Protein AF-0000000080770683 (afdb_homodimer)

pLDDT: mean 82.66, std 16.28, range [31.75, 98.44]

Secondary structure (DSSP, 8-state):
-----------HHHHHHHHHHHHHHHHHHHHTT--------HHHHHHHHHHHHHHHHHHHHHHHHHBT-SSSTT-EEEE--SS--TTTT--SSSEEEEEE--GGGEEE-SSTTPPEE--GGGEESPPPGGGTTTEETT--EEEEEEEPTT---EEB-S-B-TT-SEEEES--TT--TT-EEEEE-SSEEEEEEEEEEEEETTEEEEEESS--SS-B-TT-EEEEEEEEEEEEE--SSSS-EEEEEEE-SSSSS-EEEEEEE-EEEEEEEEEE-SSTT---EEEEGGG-S-GGGEEEEEEEEEEEEEETSS-S--SSS-SS--EEEETTEEEE--S-SEEEEEEEEEEE-TTTT-/-----------HHHHHHHHHHHHHHHHHHHHTT--------HHHHHHHHHHHHHHHHHHHHHHHHHBT-SSSTT-EEEE--SS--TTTT--SSSEEEEEE--GGGEEE-SSTTPPEE--GGGEESPPPGGGTTTEETT--EEEEEEEPTT---EEB-S-B-TT--EEEES--TT--TT-EEEEE-SSEEEEEEEEEEEEETTEEEEEESS--SS-B-TT-EEEEEEEEEEEEE--SSSS-EEEEEEE-SSSSS-EEEEEEE-EEEEEEEEEE-SSTT---EEEEGGG-S-GGGEEEEEEEEEEEEEETSS----SSS-SS--EEEETTEEEE--S-SEEEEEEEEEEE-TTTT-

Organism: Chromobacterium violaceum (strain ATCC 12472 / DSM 30191 / JCM 1249 / CCUG 213 / NBRC 12614 / NCIMB 9131 / NCTC 9757 / MK) (NCBI:txid243365)

Radius of gyration: 28.58 Å; Cα contacts (8 Å, |Δi|>4): 1793; chains: 2; bounding box: 56×99×87 Å

Nearest PDB structures (foldseek):
  5g23-assembly2_C  TM=5.612E-01  e=1.128E-04  Thermus thermophilus HB8
  5g23-assembly1_B  TM=4.608E-01  e=1.670E-04  Thermus thermophilus HB8
  5g23-assembly1_A  TM=4.752E-01  e=2.211E-04  Thermus thermophilus HB8
  8vjh-assembly1_B  TM=3.190E-01  e=2.338E-04  Chivirus chi
  5g23-assembly2_C  TM=5.612E-01  e=1.860E-04  Thermus thermophilus HB8

Foldseek 3Di:
DDPPPPPPPDDPVNVVVVVVVVVVVVVVVVPVVPPPPPQPALVNQVVQLVVLLVLVCVVVQLLLAFQLAAQAFPAAEDEPEDPQPDPRRDNPFQKAKKFFADDVLEAEDPAFLDFAAQQQVRIAVGHTNLCGRFFHHRAMKMKGKGFDGPFDKWFAAAKDAFFDQKGHTQECRPDAAQFWKWKDQNHHIYIFGFHGKAADPNYIMTGTPDTHHGIDHGGIIMGTMKMWMWHWHRDDDRHIAIWIWIGGRPDPGTDIDGRGTFWRYKFKWFFFDPDAPDGDDTHGSNPDDDNLRTWKMKMKIKGKGDFNSADPDDDPDQRDDQWDDTPNHIYGYDRGRIDIDMRIDMHGRPSRND/DDPPPPPPPDDPVNVVVVVVVVVVVVVVVVPVVPPPPPQPALVNQVVQLVVLLVLVCVVVQLLLAFQLAAQAFPAAEDEPEVPQPDPRRDNPFQKAKKFFADDVLEAEDPAFLDFAAQQQVRIAVGHTNLCGRFFHHRAMKMKGKGFDGPFDKWFAAAKDAFFDQKGHTQECRPDAAQFWKWKDQNHHIYIFGFHGKAADPNYIMTGTPDTHHGIDHGGIIMGTMKMWMWHWHRDDDRHIAIWIWIGGRPDPGTDIDGRGTFWRYKFKWFFFDPDAPDGDDTHGSNPDDDNLRTWKMKMKIKGKGDFNSADPDDDPDQPDDQWDDTPNHIYGHDRGRIDIDMRIDMHGRPSRND

Solvent-accessible surface area (backbone atoms only — not comparable to full-atom values): 36044 Å² total; per-residue (Å²): 138,84,80,77,79,77,77,79,71,82,53,71,65,59,51,50,53,51,49,49,51,51,47,50,55,51,51,59,59,57,57,66,67,69,51,88,74,64,80,40,41,51,64,55,23,52,53,35,47,51,49,37,48,51,49,51,51,48,58,50,52,56,51,37,67,29,17,41,40,39,62,36,84,64,32,50,74,45,76,58,56,75,82,46,65,67,72,55,72,49,68,86,35,35,48,52,56,26,23,39,63,47,71,91,40,38,42,74,40,86,54,71,42,42,71,42,37,64,63,44,76,49,20,27,48,64,44,55,73,89,51,58,47,55,35,20,70,65,25,19,36,43,34,35,16,21,35,36,76,62,63,59,56,25,40,27,64,38,71,26,50,54,61,35,41,52,41,39,17,54,34,56,67,84,62,46,53,35,25,28,34,18,39,13,60,57,62,41,20,41,30,37,37,30,57,40,64,48,81,40,95,50,28,15,28,42,29,36,72,48,58,37,90,46,69,31,49,60,58,16,27,29,24,50,29,27,37,41,31,38,32,24,19,52,44,65,66,76,37,13,12,31,28,41,30,39,38,38,50,68,54,100,52,66,46,78,36,68,62,30,72,23,27,79,38,30,34,56,30,36,17,34,26,96,45,69,81,42,67,77,46,72,34,46,34,63,70,61,86,56,58,63,33,40,25,30,37,39,40,24,34,39,34,41,33,52,77,47,16,24,70,75,82,47,72,98,74,59,54,43,91,37,72,43,79,42,79,90,27,37,39,33,47,59,80,57,27,44,33,69,50,75,43,74,50,74,47,68,38,78,48,35,58,90,138,86,80,77,77,75,75,80,71,81,51,71,65,59,52,50,51,51,47,49,52,50,46,49,55,49,50,60,58,56,56,65,69,68,52,88,74,62,80,42,43,51,64,55,24,51,53,36,46,51,49,38,48,51,49,53,51,48,59,50,51,56,52,35,67,28,17,41,40,39,61,36,84,64,32,49,74,45,76,59,55,76,83,46,64,69,70,55,75,5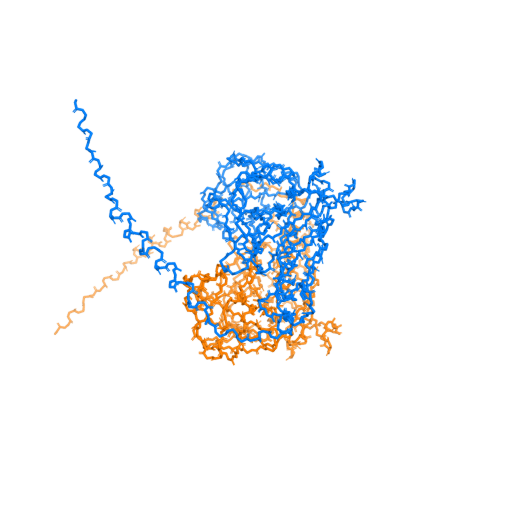0,67,87,34,35,46,51,55,26,22,38,63,46,69,91,43,39,42,76,41,85,53,73,42,42,71,41,37,64,62,44,75,49,21,26,49,65,45,54,72,90,50,57,50,55,36,20,70,65,24,19,36,45,34,35,16,22,36,37,74,60,64,56,56,25,40,28,65,38,71,26,50,56,62,35,43,51,40,39,16,54,35,55,65,86,61,46,53,36,25,28,33,16,38,14,60,56,61,42,21,42,31,36,36,30,56,38,63,46,81,40,98,52,27,15,29,42,30,36,72,48,59,37,90,48,69,32,49,60,58,17,27,28,24,50,29,27,36,41,33,39,33,24,18,52,44,65,65,78,36,14,13,32,27,41,29,40,37,37,50,68,53,99,53,66,47,76,37,68,61,30,72,25,27,78,38,32,34,58,29,37,16,34,24,97,46,71,79,38,66,78,46,73,33,46,33,64,69,60,85,56,58,62,33,40,24,30,36,40,38,24,33,37,34,41,33,52,77,47,15,24,70,73,82,47,73,98,73,61,53,42,90,38,73,42,81,43,80,89,27,37,40,34,48,60,81,57,26,44,33,69,49,76,44,75,51,76,46,70,37,79,46,37,60,87

InterPro domains:
  IPR012902 Prokaryotic N-terminal methylation site [PF07963] (4-29)
  IPR012902 Prokaryotic N-terminal methylation site [PS00409] (8-28)
  IPR012902 Prokaryotic N-terminal methylation site [TIGR02532] (7-29)
  IPR032092 Type IV Pilus-assembly protein W [PF16074] (229-351)

Structure (mmCIF, N/CA/C/O backbone):
data_AF-0000000080770683-model_v1
#
loop_
_entity.id
_entity.type
_entity.pdbx_description
1 polymer 'Tfp pilus assembly protein PilW'
#
loop_
_atom_site.group_PDB
_atom_site.id
_atom_site.type_symbol
_atom_site.label_atom_id
_atom_site.label_alt_id
_atom_site.label_comp_id
_atom_site.label_asym_id
_atom_site.label_entity_id
_atom_site.label_seq_id
_atom_site.pdbx_PDB_ins_code
_atom_site.Cartn_x
_atom_site.Cartn_y
_atom_site.Cartn_z
_atom_site.occupancy
_atom_site.B_iso_or_equiv
_atom_site.auth_seq_id
_atom_site.auth_comp_id
_atom_site.auth_asym_id
_atom_site.auth_atom_id
_atom_site.pdbx_PDB_model_num
ATOM 1 N N . MET A 1 1 ? -26.766 2.297 56.719 1 33.53 1 MET A N 1
ATOM 2 C CA . MET A 1 1 ? -25.953 3.439 57.156 1 33.53 1 MET A CA 1
ATOM 3 C C . MET A 1 1 ? -24.562 3.385 56.5 1 33.53 1 MET A C 1
ATOM 5 O O . MET A 1 1 ? -23.766 2.492 56.812 1 33.53 1 MET A O 1
ATOM 9 N N . LYS A 1 2 ? -24.516 3.877 55.125 1 35.59 2 LYS A N 1
ATOM 10 C CA . LYS A 1 2 ? -23.5 3.895 54.094 1 35.59 2 LYS A CA 1
ATOM 11 C C . LYS A 1 2 ? -22.297 4.738 54.5 1 35.59 2 LYS A C 1
ATOM 13 O O . LYS A 1 2 ? -22.422 5.945 54.719 1 35.59 2 LYS A O 1
ATOM 18 N N . THR A 1 3 ? -21.328 4.164 55.188 1 37.69 3 THR A N 1
ATOM 19 C CA . THR A 1 3 ? -20.078 4.793 55.625 1 37.69 3 THR A CA 1
ATOM 20 C C . THR A 1 3 ? -19.266 5.266 54.438 1 37.69 3 THR A C 1
ATOM 22 O O . THR A 1 3 ? -18.828 4.457 53.625 1 37.69 3 THR A O 1
ATOM 25 N N . TRP A 1 4 ? -19.516 6.48 53.906 1 35.72 4 TRP A N 1
ATOM 26 C CA . TRP A 1 4 ? -18.797 7.156 52.844 1 35.72 4 TRP A CA 1
ATOM 27 C C . TRP A 1 4 ? -17.344 7.402 53.219 1 35.72 4 TRP A C 1
ATOM 29 O O . TRP A 1 4 ? -17.078 8.141 54.188 1 35.72 4 TRP A O 1
ATOM 39 N N . ARG A 1 5 ? -16.438 6.387 53 1 37.72 5 ARG A N 1
ATOM 40 C CA . ARG A 1 5 ? -15.023 6.605 53.25 1 37.72 5 ARG A CA 1
ATOM 41 C C . ARG A 1 5 ? -14.508 7.832 52.531 1 37.72 5 ARG A C 1
ATOM 43 O O . ARG A 1 5 ? -14.602 7.906 51.281 1 37.72 5 ARG A O 1
ATOM 50 N N . ALA A 1 6 ? -14.273 8.93 53.156 1 37.78 6 ALA A N 1
ATOM 51 C CA . ALA A 1 6 ? -13.734 10.234 52.781 1 37.78 6 ALA A CA 1
ATOM 52 C C . ALA A 1 6 ? -12.375 10.094 52.125 1 37.78 6 ALA A C 1
ATOM 54 O O . ALA A 1 6 ? -11.414 9.609 52.75 1 37.78 6 ALA A O 1
ATOM 55 N N . GLN A 1 7 ? -12.328 9.836 50.812 1 43.81 7 GLN A N 1
ATOM 56 C CA . GLN A 1 7 ? -11.078 9.875 50.062 1 43.81 7 GLN A CA 1
ATOM 57 C C . GLN A 1 7 ? -10.289 11.148 50.375 1 43.81 7 GLN A C 1
ATOM 59 O O . GLN A 1 7 ? -10.82 12.25 50.25 1 43.81 7 GLN A O 1
ATOM 64 N N . SER A 1 8 ? -9.328 11.094 51.25 1 46 8 SER A N 1
ATOM 65 C CA . SER A 1 8 ? -8.383 12.133 51.656 1 46 8 SER A CA 1
ATOM 66 C C . SER A 1 8 ? -7.793 12.852 50.469 1 46 8 SER A C 1
ATOM 68 O O . SER A 1 8 ? -7.277 12.219 49.531 1 46 8 SER A O 1
ATOM 70 N N . GLY A 1 9 ? -8.305 13.984 50.031 1 46.19 9 GLY A N 1
ATOM 71 C CA . GLY A 1 9 ? -7.906 14.953 49 1 46.19 9 GLY A CA 1
ATOM 72 C C . GLY A 1 9 ? -6.422 15.258 49.031 1 46.19 9 GLY A C 1
ATOM 73 O O . GLY A 1 9 ? -5.754 15.055 50.062 1 46.19 9 GLY A O 1
ATOM 74 N N . PHE A 1 10 ? -5.691 15.031 47.969 1 54.81 10 PHE A N 1
ATOM 75 C CA . PHE A 1 10 ? -4.293 15.414 47.812 1 54.81 10 PHE A CA 1
ATOM 76 C C . PHE A 1 10 ? -4.051 16.812 48.375 1 54.81 10 PHE A C 1
ATOM 78 O O . PHE A 1 10 ? -4.902 17.688 48.25 1 54.81 10 PHE A O 1
ATOM 85 N N . SER A 1 11 ? -3.16 16.938 49.375 1 55.03 11 SER A N 1
ATOM 86 C CA . SER A 1 11 ? -2.818 18.234 49.969 1 55.03 11 SER A CA 1
ATOM 87 C C . SER A 1 11 ? -2.232 19.188 48.938 1 55.03 11 SER A C 1
ATOM 89 O O . SER A 1 11 ? -1.72 18.75 47.906 1 55.03 11 SER A O 1
ATOM 91 N N . LEU A 1 12 ? -2.365 20.5 49.062 1 58.41 12 LEU A N 1
ATOM 92 C CA . LEU A 1 12 ? -1.883 21.594 48.219 1 58.41 12 LEU A CA 1
ATOM 93 C C . LEU A 1 12 ? -0.38 21.469 48 1 58.41 12 LEU A C 1
ATOM 95 O O . LEU A 1 12 ? 0.105 21.719 46.875 1 58.41 12 LEU A O 1
ATOM 99 N N . VAL A 1 13 ? 0.373 20.984 49 1 61.22 13 VAL A N 1
ATOM 100 C CA . VAL A 1 13 ? 1.819 20.812 48.906 1 61.22 13 VAL A CA 1
ATOM 101 C C . VAL A 1 13 ? 2.141 19.672 47.938 1 61.22 13 VAL A C 1
ATOM 103 O O . VAL A 1 13 ? 3.059 19.766 47.125 1 61.22 13 VAL A O 1
ATOM 106 N N . GLU A 1 14 ? 1.294 18.609 48.031 1 60.91 14 GLU A N 1
ATOM 107 C CA . GLU A 1 14 ? 1.512 17.484 47.094 1 60.91 14 GLU A CA 1
ATOM 108 C C . GLU A 1 14 ? 1.195 17.875 45.656 1 60.91 14 GLU A C 1
ATOM 110 O O . GLU A 1 14 ? 1.916 17.5 44.75 1 60.91 14 GLU A O 1
ATOM 115 N N . LEU A 1 15 ? 0.26 18.734 45.438 1 59.94 15 LEU A N 1
ATOM 116 C CA . LEU A 1 15 ? -0.042 19.25 44.094 1 59.94 15 LEU A CA 1
ATOM 117 C C . LEU A 1 15 ? 1.041 20.219 43.625 1 59.94 15 LEU A C 1
ATOM 119 O O . LEU A 1 15 ? 1.478 20.141 42.469 1 59.94 15 LEU A O 1
ATOM 123 N N . MET A 1 16 ? 1.638 21.047 44.562 1 59.94 16 MET A N 1
ATOM 124 C CA . MET A 1 16 ? 2.682 22 44.188 1 59.94 16 MET A CA 1
ATOM 125 C C . MET A 1 16 ? 3.979 21.266 43.844 1 59.94 16 MET A C 1
ATOM 127 O O . MET A 1 16 ? 4.648 21.625 42.875 1 59.94 16 MET A O 1
ATOM 131 N N . VAL A 1 17 ? 4.332 20.203 44.562 1 62.38 17 VAL A N 1
ATOM 132 C CA . VAL A 1 17 ? 5.535 19.438 44.25 1 62.38 17 VAL A CA 1
ATOM 133 C C . VAL A 1 17 ? 5.344 18.656 42.938 1 62.38 17 VAL A C 1
ATOM 135 O O . VAL A 1 17 ? 6.254 18.594 42.125 1 62.38 17 VAL A O 1
ATOM 138 N N . ALA A 1 18 ? 4.16 18.172 42.688 1 63 18 ALA A N 1
ATOM 139 C CA . ALA A 1 18 ? 3.893 17.469 41.438 1 63 18 ALA A CA 1
ATOM 140 C C . ALA A 1 18 ? 3.957 18.406 40.25 1 63 18 ALA A C 1
ATOM 142 O O . ALA A 1 18 ? 4.516 18.062 39.219 1 63 18 ALA A O 1
ATOM 143 N N . ILE A 1 19 ? 3.512 19.609 40.469 1 61.03 19 ILE A N 1
ATOM 144 C CA . ILE A 1 19 ? 3.566 20.578 39.375 1 61.03 19 ILE A CA 1
ATOM 145 C C . ILE A 1 19 ? 5.004 21.047 39.156 1 61.03 19 ILE A C 1
ATOM 147 O O . ILE A 1 19 ? 5.469 21.172 38.031 1 61.03 19 ILE A O 1
ATOM 151 N N . THR A 1 20 ? 5.77 21.234 40.25 1 60.22 20 THR A N 1
ATOM 152 C CA . THR A 1 20 ? 7.156 21.672 40.125 1 60.22 20 THR A CA 1
ATOM 153 C C . THR A 1 20 ? 7.996 20.578 39.469 1 60.22 20 THR A C 1
ATOM 155 O O . THR A 1 20 ? 8.805 20.859 38.594 1 60.22 20 THR A O 1
ATOM 158 N N . ILE A 1 21 ? 7.781 19.328 39.844 1 57.78 21 ILE A N 1
ATOM 159 C CA . ILE A 1 21 ? 8.516 18.25 39.188 1 57.78 21 ILE A CA 1
ATOM 160 C C . ILE A 1 21 ? 8.039 18.094 37.75 1 57.78 21 ILE A C 1
ATOM 162 O O . ILE A 1 21 ? 8.844 17.891 36.844 1 57.78 21 ILE A O 1
ATOM 166 N N . GLY A 1 22 ? 6.777 18.25 37.5 1 52.34 22 GLY A N 1
ATOM 167 C CA . GLY A 1 22 ? 6.266 18.281 36.156 1 52.34 22 GLY A CA 1
ATOM 168 C C . GLY A 1 22 ? 6.836 19.422 35.312 1 52.34 22 GLY A C 1
ATOM 169 O O . GLY A 1 22 ? 7.238 19.219 34.188 1 52.34 22 GLY A O 1
ATOM 170 N N . LEU A 1 23 ? 6.965 20.578 35.938 1 52.25 23 LEU A N 1
ATOM 171 C CA . LEU A 1 23 ? 7.559 21.719 35.25 1 52.25 23 LEU A CA 1
ATOM 172 C C . LEU A 1 23 ? 9.062 21.516 35.062 1 52.25 23 LEU A C 1
ATOM 174 O O . LEU A 1 23 ? 9.609 21.859 34.031 1 52.25 23 LEU A O 1
ATOM 178 N N . LEU A 1 24 ? 9.75 21.062 36.062 1 50.75 24 LEU A N 1
ATOM 179 C CA . LEU A 1 24 ? 11.172 20.781 35.906 1 50.75 24 LEU A CA 1
ATOM 180 C C . LEU A 1 24 ? 11.422 19.703 34.875 1 50.75 24 LEU A C 1
ATOM 182 O O . LEU A 1 24 ? 12.359 19.781 34.062 1 50.75 24 LEU A O 1
ATOM 186 N N . LEU A 1 25 ? 10.594 18.719 34.844 1 46.75 25 LEU A N 1
ATOM 187 C CA . LEU A 1 25 ? 10.703 17.703 33.812 1 46.75 25 LEU A CA 1
ATOM 188 C C . LEU A 1 25 ? 10.312 18.281 32.469 1 46.75 25 LEU A C 1
ATOM 190 O O . LEU A 1 25 ? 10.922 17.953 31.438 1 46.75 25 LEU A O 1
ATOM 194 N N . LEU A 1 26 ? 9.484 19.234 32.438 1 43.38 26 LEU A N 1
ATOM 195 C CA . LEU A 1 26 ? 9.172 19.953 31.188 1 43.38 26 LEU A CA 1
ATOM 196 C C . LEU A 1 26 ? 10.312 20.875 30.797 1 43.38 26 LEU A C 1
ATOM 198 O O . LEU A 1 26 ? 10.641 21 29.609 1 43.38 26 LEU A O 1
ATOM 202 N N . THR A 1 27 ? 10.961 21.609 31.703 1 44.03 27 THR A N 1
ATOM 203 C CA . THR A 1 27 ? 12.078 22.484 31.375 1 44.03 27 THR A CA 1
ATOM 204 C C . THR A 1 27 ? 13.305 21.688 30.969 1 44.03 27 THR A C 1
ATOM 206 O O . THR A 1 27 ? 14.062 22.094 30.094 1 44.03 27 THR A O 1
ATOM 209 N N . ALA A 1 28 ? 13.695 20.656 31.625 1 41.62 28 ALA A N 1
ATOM 210 C CA . ALA A 1 28 ? 14.812 19.812 31.219 1 41.62 28 ALA A CA 1
ATOM 211 C C . ALA A 1 28 ? 14.57 19.203 29.828 1 41.62 28 ALA A C 1
ATOM 213 O O . ALA A 1 28 ? 15.508 19.016 29.062 1 41.62 28 ALA A O 1
ATOM 214 N N . LEU A 1 29 ? 13.352 19 29.5 1 35.41 29 LEU A N 1
ATOM 215 C CA . LEU A 1 29 ? 13.008 18.484 28.188 1 35.41 29 LEU A CA 1
ATOM 216 C C . LEU A 1 29 ? 13.188 19.562 27.125 1 35.41 29 LEU A C 1
ATOM 218 O O . LEU A 1 29 ? 13.594 19.266 26 1 35.41 29 LEU A O 1
ATOM 222 N N . VAL A 1 30 ? 13.062 20.828 27.438 1 34.25 30 VAL A N 1
ATOM 223 C CA . VAL A 1 30 ? 13.297 21.891 26.453 1 34.25 30 VAL A CA 1
ATOM 224 C C . VAL A 1 30 ? 14.789 22.062 26.219 1 34.25 30 VAL A C 1
ATOM 226 O O . VAL A 1 30 ? 15.219 22.375 25.109 1 34.25 30 VAL A O 1
ATOM 229 N N . GLY A 1 31 ? 15.656 21.922 27.203 1 33.38 31 GLY A N 1
ATOM 230 C CA . GLY A 1 31 ? 17.062 22.25 27.078 1 33.38 31 GLY A CA 1
ATOM 231 C C . GLY A 1 31 ? 17.781 21.375 26.047 1 33.38 31 GLY A C 1
ATOM 232 O O . GLY A 1 31 ? 18.781 21.797 25.469 1 33.38 31 GLY A O 1
ATOM 233 N N . ILE A 1 32 ? 17.562 20.125 26.125 1 32.66 32 ILE A N 1
ATOM 234 C CA . ILE A 1 32 ? 18.453 19.281 25.328 1 32.66 32 ILE A CA 1
ATOM 235 C C . ILE A 1 32 ? 18.109 19.438 23.844 1 32.66 32 ILE A C 1
ATOM 237 O O . ILE A 1 32 ? 18.797 18.906 22.969 1 32.66 32 ILE A O 1
ATOM 241 N N . MET A 1 33 ? 17.078 20.078 23.578 1 31.75 33 MET A N 1
ATOM 242 C CA . MET A 1 33 ? 16.797 20.281 22.156 1 31.75 33 MET A CA 1
ATOM 243 C C . MET A 1 33 ? 17.812 21.234 21.531 1 31.75 33 MET A C 1
ATOM 245 O O . MET A 1 33 ? 17.641 21.672 20.391 1 31.75 33 MET A O 1
ATOM 249 N N . VAL A 1 34 ? 18.688 21.859 22.375 1 32.41 34 VAL A N 1
ATOM 250 C CA . VAL A 1 34 ? 19.719 22.672 21.734 1 32.41 34 VAL A CA 1
ATOM 251 C C . VAL A 1 34 ? 20.656 21.766 20.922 1 32.41 34 VAL A C 1
ATOM 253 O O . VAL A 1 34 ? 21.734 21.406 21.391 1 32.41 34 VAL A O 1
ATOM 256 N N . GLY A 1 35 ? 20.344 20.594 20.625 1 35.59 35 GLY A N 1
ATOM 257 C CA . GLY A 1 35 ? 21.312 19.922 19.781 1 35.59 35 GLY A CA 1
ATOM 258 C C . GLY A 1 35 ? 21.844 20.781 18.656 1 35.59 35 GLY A C 1
ATOM 259 O O . GLY A 1 35 ? 21.25 21.812 18.328 1 35.59 35 GLY A O 1
ATOM 260 N N . GLY A 1 36 ? 23.141 20.484 18.141 1 36.59 36 GLY A N 1
ATOM 261 C CA . GLY A 1 36 ? 23.984 21.203 17.203 1 36.59 36 GLY A CA 1
ATOM 262 C C . GLY A 1 36 ? 23.203 21.766 16.016 1 36.59 36 GLY A C 1
ATOM 263 O O . GLY A 1 36 ? 22.688 21 15.203 1 36.59 36 GLY A O 1
ATOM 264 N N . ARG A 1 37 ? 22.531 22.844 16.25 1 41.75 37 ARG A N 1
ATOM 265 C CA . ARG A 1 37 ? 22.016 23.719 15.203 1 41.75 37 ARG A CA 1
ATOM 266 C C . ARG A 1 37 ? 23.016 23.859 14.07 1 41.75 37 ARG A C 1
ATOM 268 O O . ARG A 1 37 ? 23.906 24.703 14.125 1 41.75 37 ARG A O 1
ATOM 275 N N . LYS A 1 38 ? 23.578 22.844 13.547 1 46.78 38 LYS A N 1
ATOM 276 C CA . LYS A 1 38 ? 24.359 23.219 12.367 1 46.78 38 LYS A CA 1
ATOM 277 C C . LYS A 1 38 ? 23.5 24 11.375 1 46.78 38 LYS A C 1
ATOM 279 O O . LYS A 1 38 ? 22.312 23.703 11.195 1 46.78 38 LYS A O 1
ATOM 284 N N . ASP A 1 39 ? 23.891 25.188 11.047 1 49.38 39 ASP A N 1
ATOM 285 C CA . ASP A 1 39 ? 23.391 26.094 10.023 1 49.38 39 ASP A CA 1
ATOM 286 C C . ASP A 1 39 ? 22.844 25.328 8.812 1 49.38 39 ASP A C 1
ATOM 288 O O . ASP A 1 39 ? 23.609 24.656 8.109 1 49.38 39 ASP A O 1
ATOM 292 N N . TYR A 1 40 ? 21.578 24.953 9.07 1 58.78 40 TYR A N 1
ATOM 293 C CA . TYR A 1 40 ? 21.016 24.406 7.836 1 58.78 40 TYR A CA 1
ATOM 294 C C . TYR A 1 40 ? 21.188 25.391 6.68 1 58.78 40 TYR A C 1
ATOM 296 O O . TYR A 1 40 ? 20.922 26.578 6.816 1 58.78 40 TYR A O 1
ATOM 304 N N . SER A 1 41 ? 21.984 25.016 5.754 1 66.31 41 SER A N 1
ATOM 305 C CA . SER A 1 41 ? 22.125 25.844 4.555 1 66.31 41 SER A CA 1
ATOM 306 C C . SER A 1 41 ? 20.844 25.844 3.734 1 66.31 41 SER A C 1
ATOM 308 O O . SER A 1 41 ? 19.969 24.984 3.908 1 66.31 41 SER A O 1
ATOM 310 N N . THR A 1 42 ? 20.578 26.984 3.104 1 74.88 42 THR A N 1
ATOM 311 C CA . THR A 1 42 ? 19.484 27.141 2.15 1 74.88 42 THR A CA 1
ATOM 312 C C . THR A 1 42 ? 19.359 25.906 1.258 1 74.88 42 THR A C 1
ATOM 314 O O . THR A 1 42 ? 18.266 25.453 0.939 1 74.88 42 THR A O 1
ATOM 317 N N . ASN A 1 43 ? 20.438 25.312 1.066 1 73.12 43 ASN A N 1
ATOM 318 C CA . ASN A 1 43 ? 20.438 24.125 0.203 1 73.12 43 ASN A CA 1
ATOM 319 C C . ASN A 1 43 ? 19.812 22.922 0.899 1 73.12 43 ASN A C 1
ATOM 321 O O . ASN A 1 43 ? 19.016 22.203 0.295 1 73.12 43 ASN A O 1
ATOM 325 N N . THR A 1 44 ? 20.109 22.797 2.094 1 71.69 44 THR A N 1
ATOM 326 C CA . THR A 1 44 ? 19.531 21.719 2.867 1 71.69 44 THR A CA 1
ATOM 327 C C . THR A 1 44 ? 18.031 21.922 3.045 1 71.69 44 THR A C 1
ATOM 329 O O . THR A 1 44 ? 17.25 20.969 2.939 1 71.69 44 THR A O 1
ATOM 332 N N . GLY A 1 45 ? 17.688 23.172 3.283 1 76.44 45 GLY A N 1
ATOM 333 C CA . GLY A 1 45 ? 16.281 23.5 3.41 1 76.44 45 GLY A CA 1
ATOM 334 C C . GLY A 1 45 ? 15.477 23.203 2.154 1 76.44 45 GLY A C 1
ATOM 335 O O . GLY A 1 45 ? 14.367 22.672 2.229 1 76.44 45 GLY A O 1
ATOM 336 N N . GLN A 1 46 ? 16.047 23.516 1.027 1 79.5 46 GLN A N 1
ATOM 337 C CA . GLN A 1 46 ? 15.391 23.25 -0.248 1 79.5 46 GLN A CA 1
ATOM 338 C C . GLN A 1 46 ? 15.219 21.75 -0.474 1 79.5 46 GLN A C 1
ATOM 340 O O . GLN A 1 46 ? 14.18 21.297 -0.962 1 79.5 46 GLN A O 1
ATOM 345 N N . GLY A 1 47 ? 16.234 20.984 -0.149 1 76.31 47 GLY A N 1
ATOM 346 C CA . GLY A 1 47 ? 16.141 19.531 -0.255 1 76.31 47 GLY A CA 1
ATOM 347 C C . GLY A 1 47 ? 15.047 18.938 0.616 1 76.31 47 GLY A C 1
ATOM 348 O O . GLY A 1 47 ? 14.305 18.062 0.173 1 76.31 47 GLY A O 1
ATOM 349 N N . MET A 1 48 ? 14.898 19.469 1.742 1 78.88 48 MET A N 1
ATOM 350 C CA . MET A 1 48 ? 13.875 18.984 2.67 1 78.88 48 MET A CA 1
ATOM 351 C C . MET A 1 48 ? 12.484 19.312 2.146 1 78.88 48 MET A C 1
ATOM 353 O O . MET A 1 48 ? 11.562 18.5 2.275 1 78.88 48 MET A O 1
ATOM 357 N N . LEU A 1 49 ? 12.344 20.484 1.613 1 85.81 49 LEU A N 1
ATOM 358 C CA . LEU A 1 49 ? 11.047 20.875 1.076 1 85.81 49 LEU A CA 1
ATOM 359 C C . LEU A 1 49 ? 10.664 20.016 -0.121 1 85.81 49 LEU A C 1
ATOM 361 O O . LEU A 1 49 ? 9.5 19.656 -0.279 1 85.81 49 LEU A O 1
ATOM 365 N N . GLN A 1 50 ? 11.625 19.719 -0.876 1 80.31 50 GLN A N 1
ATOM 366 C CA . GLN A 1 50 ? 11.375 18.859 -2.029 1 80.31 50 GLN A CA 1
ATOM 367 C C . GLN A 1 50 ? 10.953 17.453 -1.59 1 80.31 50 GLN A C 1
ATOM 369 O O . GLN A 1 50 ? 10.008 16.891 -2.133 1 80.31 50 GLN A O 1
ATOM 374 N N . ASN A 1 51 ? 11.609 16.969 -0.585 1 78.38 51 ASN A N 1
ATOM 375 C CA . ASN A 1 51 ? 11.25 15.656 -0.049 1 78.38 51 ASN A CA 1
ATOM 376 C C . ASN A 1 51 ? 9.859 15.664 0.569 1 78.38 51 ASN A C 1
ATOM 378 O O . ASN A 1 51 ? 9.109 14.695 0.424 1 78.38 51 ASN A O 1
ATOM 382 N N . ALA A 1 52 ? 9.578 16.688 1.249 1 85.56 52 ALA A N 1
ATOM 383 C CA . ALA A 1 52 ? 8.258 16.828 1.854 1 85.56 52 ALA A CA 1
ATOM 384 C C . ALA A 1 52 ? 7.16 16.812 0.789 1 85.56 52 ALA A C 1
ATOM 386 O O . ALA A 1 52 ? 6.152 16.125 0.935 1 85.56 52 ALA A O 1
ATOM 387 N N . GLY A 1 53 ? 7.398 17.562 -0.265 1 87.19 53 GLY A N 1
ATOM 388 C CA . GLY A 1 53 ? 6.445 17.562 -1.362 1 87.19 53 GLY A CA 1
ATOM 389 C C . GLY A 1 53 ? 6.277 16.219 -2.021 1 87.19 53 GLY A C 1
ATOM 390 O O . GLY A 1 53 ? 5.156 15.797 -2.318 1 87.19 53 GLY A O 1
ATOM 391 N N . ALA A 1 54 ? 7.348 15.57 -2.189 1 81.19 54 ALA A N 1
ATOM 392 C CA . ALA A 1 54 ? 7.309 14.25 -2.809 1 81.19 54 ALA A CA 1
ATOM 393 C C . ALA A 1 54 ? 6.562 13.25 -1.928 1 81.19 54 ALA A C 1
ATOM 395 O O . ALA A 1 54 ? 5.793 12.43 -2.426 1 81.19 54 ALA A O 1
ATOM 396 N N . THR A 1 55 ? 6.84 13.336 -0.669 1 83.75 55 THR A N 1
ATOM 397 C CA . THR A 1 55 ? 6.148 12.445 0.257 1 83.75 55 THR A CA 1
ATOM 398 C C . THR A 1 55 ? 4.652 12.734 0.273 1 83.75 55 THR A C 1
ATOM 400 O O . THR A 1 55 ? 3.832 11.812 0.239 1 83.75 55 THR A O 1
ATOM 403 N N . LEU A 1 56 ? 4.348 13.961 0.359 1 91.06 56 LEU A N 1
ATOM 404 C CA . LEU A 1 56 ? 2.945 14.367 0.323 1 91.06 56 LEU A CA 1
ATOM 405 C C . LEU A 1 56 ? 2.248 13.805 -0.912 1 91.06 56 LEU A C 1
ATOM 407 O O . LEU A 1 56 ? 1.185 13.188 -0.805 1 91.06 56 LEU A O 1
ATOM 411 N N . SER A 1 57 ? 2.842 13.969 -2.029 1 88.06 57 SER A N 1
ATOM 412 C CA . SER A 1 57 ? 2.285 13.469 -3.283 1 88.06 57 SER A CA 1
ATOM 413 C C . SER A 1 57 ? 2.15 11.953 -3.262 1 88.06 57 SER A C 1
ATOM 415 O O . SER A 1 57 ? 1.138 11.406 -3.703 1 88.06 57 SER A O 1
ATOM 417 N N . SER A 1 58 ? 3.096 11.312 -2.777 1 82.12 58 SER A N 1
ATOM 418 C CA . SER A 1 58 ? 3.125 9.852 -2.783 1 82.12 58 SER A CA 1
ATOM 419 C C . SER A 1 58 ? 2.029 9.273 -1.894 1 82.12 58 SER A C 1
ATOM 421 O O . SER A 1 58 ? 1.276 8.398 -2.318 1 82.12 58 SER A O 1
ATOM 423 N N . VAL A 1 59 ? 1.917 9.75 -0.694 1 87.12 59 VAL A N 1
ATOM 424 C CA . VAL A 1 59 ? 0.985 9.156 0.258 1 87.12 59 VAL A CA 1
ATOM 425 C C . VAL A 1 59 ? -0.45 9.445 -0.172 1 87.12 59 VAL A C 1
ATOM 427 O O . VAL A 1 59 ? -1.324 8.586 -0.068 1 87.12 59 VAL A O 1
ATOM 430 N N . ILE A 1 60 ? -0.708 10.578 -0.687 1 92.38 60 ILE A N 1
ATOM 431 C CA . ILE A 1 60 ? -2.061 10.93 -1.1 1 92.38 60 ILE A CA 1
ATOM 432 C C . ILE A 1 60 ? -2.43 10.172 -2.373 1 92.38 60 ILE A C 1
ATOM 434 O O . ILE A 1 60 ? -3.535 9.641 -2.486 1 92.38 60 ILE A O 1
ATOM 438 N N . SER A 1 61 ? -1.531 10.148 -3.299 1 85.88 61 SER A N 1
ATOM 439 C CA . SER A 1 61 ? -1.812 9.445 -4.547 1 85.88 61 SER A CA 1
ATOM 440 C C . SER A 1 61 ? -2.068 7.961 -4.297 1 85.88 61 SER A C 1
ATOM 442 O O . SER A 1 61 ? -2.936 7.359 -4.934 1 85.88 61 SER A O 1
ATOM 444 N N . GLN A 1 62 ? -1.279 7.434 -3.453 1 82.38 62 GLN A N 1
ATOM 445 C CA . GLN A 1 62 ? -1.466 6.023 -3.125 1 82.38 62 GLN A CA 1
ATOM 446 C C . GLN A 1 62 ? -2.85 5.777 -2.531 1 82.38 62 GLN A C 1
ATOM 448 O O . GLN A 1 62 ? -3.525 4.812 -2.902 1 82.38 62 GLN A O 1
ATOM 453 N N . THR A 1 63 ? -3.229 6.566 -1.631 1 90.44 63 THR A N 1
ATOM 454 C CA . THR A 1 63 ? -4.539 6.422 -1.007 1 90.44 63 THR A CA 1
ATOM 455 C C . THR A 1 63 ? -5.652 6.684 -2.018 1 90.44 63 THR A C 1
ATOM 457 O O . THR A 1 63 ? -6.668 5.984 -2.027 1 90.44 63 THR A O 1
ATOM 460 N N . ALA A 1 64 ? -5.469 7.629 -2.885 1 89.44 64 ALA A N 1
ATOM 461 C CA . ALA A 1 64 ? -6.469 7.992 -3.885 1 89.44 64 ALA A CA 1
ATOM 462 C C . ALA A 1 64 ? -6.723 6.84 -4.852 1 89.44 64 ALA A C 1
ATOM 464 O O . ALA A 1 64 ? -7.848 6.656 -5.324 1 89.44 64 ALA A O 1
ATOM 465 N N . ARG A 1 65 ? -5.805 6.051 -5.105 1 79.69 65 ARG A N 1
ATOM 466 C CA . ARG A 1 65 ? -5.938 4.941 -6.047 1 79.69 65 ARG A CA 1
ATOM 467 C C . ARG A 1 65 ? -6.875 3.871 -5.504 1 79.69 65 ARG A C 1
ATOM 469 O O . ARG A 1 65 ? -7.535 3.166 -6.273 1 79.69 65 ARG A O 1
ATOM 476 N N . SER A 1 66 ? -6.883 3.773 -4.184 1 83.75 66 SER A N 1
ATOM 477 C CA . SER A 1 66 ? -7.691 2.719 -3.586 1 83.75 66 SER A CA 1
ATOM 478 C C . SER A 1 66 ? -9.047 3.25 -3.135 1 83.75 66 SER A C 1
ATOM 480 O O . SER A 1 66 ? -9.906 2.484 -2.689 1 83.75 66 SER A O 1
ATOM 482 N N . ALA A 1 67 ? -9.195 4.535 -3.262 1 89.38 67 ALA A N 1
ATOM 483 C CA . ALA A 1 67 ? -10.445 5.156 -2.832 1 89.38 67 ALA A CA 1
ATOM 484 C C . ALA A 1 67 ? -11.617 4.664 -3.676 1 89.38 67 ALA A C 1
ATOM 486 O O . ALA A 1 67 ? -11.547 4.656 -4.906 1 89.38 67 ALA A O 1
ATOM 487 N N . GLY A 1 68 ? -12.648 4.188 -3.021 1 84.88 68 GLY A N 1
ATOM 488 C CA . GLY A 1 68 ? -13.852 3.762 -3.713 1 84.88 68 GLY A CA 1
ATOM 489 C C . GLY A 1 68 ? -13.781 2.336 -4.223 1 84.88 68 GLY A C 1
ATOM 490 O O . GLY A 1 68 ? -14.719 1.845 -4.852 1 84.88 68 GLY A O 1
ATOM 491 N N . PHE A 1 69 ? -12.734 1.658 -3.93 1 83 69 PHE A N 1
ATOM 492 C CA . PHE A 1 69 ? -12.617 0.27 -4.363 1 83 69 PHE A CA 1
ATOM 493 C C . PHE A 1 69 ? -13.148 -0.676 -3.291 1 83 69 PHE A C 1
ATOM 495 O O . PHE A 1 69 ? -12.641 -0.695 -2.166 1 83 69 PHE A O 1
ATOM 502 N N . PHE A 1 70 ? -14.094 -1.476 -3.697 1 82.44 70 PHE A N 1
ATOM 503 C CA . PHE A 1 70 ? -14.734 -2.391 -2.76 1 82.44 70 PHE A CA 1
ATOM 504 C C . PHE A 1 70 ? -14.68 -3.822 -3.281 1 82.44 70 PHE A C 1
ATOM 506 O O . PHE A 1 70 ? -15.586 -4.617 -3.018 1 82.44 70 PHE A O 1
ATOM 513 N N . GLY A 1 71 ? -13.711 -4.156 -4.004 1 75.06 71 GLY A N 1
ATOM 514 C CA . GLY A 1 71 ? -13.547 -5.504 -4.523 1 75.06 71 GLY A CA 1
ATOM 515 C C . GLY A 1 71 ? -13.719 -5.586 -6.027 1 75.06 71 GLY A C 1
ATOM 516 O O . GLY A 1 71 ? -13.078 -6.402 -6.688 1 75.06 71 GLY A O 1
ATOM 517 N N . CYS A 1 72 ? -14.688 -4.898 -6.523 1 71.62 72 CYS A N 1
ATOM 518 C CA . CYS A 1 72 ? -14.922 -4.789 -7.961 1 71.62 72 CYS A CA 1
ATOM 519 C C . CYS A 1 72 ? -15.469 -3.416 -8.32 1 71.62 72 CYS A C 1
ATOM 521 O O . CYS A 1 72 ? -16.219 -2.816 -7.547 1 71.62 72 CYS A O 1
ATOM 523 N N . SER A 1 73 ? -15.023 -2.945 -9.562 1 64.81 73 SER A N 1
ATOM 524 C CA . SER A 1 73 ? -15.508 -1.636 -9.984 1 64.81 73 SER A CA 1
ATOM 525 C C . SER A 1 73 ? -16.969 -1.702 -10.43 1 64.81 73 SER A C 1
ATOM 527 O O . SER A 1 73 ? -17.375 -2.668 -11.078 1 64.81 73 SER A O 1
ATOM 529 N N . GLY A 1 74 ? -17.688 -0.708 -10.016 1 62.62 74 GLY A N 1
ATOM 530 C CA . GLY A 1 74 ? -19.031 -0.551 -10.547 1 62.62 74 GLY A CA 1
ATOM 531 C C . GLY A 1 74 ? -20.062 -1.374 -9.805 1 62.62 74 GLY A C 1
ATOM 532 O O . GLY A 1 74 ? -21.234 -1.406 -10.188 1 62.62 74 GLY A O 1
ATOM 533 N N . ALA A 1 75 ? -19.75 -2.104 -8.797 1 67.38 75 ALA A N 1
ATOM 534 C CA . ALA A 1 75 ? -20.719 -2.893 -8.039 1 67.38 75 ALA A CA 1
ATOM 535 C C . ALA A 1 75 ? -21.641 -1.993 -7.223 1 67.38 75 ALA A C 1
ATOM 537 O O . ALA A 1 75 ? -21.203 -0.952 -6.719 1 67.38 75 ALA A O 1
ATOM 538 N N . THR A 1 76 ? -22.922 -2.357 -7.262 1 79.44 76 THR A N 1
ATOM 539 C CA . THR A 1 76 ? -23.781 -1.744 -6.25 1 79.44 76 THR A CA 1
ATOM 540 C C . THR A 1 76 ? -23.312 -2.123 -4.848 1 79.44 76 THR A C 1
ATOM 542 O O . THR A 1 76 ? -22.766 -3.209 -4.645 1 79.44 76 THR A O 1
ATOM 545 N N . THR A 1 77 ? -23.391 -1.192 -3.961 1 82.94 77 THR A N 1
ATOM 546 C CA . THR A 1 77 ? -22.828 -1.449 -2.643 1 82.94 77 THR A CA 1
ATOM 547 C C . THR A 1 77 ? -23.891 -1.309 -1.56 1 82.94 77 THR A C 1
ATOM 549 O O . THR A 1 77 ? -24.719 -0.388 -1.604 1 82.94 77 THR A O 1
ATOM 552 N N . SER A 1 78 ? -24 -2.289 -0.725 1 86.62 78 SER A N 1
ATOM 553 C CA . SER A 1 78 ? -24.766 -2.189 0.514 1 86.62 78 SER A CA 1
ATOM 554 C C . SER A 1 78 ? -23.844 -2.121 1.728 1 86.62 78 SER A C 1
ATOM 556 O O . SER A 1 78 ? -22.797 -2.775 1.758 1 86.62 78 SER A O 1
ATOM 558 N N . ASN A 1 79 ? -24.141 -1.231 2.596 1 84.38 79 ASN A N 1
ATOM 559 C CA . ASN A 1 79 ? -23.375 -1.052 3.824 1 84.38 79 ASN A CA 1
ATOM 560 C C . ASN A 1 79 ? -24.125 -1.594 5.035 1 84.38 79 ASN A C 1
ATOM 562 O O . ASN A 1 79 ? -25.141 -1.017 5.457 1 84.38 79 ASN A O 1
ATOM 566 N N . ALA A 1 80 ? -23.656 -2.688 5.555 1 82.38 80 ALA A N 1
ATOM 567 C CA . ALA A 1 80 ? -24.328 -3.342 6.672 1 82.38 80 ALA A CA 1
ATOM 568 C C . ALA A 1 80 ? -23.688 -2.967 8 1 82.38 80 ALA A C 1
ATOM 570 O O . ALA A 1 80 ? -24.031 -3.512 9.047 1 82.38 80 ALA A O 1
ATOM 571 N N . LEU A 1 81 ? -22.734 -2.062 7.887 1 79 81 LEU A N 1
ATOM 572 C CA . LEU A 1 81 ? -22.062 -1.7 9.133 1 79 81 LEU A CA 1
ATOM 573 C C . LEU A 1 81 ? -23.062 -1.12 10.133 1 79 81 LEU A C 1
ATOM 575 O O . LEU A 1 81 ? -23.875 -0.266 9.773 1 79 81 LEU A O 1
ATOM 579 N N . VAL A 1 82 ? -23.328 -1.808 11.234 1 60.16 82 VAL A N 1
ATOM 580 C CA . VAL A 1 82 ? -24.328 -1.412 12.227 1 60.16 82 VAL A CA 1
ATOM 581 C C . VAL A 1 82 ? -23.844 -0.169 12.977 1 60.16 82 VAL A C 1
ATOM 583 O O . VAL A 1 82 ? -24.609 0.77 13.188 1 60.16 82 VAL A O 1
ATOM 586 N N . ALA A 1 83 ? -22.797 -0.309 13.625 1 53.88 83 ALA A N 1
ATOM 587 C CA . ALA A 1 83 ? -22.406 0.668 14.633 1 53.88 83 ALA A CA 1
ATOM 588 C C . ALA A 1 83 ? -21.766 1.896 14 1 53.88 83 ALA A C 1
ATOM 590 O O . ALA A 1 83 ? -21.375 2.836 14.695 1 53.88 83 ALA A O 1
ATOM 591 N N . ALA A 1 84 ? -21.734 1.8 12.672 1 55.31 84 ALA A N 1
ATOM 592 C CA . ALA A 1 84 ? -20.875 2.896 12.227 1 55.31 84 ALA A CA 1
ATOM 593 C C . ALA A 1 84 ? -21.688 4.172 12.008 1 55.31 84 ALA A C 1
ATOM 595 O O . ALA A 1 84 ? -22.688 4.164 11.297 1 55.31 84 ALA A O 1
ATOM 596 N N . THR A 1 85 ? -21.766 5.027 13.086 1 59.03 85 THR A N 1
ATOM 597 C CA . THR A 1 85 ? -22.297 6.383 13.008 1 59.03 85 THR A CA 1
ATOM 598 C C . THR A 1 85 ? -21.234 7.355 12.492 1 59.03 85 THR A C 1
ATOM 600 O O . THR A 1 85 ? -20.047 7.203 12.789 1 59.03 85 THR A O 1
ATOM 603 N N . GLY A 1 86 ? -21.594 8.148 11.523 1 70.62 86 GLY A N 1
ATOM 604 C CA . GLY A 1 86 ? -20.781 9.273 11.102 1 70.62 86 GLY A CA 1
ATOM 605 C C . GLY A 1 86 ? -19.766 8.914 10.031 1 70.62 86 GLY A C 1
ATOM 606 O O . GLY A 1 86 ? -20.062 8.117 9.133 1 70.62 86 GLY A O 1
ATOM 607 N N . LEU A 1 87 ? -18.672 9.547 10.172 1 80.06 87 LEU A N 1
ATOM 608 C CA . LEU A 1 87 ? -17.609 9.406 9.172 1 80.06 87 LEU A CA 1
ATOM 609 C C . LEU A 1 87 ? -17.031 7.996 9.195 1 80.06 87 LEU A C 1
ATOM 611 O O . LEU A 1 87 ? -16.766 7.418 8.141 1 80.06 87 LEU A O 1
ATOM 615 N N . LEU A 1 88 ? -17.172 7.457 10.531 1 73.44 88 LEU A N 1
ATOM 616 C CA . LEU A 1 88 ? -16.562 6.133 10.672 1 73.44 88 LEU A CA 1
ATOM 617 C C . LEU A 1 88 ? -17.516 5.055 10.156 1 73.44 88 LEU A C 1
ATOM 619 O O . LEU A 1 88 ? -18.672 4.973 10.594 1 73.44 88 LEU A O 1
ATOM 623 N N . GLY A 1 89 ? -17.453 4.648 8.961 1 75.75 89 GLY A N 1
ATOM 624 C CA . GLY A 1 89 ? -18.281 3.623 8.352 1 75.75 89 GLY A CA 1
ATOM 625 C C . GLY A 1 89 ? -18.969 4.09 7.078 1 75.75 89 GLY A C 1
ATOM 626 O O . GLY A 1 89 ? -19.734 3.342 6.473 1 75.75 89 GLY A O 1
ATOM 627 N N . ASN A 1 90 ? -18.75 5.352 6.957 1 79.81 90 ASN A N 1
ATOM 628 C CA . ASN A 1 90 ? -19.328 5.859 5.719 1 79.81 90 ASN A CA 1
ATOM 629 C C . ASN A 1 90 ? -18.469 5.492 4.508 1 79.81 90 ASN A C 1
ATOM 631 O O . ASN A 1 90 ? -17.391 6.055 4.312 1 79.81 90 ASN A O 1
ATOM 635 N N . PHE A 1 91 ? -19 4.586 3.752 1 85.88 91 PHE A N 1
ATOM 636 C CA . PHE A 1 91 ? -18.297 4.148 2.553 1 85.88 91 PHE A CA 1
ATOM 637 C C . PHE A 1 91 ? -19.125 4.438 1.304 1 85.88 91 PHE A C 1
ATOM 639 O O . PHE A 1 91 ? -18.938 3.791 0.269 1 85.88 91 PHE A O 1
ATOM 646 N N . ASN A 1 92 ? -19.969 5.438 1.413 1 80.75 92 ASN A N 1
ATOM 647 C CA . ASN A 1 92 ? -20.859 5.742 0.3 1 80.75 92 ASN A CA 1
ATOM 648 C C . ASN A 1 92 ? -20.141 6.488 -0.815 1 80.75 92 ASN A C 1
ATOM 650 O O . ASN A 1 92 ? -20.562 6.461 -1.97 1 80.75 92 ASN A O 1
ATOM 654 N N . THR A 1 93 ? -19.172 7.223 -0.428 1 86.5 93 THR A N 1
ATOM 655 C CA . THR A 1 93 ? -18.406 7.984 -1.404 1 86.5 93 THR A CA 1
ATOM 656 C C . THR A 1 93 ? -16.906 7.738 -1.222 1 86.5 93 THR A C 1
ATOM 658 O O . THR A 1 93 ? -16.438 7.527 -0.101 1 86.5 93 THR A O 1
ATOM 661 N N . PRO A 1 94 ? -16.219 7.781 -2.363 1 89.06 94 PRO A N 1
ATOM 662 C CA . PRO A 1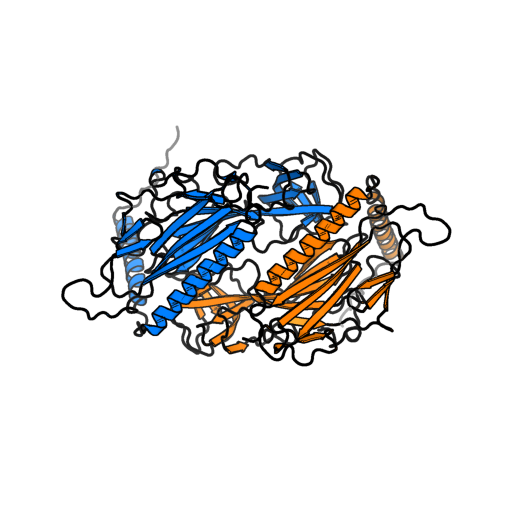 94 ? -14.781 7.527 -2.271 1 89.06 94 PRO A CA 1
ATOM 663 C C . PRO A 1 94 ? -14.039 8.594 -1.467 1 89.06 94 PRO A C 1
ATOM 665 O O . PRO A 1 94 ? -12.992 8.32 -0.879 1 89.06 94 PRO A O 1
ATOM 668 N N . VAL A 1 95 ? -14.625 9.797 -1.495 1 94.19 95 VAL A N 1
ATOM 669 C CA . VAL A 1 95 ? -13.945 10.898 -0.824 1 94.19 95 VAL A CA 1
ATOM 670 C C . VAL A 1 95 ? -14.969 11.836 -0.186 1 94.19 95 VAL A C 1
ATOM 672 O O . VAL A 1 95 ? -16.094 11.969 -0.684 1 94.19 95 VAL A O 1
ATOM 675 N N . VAL A 1 96 ? -14.586 12.383 0.924 1 94.94 96 VAL A N 1
ATOM 676 C CA . VAL A 1 96 ? -15.281 13.5 1.555 1 94.94 96 VAL A CA 1
ATOM 677 C C . VAL A 1 96 ? -14.266 14.477 2.141 1 94.94 96 VAL A C 1
ATOM 679 O O . VAL A 1 96 ? -13.078 14.148 2.26 1 94.94 96 VAL A O 1
ATOM 682 N N . GLY A 1 97 ? -14.742 15.633 2.4 1 97 97 GLY A N 1
ATOM 683 C CA . GLY A 1 97 ? -13.828 16.625 2.959 1 97 97 GLY A CA 1
ATOM 684 C C . GLY A 1 97 ? -14.516 17.641 3.85 1 97 97 GLY A C 1
ATOM 685 O O . GLY A 1 97 ? -15.742 17.656 3.939 1 97 97 GLY A O 1
ATOM 686 N N . TYR A 1 98 ? -13.695 18.359 4.547 1 97.81 98 TYR A N 1
ATOM 687 C CA . TYR A 1 98 ? -14.094 19.469 5.414 1 97.81 98 TYR A CA 1
ATOM 688 C C . TYR A 1 98 ? -13.258 20.703 5.141 1 97.81 98 TYR A C 1
ATOM 690 O O . TYR A 1 98 ? -12.023 20.641 5.152 1 97.81 98 TYR A O 1
ATOM 698 N N . ASP A 1 99 ? -13.922 21.719 4.871 1 97.62 99 ASP A N 1
ATOM 699 C CA . ASP A 1 99 ? -13.281 23 4.574 1 97.62 99 ASP A CA 1
ATOM 700 C C . ASP A 1 99 ? -13.18 23.875 5.828 1 97.62 99 ASP A C 1
ATOM 702 O O . ASP A 1 99 ? -14.188 24.156 6.477 1 97.62 99 ASP A O 1
ATOM 706 N N . ALA A 1 100 ? -11.945 24.266 6.117 1 96.69 100 ALA A N 1
ATOM 707 C CA . ALA A 1 100 ? -11.789 25.188 7.238 1 96.69 100 ALA A CA 1
ATOM 708 C C . ALA A 1 100 ? 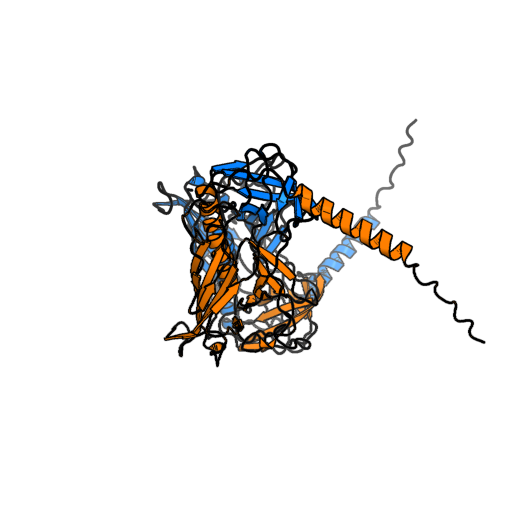-12.461 26.516 6.945 1 96.69 100 ALA A C 1
ATOM 710 O O . ALA A 1 100 ? -12.234 27.109 5.887 1 96.69 100 ALA A O 1
ATOM 711 N N . VAL A 1 101 ? -13.203 26.969 7.871 1 92.31 101 VAL A N 1
ATOM 712 C CA . VAL A 1 101 ? -13.859 28.266 7.73 1 92.31 101 VAL A CA 1
ATOM 713 C C . VAL A 1 101 ? -12.898 29.375 8.125 1 92.31 101 VAL A C 1
ATOM 715 O O . VAL A 1 101 ? -12.523 29.5 9.289 1 92.31 101 VAL A O 1
ATOM 718 N N . LEU A 1 102 ? -12.547 30.078 7.18 1 87.94 102 LEU A N 1
ATOM 719 C CA . LEU A 1 102 ? -11.609 31.172 7.398 1 87.94 102 LEU A CA 1
ATOM 720 C C . LEU A 1 102 ? -12.281 32.531 7.176 1 87.94 102 LEU A C 1
ATOM 722 O O . LEU A 1 102 ? -13 32.719 6.191 1 87.94 102 LEU A O 1
ATOM 726 N N . ALA A 1 103 ? -12.055 33.406 8.148 1 84.88 103 ALA A N 1
ATOM 727 C CA . ALA A 1 103 ? -12.523 34.781 7.953 1 84.88 103 ALA A CA 1
ATOM 728 C C . ALA A 1 103 ? -11.773 35.469 6.805 1 84.88 103 ALA A C 1
ATOM 730 O O . ALA A 1 103 ? -10.539 35.5 6.789 1 84.88 103 ALA A O 1
ATOM 731 N N . SER A 1 104 ? -12.523 35.938 5.832 1 86.75 104 SER A N 1
ATOM 732 C CA . SER A 1 104 ? -11.984 36.656 4.672 1 86.75 104 SER A CA 1
ATOM 733 C C . SER A 1 104 ? -10.977 35.781 3.926 1 86.75 104 SER A C 1
ATOM 735 O O . SER A 1 104 ? -9.977 36.281 3.418 1 86.75 104 SER A O 1
ATOM 737 N N . SER A 1 105 ? -11.062 34.5 4.004 1 90.31 105 SER A N 1
ATOM 738 C CA . SER A 1 105 ? -10.227 33.531 3.309 1 90.31 105 SER A CA 1
ATOM 739 C C . SER A 1 105 ? -8.766 33.656 3.723 1 90.31 105 SER A C 1
ATOM 741 O O . SER A 1 105 ? -7.863 33.5 2.898 1 90.31 105 SER A O 1
ATOM 743 N N . THR A 1 106 ? -8.57 34.125 4.93 1 94 106 THR A N 1
ATOM 744 C CA . THR A 1 106 ? -7.215 34.344 5.426 1 94 106 THR A CA 1
ATOM 745 C C . THR A 1 106 ? -6.977 33.531 6.695 1 94 106 THR A C 1
ATOM 747 O O . THR A 1 106 ? -7.793 33.562 7.621 1 94 106 THR A O 1
ATOM 750 N N . LEU A 1 107 ? -5.977 32.719 6.656 1 93.5 107 LEU A N 1
ATOM 751 C CA . LEU A 1 107 ? -5.477 32.031 7.84 1 93.5 107 LEU A CA 1
ATOM 752 C C . LEU A 1 107 ? -4.238 32.719 8.391 1 93.5 107 LEU A C 1
ATOM 754 O O . LEU A 1 107 ? -3.211 32.812 7.715 1 93.5 107 LEU A O 1
ATOM 758 N N . THR A 1 108 ? -4.336 33.25 9.57 1 93.38 108 THR A N 1
ATOM 759 C CA . THR A 1 108 ? -3.184 33.844 10.227 1 93.38 108 THR A CA 1
ATOM 760 C C . THR A 1 108 ? -2.609 32.938 11.289 1 93.38 108 THR A C 1
ATOM 762 O O . THR A 1 108 ? -3.293 32.594 12.258 1 93.38 108 THR A O 1
ATOM 765 N N . LEU A 1 109 ? -1.396 32.5 11.031 1 90.88 109 LEU A N 1
ATOM 766 C CA . LEU A 1 109 ? -0.697 31.688 12.008 1 90.88 109 LEU A CA 1
ATOM 767 C C . LEU A 1 109 ? 0.106 32.531 12.977 1 90.88 109 LEU A C 1
ATOM 769 O O . LEU A 1 109 ? 1.052 33.219 12.57 1 90.88 109 LEU A O 1
ATOM 773 N N . THR A 1 110 ? -0.266 32.625 14.18 1 83.31 110 THR A N 1
ATOM 774 C CA . THR A 1 110 ? 0.431 33.406 15.188 1 83.31 110 THR A CA 1
ATOM 775 C C . THR A 1 110 ? 1.651 32.688 15.719 1 83.31 110 THR A C 1
ATOM 777 O O . THR A 1 110 ? 2.623 33.281 16.156 1 83.31 110 THR A O 1
ATOM 780 N N . ALA A 1 111 ? 1.54 31.344 15.781 1 78.94 111 ALA A N 1
ATOM 781 C CA . ALA A 1 111 ? 2.65 30.469 16.172 1 78.94 111 ALA A CA 1
ATOM 782 C C . ALA A 1 111 ? 2.732 29.25 15.266 1 78.94 111 ALA A C 1
ATOM 784 O O . ALA A 1 111 ? 1.738 28.859 14.648 1 78.94 111 ALA A O 1
ATOM 785 N N . LEU A 1 112 ? 3.963 28.891 15.18 1 78.69 112 LEU A N 1
ATOM 786 C CA . LEU A 1 112 ? 4.121 27.625 14.469 1 78.69 112 LEU A CA 1
ATOM 787 C C . LEU A 1 112 ? 3.773 26.438 15.367 1 78.69 112 LEU A C 1
ATOM 789 O O . LEU A 1 112 ? 3.938 26.516 16.594 1 78.69 112 LEU A O 1
ATOM 793 N N . ASN A 1 113 ? 3.229 25.438 14.719 1 85.62 113 ASN A N 1
ATOM 794 C CA . ASN A 1 113 ? 2.822 24.25 15.461 1 85.62 113 ASN A CA 1
ATOM 795 C C . ASN A 1 113 ? 1.792 24.578 16.531 1 85.62 113 ASN A C 1
ATOM 797 O O . ASN A 1 113 ? 1.941 24.172 17.688 1 85.62 113 ASN A O 1
ATOM 801 N N . GLY A 1 114 ? 0.838 25.391 16.109 1 85.06 114 GLY A N 1
ATOM 802 C CA . GLY A 1 114 ? -0.219 25.797 17.031 1 85.06 114 GLY A CA 1
ATOM 803 C C . GLY A 1 114 ? -1.075 24.625 17.484 1 85.06 114 GLY A C 1
ATOM 804 O O . GLY A 1 114 ? -1.03 23.547 16.906 1 85.06 114 GLY A O 1
ATOM 805 N N . SER A 1 115 ? -1.853 24.906 18.531 1 89.81 115 SER A N 1
ATOM 806 C CA . SER A 1 115 ? -2.732 23.875 19.094 1 89.81 115 SER A CA 1
ATOM 807 C C . SER A 1 115 ? -3.826 23.5 18.094 1 89.81 115 SER A C 1
ATOM 809 O O . SER A 1 115 ? -4.301 24.344 17.328 1 89.81 115 SER A O 1
ATOM 811 N N . ASN A 1 116 ? -4.242 22.266 18.203 1 95.5 116 ASN A N 1
ATOM 812 C CA . ASN A 1 116 ? -5.379 21.797 17.406 1 95.5 116 ASN A CA 1
ATOM 813 C C . ASN A 1 116 ? -6.676 22.469 17.844 1 95.5 116 ASN A C 1
ATOM 815 O O . ASN A 1 116 ? -6.762 23.016 18.938 1 95.5 116 ASN A O 1
ATOM 819 N N . ASP A 1 117 ? -7.586 22.453 16.938 1 95 117 ASP A N 1
ATOM 820 C CA . ASP A 1 117 ? -8.875 23.109 17.156 1 95 117 ASP A CA 1
ATOM 821 C C . ASP A 1 117 ? -9.938 22.094 17.594 1 95 117 ASP A C 1
ATOM 823 O O . ASP A 1 117 ? -10.078 21.047 16.984 1 95 117 ASP A O 1
ATOM 827 N N . SER A 1 118 ? -10.695 22.391 18.641 1 95.94 118 SER A N 1
ATOM 828 C CA . SER A 1 118 ? -11.703 21.469 19.141 1 95.94 118 SER A CA 1
ATOM 829 C C . SER A 1 118 ? -13.109 21.906 18.766 1 95.94 118 SER A C 1
ATOM 831 O O . SER A 1 118 ? -14.086 21.234 19.062 1 95.94 118 SER A O 1
ATOM 833 N N . THR A 1 119 ? -13.234 23.062 18.094 1 97.12 119 THR A N 1
ATOM 834 C CA . THR A 1 119 ? -14.539 23.562 17.688 1 97.12 119 THR A CA 1
ATOM 835 C C . THR A 1 119 ? -14.922 23 16.312 1 97.12 119 THR A C 1
ATOM 837 O O . THR A 1 119 ? -14.383 23.406 15.289 1 97.12 119 THR A O 1
ATOM 840 N N . LEU A 1 120 ? -15.953 22.188 16.297 1 96.5 120 LEU A N 1
ATOM 841 C CA . LEU A 1 120 ? -16.312 21.438 15.094 1 96.5 120 LEU A CA 1
ATOM 842 C C . LEU A 1 120 ? -16.875 22.344 14.016 1 96.5 120 LEU A C 1
ATOM 844 O O . LEU A 1 120 ? -16.734 22.078 12.828 1 96.5 120 LEU A O 1
ATOM 848 N N . THR A 1 121 ? -17.484 23.484 14.352 1 96.81 121 THR A N 1
ATOM 849 C CA . THR A 1 121 ? -18.172 24.375 13.414 1 96.81 121 THR A CA 1
ATOM 850 C C . THR A 1 121 ? -17.172 25.281 12.711 1 96.81 121 THR A C 1
ATOM 852 O O . THR A 1 121 ? -17.547 26.062 11.828 1 96.81 121 THR A O 1
ATOM 855 N N . ASP A 1 122 ? -15.938 25.109 13.047 1 97.06 122 ASP A N 1
ATOM 856 C CA . ASP A 1 122 ? -14.906 25.875 12.352 1 97.06 122 ASP A CA 1
ATOM 857 C C . ASP A 1 122 ? -14.578 25.234 11 1 97.06 122 ASP A C 1
ATOM 859 O O . ASP A 1 122 ? -13.68 25.703 10.297 1 97.06 122 ASP A O 1
ATOM 863 N N . TRP A 1 123 ? -15.32 24.25 10.688 1 97.75 123 TRP A N 1
ATOM 864 C CA . TRP A 1 123 ? -15.281 23.625 9.367 1 97.75 123 TRP A CA 1
ATOM 865 C C . TRP A 1 123 ? -16.672 23.609 8.734 1 97.75 123 TRP A C 1
ATOM 867 O O . TRP A 1 123 ? -17.688 23.578 9.445 1 97.75 123 TRP A O 1
ATOM 877 N N . SER A 1 124 ? -16.656 23.594 7.41 1 96.62 124 SER A N 1
ATOM 878 C CA . SER A 1 124 ? -17.875 23.406 6.625 1 96.62 124 SER A CA 1
ATOM 879 C C . SER A 1 124 ? -17.672 22.391 5.504 1 96.62 124 SER A C 1
ATOM 881 O O . SER A 1 124 ? -16.812 22.594 4.641 1 96.62 124 SER A O 1
ATOM 883 N N . PRO A 1 125 ? -18.578 21.422 5.418 1 95.88 125 PRO A N 1
ATOM 884 C CA . PRO A 1 125 ? -19.531 20.969 6.438 1 95.88 125 PRO A CA 1
ATOM 885 C C . PRO A 1 125 ? -18.906 20.812 7.816 1 95.88 125 PRO A C 1
ATOM 887 O O . PRO A 1 125 ? -17.672 20.844 7.941 1 95.88 125 PRO A O 1
ATOM 890 N N . THR A 1 126 ? -19.75 20.75 8.875 1 96.5 126 THR A N 1
ATOM 891 C CA . THR A 1 126 ? -19.281 20.578 10.242 1 96.5 126 THR A CA 1
ATOM 892 C C . THR A 1 126 ? -18.375 19.359 10.359 1 96.5 126 THR A C 1
ATOM 894 O O . THR A 1 126 ? -18.703 18.297 9.828 1 96.5 126 THR A O 1
ATOM 897 N N . LEU A 1 127 ? -17.25 19.531 10.984 1 96.56 127 LEU A N 1
ATOM 898 C CA . LEU A 1 127 ? -16.281 18.453 11.156 1 96.56 127 LEU A CA 1
ATOM 899 C C . LEU A 1 127 ? -16.891 17.297 11.945 1 96.56 127 LEU A C 1
ATOM 901 O O . LEU A 1 127 ? -17.594 17.516 12.93 1 96.56 127 LEU A O 1
ATOM 905 N N . ASP A 1 128 ? -16.594 16.125 11.492 1 94.75 128 ASP A N 1
ATOM 906 C CA . ASP A 1 128 ? -17.094 14.945 12.195 1 94.75 128 ASP A CA 1
ATOM 907 C C . ASP A 1 128 ? -16.531 14.875 13.609 1 94.75 128 ASP A C 1
ATOM 909 O O . ASP A 1 128 ? -15.344 15.133 13.828 1 94.75 128 ASP A O 1
ATOM 913 N N . GLY A 1 129 ? -17.281 14.461 14.523 1 93.19 129 GLY A N 1
ATOM 914 C CA . GLY A 1 129 ? -16.891 14.398 15.922 1 93.19 129 GLY A CA 1
ATOM 915 C C . GLY A 1 129 ? -15.688 13.508 16.172 1 93.19 129 GLY A C 1
ATOM 916 O O . GLY A 1 129 ? -14.922 13.742 17.109 1 93.19 129 GLY A O 1
ATOM 917 N N . SER A 1 130 ? -15.461 12.445 15.375 1 92.88 130 SER A N 1
ATOM 918 C CA . SER A 1 130 ? -14.344 11.531 15.555 1 92.88 130 SER A CA 1
ATOM 919 C C . SER A 1 130 ? -13.008 12.242 15.344 1 92.88 130 SER A C 1
ATOM 921 O O . SER A 1 130 ? -11.961 11.727 15.727 1 92.88 130 SER A O 1
ATOM 923 N N . LEU A 1 131 ? -13.062 13.406 14.742 1 95.31 131 LEU A N 1
ATOM 924 C CA . LEU A 1 131 ? -11.836 14.141 14.445 1 95.31 131 LEU A CA 1
ATOM 925 C C . LEU A 1 131 ? -11.68 15.336 15.383 1 95.31 131 LEU A C 1
ATOM 927 O O . LEU A 1 131 ? -10.773 16.141 15.211 1 95.31 131 LEU A O 1
ATOM 931 N N . GLN A 1 132 ? -12.523 15.469 16.375 1 95.25 132 GLN A N 1
ATOM 932 C CA . GLN A 1 132 ? -12.492 16.609 17.297 1 95.25 132 GLN A CA 1
ATOM 933 C C . GLN A 1 132 ? -11.156 16.672 18.031 1 95.25 132 GLN A C 1
ATOM 935 O O . GLN A 1 132 ? -10.711 15.688 18.625 1 95.25 132 GLN A O 1
ATOM 940 N N . GLY A 1 133 ? -10.547 17.859 17.922 1 96.69 133 GLY A N 1
ATOM 941 C CA . GLY A 1 133 ? -9.312 18.109 18.656 1 96.69 133 GLY A CA 1
ATOM 942 C C . GLY A 1 133 ? -8.086 17.531 17.984 1 96.69 133 GLY A C 1
ATOM 943 O O . GLY A 1 133 ? -6.988 17.578 18.531 1 96.69 133 GLY A O 1
ATOM 944 N N . LEU A 1 134 ? -8.242 16.984 16.828 1 96.44 134 LEU A N 1
ATOM 945 C CA . LEU A 1 134 ? -7.113 16.344 16.156 1 96.44 134 LEU A CA 1
ATOM 946 C C . LEU A 1 134 ? -6.555 17.25 15.062 1 96.44 134 LEU A C 1
ATOM 948 O O . LEU A 1 134 ? -5.406 17.078 14.641 1 96.44 134 LEU A O 1
ATOM 952 N N . VAL A 1 135 ? -7.332 18.203 14.602 1 97.62 135 VAL A N 1
ATOM 953 C CA . VAL A 1 135 ? -7 18.969 13.406 1 97.62 135 VAL A CA 1
ATOM 954 C C . VAL A 1 135 ? -6.594 20.391 13.797 1 97.62 135 VAL A C 1
ATOM 956 O O . VAL A 1 135 ? -7.246 21.016 14.625 1 97.62 135 VAL A O 1
ATOM 959 N N . ALA A 1 136 ? -5.504 20.859 13.172 1 96.38 136 ALA A N 1
ATOM 960 C CA . ALA A 1 136 ? -5.078 22.234 13.398 1 96.38 136 ALA A CA 1
ATOM 961 C C . ALA A 1 136 ? -6.094 23.234 12.844 1 96.38 136 ALA A C 1
ATOM 963 O O . ALA A 1 136 ? -6.719 22.969 11.812 1 96.38 136 ALA A O 1
ATOM 964 N N . LYS A 1 137 ? -6.117 24.344 13.5 1 92.69 137 LYS A N 1
ATOM 965 C CA . LYS A 1 137 ? -7.004 25.406 13.016 1 92.69 137 LYS A CA 1
ATOM 966 C C . LYS A 1 137 ? -6.629 25.828 11.602 1 92.69 137 LYS A C 1
ATOM 968 O O . LYS A 1 137 ? -5.449 26.016 11.297 1 92.69 137 LYS A O 1
ATOM 973 N N . GLY A 1 138 ? -7.633 25.906 10.711 1 93.12 138 GLY A N 1
ATOM 974 C CA . GLY A 1 138 ? -7.418 26.422 9.367 1 93.12 138 GLY A CA 1
ATOM 975 C C . GLY A 1 138 ? -7.043 25.328 8.367 1 93.12 138 GLY A C 1
ATOM 976 O O . GLY A 1 138 ? -6.98 25.594 7.164 1 93.12 138 GLY A O 1
ATOM 977 N N . SER A 1 139 ? -6.73 24.203 8.828 1 94.56 139 SER A N 1
ATOM 978 C CA . SER A 1 139 ? -6.402 23.094 7.945 1 94.56 139 SER A CA 1
ATOM 979 C C . SER A 1 139 ? -7.66 22.438 7.398 1 94.56 139 SER A C 1
ATOM 981 O O . SER A 1 139 ? -8.578 22.094 8.156 1 94.56 139 SER A O 1
ATOM 983 N N . ASP A 1 140 ? -7.742 22.266 6.066 1 97.94 140 ASP A N 1
ATOM 984 C CA . ASP A 1 140 ? -8.773 21.391 5.523 1 97.94 140 ASP A CA 1
ATOM 985 C C . ASP A 1 140 ? -8.516 19.938 5.91 1 97.94 140 ASP A C 1
ATOM 987 O O . ASP A 1 140 ? -7.426 19.594 6.375 1 97.94 140 ASP A O 1
ATOM 991 N N . VAL A 1 141 ? -9.594 19.156 5.863 1 98.44 141 VAL A N 1
ATOM 992 C CA . VAL A 1 141 ? -9.516 17.719 6.125 1 98.44 141 VAL A CA 1
ATOM 993 C C . VAL A 1 141 ? -9.984 16.953 4.891 1 98.44 141 VAL A C 1
ATOM 995 O O . VAL A 1 141 ? -11.047 17.234 4.344 1 98.44 141 VAL A O 1
ATOM 998 N N . LEU A 1 142 ? -9.133 16.047 4.453 1 98.12 142 LEU A N 1
ATOM 999 C CA . LEU A 1 142 ? -9.422 15.172 3.326 1 98.12 142 LEU A CA 1
ATOM 1000 C C . LEU A 1 142 ? -9.57 13.727 3.789 1 98.12 142 LEU A C 1
ATOM 1002 O O . LEU A 1 142 ? -8.68 13.18 4.449 1 98.12 142 LEU A O 1
ATOM 1006 N N . VAL A 1 143 ? -10.711 13.094 3.488 1 97.06 143 VAL A N 1
ATOM 1007 C CA . VAL A 1 143 ? -10.961 11.727 3.941 1 97.06 143 VAL A CA 1
ATOM 1008 C C . VAL A 1 143 ? -11.227 10.828 2.74 1 97.06 143 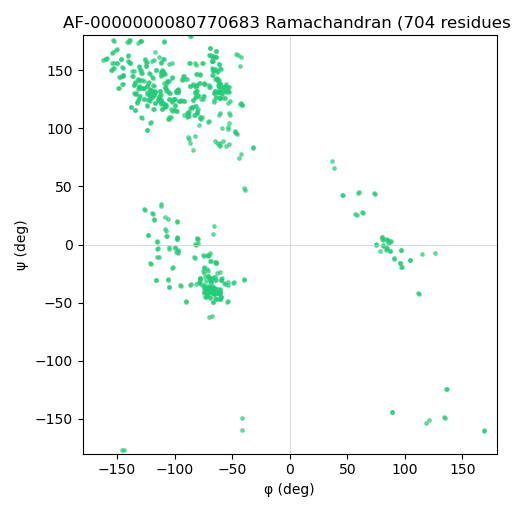VAL A C 1
ATOM 1010 O O . VAL A 1 143 ? -12.102 11.117 1.921 1 97.06 143 VAL A O 1
ATOM 1013 N N . PHE A 1 144 ? -10.469 9.773 2.643 1 94.94 144 PHE A N 1
ATOM 1014 C CA . PHE A 1 144 ? -10.68 8.734 1.644 1 94.94 144 PHE A CA 1
ATOM 1015 C C . PHE A 1 144 ? -11.352 7.512 2.266 1 94.94 144 PHE A C 1
ATOM 1017 O O . PHE A 1 144 ? -11.086 7.176 3.422 1 94.94 144 PHE A O 1
ATOM 1024 N N . SER A 1 145 ? -12.211 6.887 1.512 1 92.25 145 SER A N 1
ATOM 1025 C CA . SER A 1 145 ? -12.82 5.621 1.899 1 92.25 145 SER A CA 1
ATOM 1026 C C . SER A 1 145 ? -12.633 4.559 0.821 1 92.25 145 SER A C 1
ATOM 1028 O O . SER A 1 145 ? -12.945 4.789 -0.348 1 92.25 145 SER A O 1
ATOM 1030 N N . GLY A 1 146 ? -12.078 3.42 1.197 1 90.06 146 GLY A N 1
ATOM 1031 C CA . GLY A 1 146 ? -11.852 2.344 0.248 1 90.06 146 GLY A CA 1
ATOM 1032 C C . GLY A 1 146 ? -10.969 1.241 0.798 1 90.06 146 GLY A C 1
ATOM 1033 O O . GLY A 1 146 ? -10.883 1.053 2.014 1 90.06 146 GLY A O 1
ATOM 1034 N N . GLN A 1 147 ? -10.438 0.543 -0.139 1 88.62 147 GLN A N 1
ATOM 1035 C CA . GLN A 1 147 ? -9.578 -0.571 0.251 1 88.62 147 GLN A CA 1
ATOM 1036 C C . GLN A 1 147 ? -8.359 -0.081 1.027 1 88.62 147 GLN A C 1
ATOM 1038 O O . GLN A 1 147 ? -7.758 0.936 0.675 1 88.62 147 GLN A O 1
ATOM 1043 N N . THR A 1 148 ? -8.055 -0.829 2.098 1 89.75 148 THR A N 1
ATOM 1044 C CA . THR A 1 148 ? -6.891 -0.501 2.912 1 89.75 148 THR A CA 1
ATOM 1045 C C . THR A 1 148 ? -5.605 -0.628 2.094 1 89.75 148 THR A C 1
ATOM 1047 O O . THR A 1 148 ? -5.383 -1.644 1.431 1 89.75 148 THR A O 1
ATOM 1050 N N . ASN A 1 149 ? -4.781 0.447 2.197 1 81.25 149 ASN A N 1
ATOM 1051 C CA . ASN A 1 149 ? -3.516 0.434 1.469 1 81.25 149 ASN A CA 1
ATOM 1052 C C . ASN A 1 149 ? -2.627 -0.726 1.91 1 81.25 149 ASN A C 1
ATOM 1054 O O . ASN A 1 149 ? -2.523 -1.015 3.104 1 81.25 149 ASN A O 1
ATOM 1058 N N . GLY A 1 150 ? -2.006 -1.351 0.952 1 76.19 150 GLY A N 1
ATOM 1059 C CA . GLY A 1 150 ? -1.067 -2.422 1.242 1 76.19 150 GLY A CA 1
ATOM 1060 C C . GLY A 1 150 ? -1.745 -3.754 1.507 1 76.19 150 GLY A C 1
ATOM 1061 O O . GLY A 1 150 ? -1.075 -4.758 1.762 1 76.19 150 GLY A O 1
ATOM 1062 N N . SER A 1 151 ? -3.061 -3.799 1.459 1 84 151 SER A N 1
ATOM 1063 C CA . SER A 1 151 ? -3.783 -5.051 1.657 1 84 151 SER A CA 1
ATOM 1064 C C . SER A 1 151 ? -3.945 -5.809 0.344 1 84 151 SER A C 1
ATOM 1066 O O . SER A 1 151 ? -3.811 -5.23 -0.735 1 84 151 SER A O 1
ATOM 1068 N N . VAL A 1 152 ? -4.121 -7.145 0.501 1 80.88 152 VAL A N 1
ATOM 1069 C CA . VAL A 1 152 ? -4.387 -8 -0.647 1 80.88 152 VAL A CA 1
ATOM 1070 C C . VAL A 1 152 ? -5.816 -8.539 -0.572 1 80.88 152 VAL A C 1
ATOM 1072 O O . VAL A 1 152 ? -6.34 -8.773 0.519 1 80.88 152 VAL A O 1
ATOM 1075 N N . PRO A 1 153 ? -6.434 -8.695 -1.704 1 77.88 153 PRO A N 1
ATOM 1076 C CA . PRO A 1 153 ? -7.797 -9.227 -1.663 1 77.88 153 PRO A CA 1
ATOM 1077 C C . PRO A 1 153 ? -7.859 -10.656 -1.125 1 77.88 153 PRO A C 1
ATOM 1079 O O . PRO A 1 153 ? -6.922 -11.43 -1.315 1 77.88 153 PRO A O 1
ATOM 1082 N N . VAL A 1 154 ? -8.969 -10.961 -0.508 1 87.25 154 VAL A N 1
ATOM 1083 C CA . VAL A 1 154 ? -9.281 -12.273 0.047 1 87.25 154 VAL A CA 1
ATOM 1084 C C . VAL A 1 154 ? -10.297 -12.984 -0.85 1 87.25 154 VAL A C 1
ATOM 1086 O O . VAL A 1 154 ? -11.391 -12.477 -1.086 1 87.25 154 VAL A O 1
ATOM 1089 N N . TRP A 1 155 ? -9.945 -14.141 -1.254 1 85 155 TRP A N 1
ATOM 1090 C CA . TRP A 1 155 ? -10.797 -14.852 -2.201 1 85 155 TRP A CA 1
ATOM 1091 C C . TRP A 1 155 ? -11.711 -15.836 -1.479 1 85 155 TRP A C 1
ATOM 1093 O O . TRP A 1 155 ? -11.25 -16.641 -0.675 1 85 155 TRP A O 1
ATOM 1103 N N . VAL A 1 156 ? -12.914 -15.734 -1.854 1 85.69 156 VAL A N 1
ATOM 1104 C CA . VAL A 1 156 ? -13.891 -16.703 -1.354 1 85.69 156 VAL A CA 1
ATOM 1105 C C . VAL A 1 156 ? -13.703 -18.031 -2.057 1 85.69 156 VAL A C 1
ATOM 1107 O O . VAL A 1 156 ? -13.664 -18.109 -3.289 1 85.69 156 VAL A O 1
ATOM 1110 N N . ASN A 1 157 ? -13.586 -19.062 -1.255 1 81.69 157 ASN A N 1
ATOM 1111 C CA . ASN A 1 157 ? -13.25 -20.359 -1.828 1 81.69 157 ASN A CA 1
ATOM 1112 C C . ASN A 1 157 ? -14.383 -21.359 -1.642 1 81.69 157 ASN A C 1
ATOM 1114 O O . ASN A 1 157 ? -14.25 -22.531 -2.014 1 81.69 157 ASN A O 1
ATOM 1118 N N . ALA A 1 158 ? -15.422 -20.984 -0.968 1 82 158 ALA A N 1
ATOM 1119 C CA . ALA A 1 158 ? -16.672 -21.734 -0.862 1 82 158 ALA A CA 1
ATOM 1120 C C . ALA A 1 158 ? -17.875 -20.812 -1.009 1 82 158 ALA A C 1
ATOM 1122 O O . ALA A 1 158 ? -17.859 -19.672 -0.548 1 82 158 ALA A O 1
ATOM 1123 N N . TYR A 1 159 ? -18.891 -21.391 -1.636 1 83.44 159 TYR A N 1
ATOM 1124 C CA . TYR A 1 159 ? -20.125 -20.625 -1.811 1 83.44 159 TYR A CA 1
ATOM 1125 C C . TYR A 1 159 ? -20.656 -20.156 -0.467 1 83.44 159 TYR A C 1
ATOM 1127 O O . TYR A 1 159 ? -20.812 -20.953 0.461 1 83.44 159 TYR A O 1
ATOM 1135 N N . ALA A 1 160 ? -20.859 -18.859 -0.438 1 90.94 160 ALA A N 1
ATOM 1136 C CA . ALA A 1 160 ? -21.484 -18.266 0.743 1 90.94 160 ALA A CA 1
ATOM 1137 C C . ALA A 1 160 ? -22.891 -17.766 0.43 1 90.94 160 ALA A C 1
ATOM 1139 O O . ALA A 1 160 ? -23.062 -16.844 -0.367 1 90.94 160 ALA A O 1
ATOM 1140 N N . SER A 1 161 ? -23.859 -18.359 1.068 1 93.25 161 SER A N 1
ATOM 1141 C CA . SER A 1 161 ? -25.266 -18.031 0.788 1 93.25 161 SER A CA 1
ATOM 1142 C C . SER A 1 161 ? -25.688 -16.766 1.525 1 93.25 161 SER A C 1
ATOM 1144 O O . SER A 1 161 ? -25.125 -16.422 2.564 1 93.25 161 SER A O 1
ATOM 1146 N N . ALA A 1 162 ? -26.734 -16.172 0.842 1 93.75 162 ALA A N 1
ATOM 1147 C CA . ALA A 1 162 ? -27.391 -15.086 1.569 1 93.75 162 ALA A CA 1
ATOM 1148 C C . ALA A 1 162 ? -27.812 -15.539 2.967 1 93.75 162 ALA A C 1
ATOM 1150 O O . ALA A 1 162 ? -28.312 -16.656 3.141 1 93.75 162 ALA A O 1
ATOM 1151 N N . GLY A 1 163 ? -27.516 -14.641 3.943 1 95.25 163 GLY A N 1
ATOM 1152 C CA . GLY A 1 163 ? -27.859 -14.969 5.316 1 95.25 163 GLY A CA 1
ATOM 1153 C C . GLY A 1 163 ? -26.703 -15.578 6.094 1 95.25 163 GLY A C 1
ATOM 1154 O O . GLY A 1 163 ? -26.75 -15.633 7.324 1 95.25 163 GLY A O 1
ATOM 1155 N N . ALA A 1 164 ? -25.688 -16.031 5.395 1 95.06 164 ALA A N 1
ATOM 1156 C CA . ALA A 1 164 ? -24.516 -16.594 6.066 1 95.06 164 ALA A CA 1
ATOM 1157 C C . ALA A 1 164 ? -23.766 -15.523 6.844 1 95.06 164 ALA A C 1
ATOM 1159 O O . ALA A 1 164 ? -23.812 -14.344 6.492 1 95.06 164 ALA A O 1
ATOM 1160 N N . THR A 1 165 ? -23.094 -15.961 7.934 1 96 165 THR A N 1
ATOM 1161 C CA . THR A 1 165 ? -22.266 -15.055 8.734 1 96 165 THR A CA 1
ATOM 1162 C C . THR A 1 165 ? -20.812 -15.484 8.711 1 96 165 THR A C 1
ATOM 1164 O O . THR A 1 165 ? -20.047 -15.164 9.625 1 96 165 THR A O 1
ATOM 1167 N N . ALA A 1 166 ? -20.484 -16.234 7.684 1 95.5 166 ALA A N 1
ATOM 1168 C CA . ALA A 1 166 ? -19.109 -16.688 7.543 1 95.5 166 ALA A CA 1
ATOM 1169 C C . ALA A 1 166 ? -18.734 -16.828 6.07 1 95.5 166 ALA A C 1
ATOM 1171 O O . ALA A 1 166 ? -19.578 -17.141 5.23 1 95.5 166 ALA A O 1
ATOM 1172 N N . LEU A 1 167 ? -17.516 -16.5 5.805 1 93.81 167 LEU A N 1
ATOM 1173 C CA . LEU A 1 167 ? -16.906 -16.703 4.492 1 93.81 167 LEU A CA 1
ATOM 1174 C C . LEU A 1 167 ? -15.734 -17.688 4.578 1 93.81 167 LEU A C 1
ATOM 1176 O O . LEU A 1 167 ? -14.82 -17.5 5.387 1 93.81 167 LEU A O 1
ATOM 1180 N N . GLN A 1 168 ? -15.805 -18.719 3.869 1 90.25 168 GLN A N 1
ATOM 1181 C CA . GLN A 1 168 ? -14.617 -19.562 3.688 1 90.25 168 GLN A CA 1
ATOM 1182 C C . GLN A 1 168 ? -13.734 -19.016 2.572 1 90.25 168 GLN A C 1
ATOM 1184 O O . GLN A 1 168 ? -14.203 -18.781 1.453 1 90.25 168 GLN A O 1
ATOM 1189 N N . THR A 1 169 ? -12.469 -18.766 2.92 1 89.38 169 THR A N 1
ATOM 1190 C CA . THR A 1 169 ? -11.562 -18.094 1.993 1 89.38 169 THR A CA 1
ATOM 1191 C C . THR A 1 169 ? -10.289 -18.922 1.798 1 89.38 169 THR A C 1
ATOM 1193 O O . THR A 1 169 ? -9.984 -19.812 2.604 1 89.38 169 THR A O 1
ATOM 1196 N N . LEU A 1 170 ? -9.609 -18.672 0.733 1 83.12 170 LEU A N 1
ATOM 1197 C CA . LEU A 1 170 ? -8.328 -19.328 0.471 1 83.12 170 LEU A CA 1
ATOM 1198 C C . LEU A 1 170 ? -7.32 -19 1.566 1 83.12 170 LEU A C 1
ATOM 1200 O O . LEU A 1 170 ? -6.535 -19.859 1.968 1 83.12 170 LEU A O 1
ATOM 1204 N N . SER A 1 171 ? -7.273 -17.781 2.016 1 85.31 171 SER A N 1
ATOM 1205 C CA . SER A 1 171 ? -6.484 -17.25 3.123 1 85.31 171 SER A CA 1
ATOM 1206 C C . SER A 1 171 ? -7.145 -16 3.723 1 85.31 171 SER A C 1
ATOM 1208 O O . SER A 1 171 ? -7.91 -15.312 3.049 1 85.31 171 SER A O 1
ATOM 1210 N N . ALA A 1 172 ? -6.793 -15.797 4.957 1 84.81 172 ALA A N 1
ATOM 1211 C CA . ALA A 1 172 ? -7.344 -14.602 5.582 1 84.81 172 ALA A CA 1
ATOM 1212 C C . ALA A 1 172 ? -6.516 -13.367 5.227 1 84.81 172 ALA A C 1
ATOM 1214 O O . ALA A 1 172 ? -6.957 -12.234 5.434 1 84.81 172 ALA A O 1
ATOM 1215 N N . SER A 1 173 ? -5.332 -13.484 4.625 1 79.69 173 SER A N 1
ATOM 1216 C CA . SER A 1 173 ? -4.492 -12.391 4.137 1 79.69 173 SER A CA 1
ATOM 1217 C C . SER A 1 173 ? -4.387 -11.273 5.168 1 79.69 173 SER A C 1
ATOM 1219 O O . SER A 1 173 ? -4.582 -10.102 4.84 1 79.69 173 SER A O 1
ATOM 1221 N N . ASN A 1 174 ? -4.211 -11.469 6.445 1 79.56 174 ASN A N 1
ATOM 1222 C CA . ASN A 1 174 ? -3.969 -10.547 7.551 1 79.56 174 ASN A CA 1
ATOM 1223 C C . ASN A 1 174 ? -5.262 -9.891 8.023 1 79.56 174 ASN A C 1
ATOM 1225 O O . ASN A 1 174 ? -5.227 -8.883 8.734 1 79.56 174 ASN A O 1
ATOM 1229 N N . VAL A 1 175 ? -6.395 -10.32 7.492 1 91.06 175 VAL A N 1
ATOM 1230 C CA . VAL A 1 175 ? -7.668 -9.891 8.055 1 91.06 175 VAL A CA 1
ATOM 1231 C C . VAL A 1 175 ? -7.777 -10.359 9.508 1 91.06 175 VAL A C 1
ATOM 1233 O O . VAL A 1 175 ? -7.418 -11.5 9.828 1 91.06 175 VAL A O 1
ATOM 1236 N N . ALA A 1 176 ? -8.156 -9.453 10.383 1 91.06 176 ALA A N 1
ATOM 1237 C CA . ALA A 1 176 ? -8.273 -9.75 11.812 1 91.06 176 ALA A CA 1
ATOM 1238 C C . ALA A 1 176 ? -9.633 -9.312 12.352 1 91.06 176 ALA A C 1
ATOM 1240 O O . ALA A 1 176 ? -10.438 -8.727 11.617 1 91.06 176 ALA A O 1
ATOM 1241 N N . ALA A 1 177 ? -9.82 -9.656 13.633 1 93.88 177 ALA A N 1
ATOM 1242 C CA . ALA A 1 177 ? -11.07 -9.273 14.281 1 93.88 177 ALA A CA 1
ATOM 1243 C C . ALA A 1 177 ? -11.273 -7.762 14.242 1 93.88 177 ALA A C 1
ATOM 1245 O O . ALA A 1 177 ? -10.32 -7 14.422 1 93.88 177 ALA A O 1
ATOM 1246 N N . ASN A 1 178 ? -12.5 -7.324 13.914 1 92.56 178 ASN A N 1
ATOM 1247 C CA . ASN A 1 178 ? -12.984 -5.949 13.945 1 92.56 178 ASN A CA 1
ATOM 1248 C C . ASN A 1 178 ? -12.625 -5.195 12.672 1 92.56 178 ASN A C 1
ATOM 1250 O O . ASN A 1 178 ? -13.055 -4.062 12.469 1 92.56 178 ASN A O 1
ATOM 1254 N N . ASN A 1 179 ? -11.906 -5.867 11.789 1 92.88 179 ASN A N 1
ATOM 1255 C CA . ASN A 1 179 ? -11.648 -5.215 10.508 1 92.88 179 ASN A CA 1
ATOM 1256 C C . ASN A 1 179 ? -12.945 -4.961 9.742 1 92.88 179 ASN A C 1
ATOM 1258 O O . ASN A 1 179 ? -13.93 -5.672 9.93 1 92.88 179 ASN A O 1
ATOM 1262 N N . LEU A 1 180 ? -12.914 -3.887 8.977 1 92.19 180 LEU A N 1
ATOM 1263 C CA . LEU A 1 180 ? -13.977 -3.639 8.016 1 92.19 180 LEU A CA 1
ATOM 1264 C C . LEU A 1 180 ? -13.68 -4.344 6.691 1 92.19 180 LEU A C 1
ATOM 1266 O O . LEU A 1 180 ? -12.539 -4.367 6.238 1 92.19 180 LEU A O 1
ATOM 1270 N N . LEU A 1 181 ? -14.766 -4.973 6.16 1 93 181 LEU A N 1
ATOM 1271 C CA . LEU A 1 181 ? -14.57 -5.789 4.969 1 93 181 LEU A CA 1
ATOM 1272 C C . LEU A 1 181 ? -15.664 -5.508 3.936 1 93 181 LEU A C 1
ATOM 1274 O O . LEU A 1 181 ? -16.828 -5.32 4.293 1 93 181 LEU A O 1
ATOM 1278 N N . SER A 1 182 ? -15.227 -5.457 2.688 1 92.5 182 SER A N 1
ATOM 1279 C CA . SER A 1 182 ? -16.188 -5.535 1.589 1 92.5 182 SER A CA 1
ATOM 1280 C C . SER A 1 182 ? -16.109 -6.887 0.887 1 92.5 182 SER A C 1
ATOM 1282 O O . SER A 1 182 ? -15.016 -7.418 0.663 1 92.5 182 SER A O 1
ATOM 1284 N N . VAL A 1 183 ? -17.234 -7.461 0.68 1 92.19 183 VAL A N 1
ATOM 1285 C CA . VAL A 1 183 ? -17.328 -8.688 -0.109 1 92.19 183 VAL A CA 1
ATOM 1286 C C . VAL A 1 183 ? -18.078 -8.398 -1.413 1 92.19 183 VAL A C 1
ATOM 1288 O O . VAL A 1 183 ? -19.172 -7.844 -1.398 1 92.19 183 VAL A O 1
ATOM 1291 N N . SER A 1 184 ? -17.453 -8.82 -2.521 1 87.81 184 SER A N 1
ATOM 1292 C CA . SER A 1 184 ? -18.031 -8.461 -3.811 1 87.81 184 SER A CA 1
ATOM 1293 C C . SER A 1 184 ? -18.047 -9.656 -4.762 1 87.81 184 SER A C 1
ATOM 1295 O O . SER A 1 184 ? -17.078 -10.43 -4.812 1 87.81 184 SER A O 1
ATOM 1297 N N . ASN A 1 185 ? -19.141 -9.781 -5.434 1 79.75 185 ASN A N 1
ATOM 1298 C CA . ASN A 1 185 ? -19.234 -10.742 -6.531 1 79.75 185 ASN A CA 1
ATOM 1299 C C . ASN A 1 185 ? -19.266 -10.039 -7.883 1 79.75 185 ASN A C 1
ATOM 1301 O O . ASN A 1 185 ? -19.688 -10.617 -8.883 1 79.75 185 ASN A O 1
ATOM 1305 N N . CYS A 1 186 ? -18.938 -8.742 -7.891 1 73.12 186 CYS A N 1
ATOM 1306 C CA . CYS A 1 186 ? -18.812 -7.844 -9.031 1 73.12 186 CYS A CA 1
ATOM 1307 C C . CYS A 1 186 ? -20.188 -7.449 -9.57 1 73.12 186 CYS A C 1
ATOM 1309 O O . CYS A 1 186 ? -20.281 -6.848 -10.641 1 73.12 186 CYS A O 1
ATOM 1311 N N . GLY A 1 187 ? -21.141 -7.91 -9.016 1 74.38 187 GLY A N 1
ATOM 1312 C CA . GLY A 1 187 ? -22.484 -7.379 -9.195 1 74.38 187 GLY A CA 1
ATOM 1313 C C . GLY A 1 187 ? -22.969 -6.566 -8.016 1 74.38 187 GLY A C 1
ATOM 1314 O O . GLY A 1 187 ? -23.703 -5.582 -8.188 1 74.38 187 GLY A O 1
ATOM 1315 N N . HIS A 1 188 ? -22.547 -7.082 -6.969 1 85.81 188 HIS A N 1
ATOM 1316 C CA . HIS A 1 188 ? -22.938 -6.492 -5.695 1 85.81 188 HIS A CA 1
ATOM 1317 C C . HIS A 1 188 ? -21.812 -6.594 -4.668 1 85.81 188 HIS A C 1
ATOM 1319 O O . HIS A 1 188 ? -21.094 -7.594 -4.625 1 85.81 188 HIS A O 1
ATOM 1325 N N . ALA A 1 189 ? -21.656 -5.5 -3.939 1 88.75 189 ALA A N 1
ATOM 1326 C CA . ALA A 1 189 ? -20.719 -5.52 -2.82 1 88.75 189 ALA A CA 1
ATOM 1327 C C . ALA A 1 189 ? -21.438 -5.258 -1.499 1 88.75 189 ALA A C 1
ATOM 1329 O O . ALA A 1 189 ? -22.328 -4.414 -1.429 1 88.75 189 ALA A O 1
ATOM 1330 N N . SER A 1 190 ? -21.078 -6.016 -0.494 1 91.88 190 SER A N 1
ATOM 1331 C CA . SER A 1 190 ? -21.562 -5.832 0.869 1 91.88 190 SER A CA 1
ATOM 1332 C C . SER A 1 190 ? -20.438 -5.414 1.809 1 91.88 190 SER A C 1
ATOM 1334 O O . SER A 1 190 ? -19.375 -6.039 1.83 1 91.88 190 SER A O 1
ATOM 1336 N N . ILE A 1 191 ? -20.703 -4.32 2.49 1 92.12 191 ILE A N 1
ATOM 1337 C CA . ILE A 1 191 ? -19.734 -3.865 3.488 1 92.12 191 ILE A CA 1
ATOM 1338 C C . ILE A 1 191 ? -20.141 -4.371 4.867 1 92.12 191 ILE A C 1
ATOM 1340 O O . ILE A 1 191 ? -21.266 -4.141 5.312 1 92.12 191 ILE A O 1
ATOM 1344 N N . LEU A 1 192 ? -19.219 -5.09 5.512 1 93.44 192 LEU A N 1
ATOM 1345 C CA . LEU A 1 192 ? -19.453 -5.75 6.793 1 93.44 192 LEU A CA 1
ATOM 1346 C C . LEU A 1 192 ? -18.234 -5.613 7.707 1 93.44 192 LEU A C 1
ATOM 1348 O O . LEU A 1 192 ? -17.219 -5.027 7.312 1 93.44 192 LEU A O 1
ATOM 1352 N N . GLN A 1 193 ? -18.438 -6.145 8.953 1 92.94 193 GLN A N 1
ATOM 1353 C CA . GLN A 1 193 ? -17.344 -6.156 9.914 1 92.94 193 GLN A CA 1
ATOM 1354 C C . GLN A 1 193 ? -16.984 -7.582 10.328 1 92.94 193 GLN A C 1
ATOM 1356 O O . GLN A 1 193 ? -17.875 -8.406 10.539 1 92.94 193 GLN A O 1
ATOM 1361 N N . VAL A 1 194 ? -15.695 -7.801 10.523 1 95.44 194 VAL A N 1
ATOM 1362 C CA . VAL A 1 194 ? -15.195 -9.125 10.875 1 95.44 194 VAL A CA 1
ATOM 1363 C C . VAL A 1 194 ? -15.383 -9.367 12.375 1 95.44 194 VAL A C 1
ATOM 1365 O O . VAL A 1 194 ? -15.062 -8.5 13.188 1 95.44 194 VAL A O 1
ATOM 1368 N N . SER A 1 195 ? -15.922 -10.531 12.734 1 95.81 195 SER A N 1
ATOM 1369 C CA . SER A 1 195 ? -16.047 -10.93 14.133 1 95.81 195 SER A CA 1
ATOM 1370 C C . SER A 1 195 ? -14.812 -11.695 14.602 1 95.81 195 SER A C 1
ATOM 1372 O O . SER A 1 195 ? -14.258 -11.391 15.656 1 95.81 195 SER A O 1
ATOM 1374 N N . SER A 1 196 ? -14.422 -12.633 13.859 1 96.06 196 SER A N 1
ATOM 1375 C CA . SER A 1 196 ? -13.242 -13.445 14.148 1 96.06 196 SER A CA 1
ATOM 1376 C C . SER A 1 196 ? -12.727 -14.133 12.883 1 96.06 196 SER A C 1
ATOM 1378 O O . SER A 1 196 ? -13.43 -14.188 11.875 1 96.06 196 SER A O 1
ATOM 1380 N N . VAL A 1 197 ? -11.469 -14.531 12.953 1 94.94 197 VAL A N 1
ATOM 1381 C CA . VAL A 1 197 ? -10.859 -15.289 11.867 1 94.94 197 VAL A CA 1
ATOM 1382 C C . VAL A 1 197 ? -10.359 -16.641 12.391 1 94.94 197 VAL A C 1
ATOM 1384 O O . VAL A 1 197 ? -9.758 -16.703 13.469 1 94.94 197 VAL A O 1
ATOM 1387 N N . GLY A 1 198 ? -10.719 -17.703 11.703 1 91.94 198 GLY A N 1
ATOM 1388 C CA . GLY A 1 198 ? -10.289 -19.047 12.062 1 91.94 198 GLY A CA 1
ATOM 1389 C C . GLY A 1 198 ? -9.711 -19.828 10.898 1 91.94 198 GLY A C 1
ATOM 1390 O O . GLY A 1 198 ? -9.594 -19.297 9.789 1 91.94 198 GLY A O 1
ATOM 1391 N N . SER A 1 199 ? -9.219 -21.016 11.234 1 86.19 199 SER A N 1
ATOM 1392 C CA . SER A 1 199 ? -8.688 -21.922 10.211 1 86.19 199 SER A CA 1
ATOM 1393 C C . SER A 1 199 ? -9.766 -22.859 9.68 1 86.19 199 SER A C 1
ATOM 1395 O O . SER A 1 199 ? -10.711 -23.188 10.398 1 86.19 199 SER A O 1
ATOM 1397 N N . ALA A 1 200 ? -9.688 -23.109 8.414 1 79.44 200 ALA A N 1
ATOM 1398 C CA . ALA A 1 200 ? -10.539 -24.109 7.777 1 79.44 200 ALA A CA 1
ATOM 1399 C C . ALA A 1 200 ? -9.711 -25.062 6.914 1 79.44 200 ALA A C 1
ATOM 1401 O O . ALA A 1 200 ? -8.562 -24.766 6.586 1 79.44 200 ALA A O 1
ATOM 1402 N N . SER A 1 201 ? -10.164 -26.312 6.691 1 71 201 SER A N 1
ATOM 1403 C CA . SER A 1 201 ? -9.477 -27.312 5.887 1 71 201 SER A CA 1
ATOM 1404 C C . SER A 1 201 ? -9.047 -26.75 4.539 1 71 201 SER A C 1
ATOM 1406 O O . SER A 1 201 ? -7.957 -27.047 4.043 1 71 201 SER A O 1
ATOM 1408 N N . GLY A 1 202 ? -9.82 -25.859 4.004 1 69.25 202 GLY A N 1
ATOM 1409 C CA . GLY A 1 202 ? -9.5 -25.297 2.699 1 69.25 202 GLY A CA 1
ATOM 1410 C C . GLY A 1 202 ? -8.969 -23.891 2.77 1 69.25 202 GLY A C 1
ATOM 1411 O O . GLY A 1 202 ? -8.898 -23.188 1.753 1 69.25 202 GLY A O 1
ATOM 1412 N N . GLY A 1 203 ? -8.453 -23.547 3.902 1 82.12 203 GLY A N 1
ATOM 1413 C CA . GLY A 1 203 ? -7.977 -22.188 4.062 1 82.12 203 GLY A CA 1
ATOM 1414 C C . GLY A 1 203 ? -8.367 -21.562 5.391 1 82.12 203 GLY A C 1
ATOM 1415 O O . GLY A 1 203 ? -8.047 -22.109 6.449 1 82.12 203 GLY A O 1
ATOM 1416 N N . SER A 1 204 ? -9 -20.469 5.25 1 90.19 204 SER A N 1
ATOM 1417 C CA . SER A 1 204 ? -9.414 -19.75 6.449 1 90.19 204 SER A CA 1
ATOM 1418 C C . SER A 1 204 ? -10.922 -19.5 6.457 1 90.19 204 SER A C 1
ATOM 1420 O O . SER A 1 204 ? -11.578 -19.625 5.422 1 90.19 204 SER A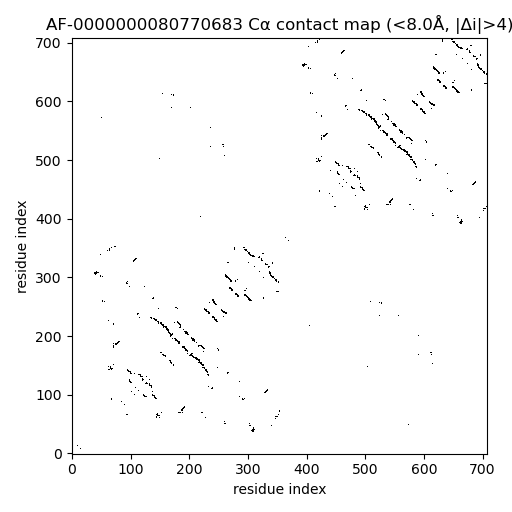 O 1
ATOM 1422 N N . VAL A 1 205 ? -11.43 -19.312 7.648 1 94.25 205 VAL A N 1
ATOM 1423 C CA . VAL A 1 205 ? -12.812 -18.875 7.801 1 94.25 205 VAL A CA 1
ATOM 1424 C C . VAL A 1 205 ? -12.859 -17.484 8.422 1 94.25 205 VAL A C 1
ATOM 1426 O O . VAL A 1 205 ? -12.258 -17.25 9.477 1 94.25 205 VAL A O 1
ATOM 1429 N N . ILE A 1 206 ? -13.523 -16.609 7.762 1 95.44 206 ILE A N 1
ATOM 1430 C CA . ILE A 1 206 ? -13.766 -15.266 8.281 1 95.44 206 ILE A CA 1
ATOM 1431 C C . ILE A 1 206 ? -15.211 -15.148 8.758 1 95.44 206 ILE A C 1
ATOM 1433 O O . ILE A 1 206 ? -16.141 -15.164 7.957 1 95.44 206 ILE A O 1
ATOM 1437 N N . ASN A 1 207 ? -15.32 -15.062 10.047 1 96.75 207 ASN A N 1
ATOM 1438 C CA . ASN A 1 207 ? -16.641 -14.867 10.641 1 96.75 207 ASN A CA 1
ATOM 1439 C C . ASN A 1 207 ? -17.031 -13.398 10.648 1 96.75 207 ASN A C 1
ATOM 1441 O O . ASN A 1 207 ? -16.219 -12.523 10.922 1 96.75 207 ASN A O 1
ATOM 1445 N N . LEU A 1 208 ? -18.266 -13.148 10.32 1 95.94 208 LEU A N 1
ATOM 1446 C CA . LEU A 1 208 ? -18.781 -11.797 10.156 1 95.94 208 LEU A CA 1
ATOM 1447 C C . LEU A 1 208 ? -19.781 -11.453 11.25 1 95.94 208 LEU A C 1
ATOM 1449 O O . LEU A 1 208 ? -20.484 -12.336 11.758 1 95.94 208 LEU A O 1
ATOM 1453 N N . ARG A 1 209 ? -19.844 -10.164 11.633 1 93.94 209 ARG A N 1
ATOM 1454 C CA . ARG A 1 209 ? -20.797 -9.695 12.633 1 93.94 209 ARG A CA 1
ATOM 1455 C C . ARG A 1 209 ? -22.188 -9.547 12.031 1 93.94 209 ARG A C 1
ATOM 1457 O O . ARG A 1 209 ? -23.188 -9.609 12.75 1 93.94 209 ARG A O 1
ATOM 1464 N N . GLN A 1 210 ? -22.297 -9.281 10.766 1 93.69 210 GLN A N 1
ATOM 1465 C CA . GLN A 1 210 ? -23.562 -9.148 10.031 1 93.69 210 GLN A CA 1
ATOM 1466 C C . GLN A 1 210 ? -23.734 -10.289 9.031 1 93.69 210 GLN A C 1
ATOM 1468 O O . GLN A 1 210 ? -22.75 -10.906 8.602 1 93.69 210 GLN A O 1
ATOM 1473 N N . ALA A 1 211 ? -24.953 -10.523 8.703 1 95.12 211 ALA A N 1
ATOM 1474 C CA . ALA A 1 211 ? -25.25 -11.547 7.699 1 95.12 211 ALA A CA 1
ATOM 1475 C C . ALA A 1 211 ? -25.062 -11 6.285 1 95.12 211 ALA A C 1
ATOM 1477 O O . ALA A 1 211 ? -25.297 -9.82 6.035 1 95.12 211 ALA A O 1
ATOM 1478 N N . LEU A 1 212 ? -24.641 -11.891 5.418 1 95.12 212 LEU A N 1
ATOM 1479 C CA . LEU A 1 212 ? -24.531 -11.531 4.008 1 95.12 212 LEU A CA 1
ATOM 1480 C C . LEU A 1 212 ? -25.906 -11.227 3.424 1 95.12 212 LEU A C 1
ATOM 1482 O O . LEU A 1 212 ? -26.891 -11.891 3.752 1 95.12 212 LEU A O 1
ATOM 1486 N N . ASP A 1 213 ? -25.953 -10.242 2.564 1 94.19 213 ASP A N 1
ATOM 1487 C CA . ASP A 1 213 ? -27.234 -9.797 2.033 1 94.19 213 ASP A CA 1
ATOM 1488 C C . ASP A 1 213 ? -27.516 -10.43 0.671 1 94.19 213 ASP A C 1
ATOM 1490 O O . ASP A 1 213 ? -28.578 -10.219 0.092 1 94.19 213 ASP A O 1
ATOM 1494 N N . THR A 1 214 ? -26.578 -11.109 0.14 1 92.81 214 THR A N 1
ATOM 1495 C CA . THR A 1 214 ? -26.719 -11.82 -1.128 1 92.81 214 THR A CA 1
ATOM 1496 C C . THR A 1 214 ? -25.766 -13.016 -1.185 1 92.81 214 THR A C 1
ATOM 1498 O O . THR A 1 214 ? -25.047 -13.289 -0.222 1 92.81 214 THR A O 1
ATOM 1501 N N . ASP A 1 215 ? -25.906 -13.766 -2.268 1 90.88 215 ASP A N 1
ATOM 1502 C CA . ASP A 1 215 ? -25 -14.891 -2.479 1 90.88 215 ASP A CA 1
ATOM 1503 C C . ASP A 1 215 ? -23.641 -14.422 -3 1 90.88 215 ASP A C 1
ATOM 1505 O O . ASP A 1 215 ? -23.578 -13.523 -3.842 1 90.88 215 ASP A O 1
ATOM 1509 N N . PHE A 1 216 ? -22.688 -15.031 -2.469 1 88.56 216 PHE A N 1
ATOM 1510 C CA . PHE A 1 216 ? -21.328 -14.82 -2.963 1 88.56 216 PHE A CA 1
ATOM 1511 C C . PHE A 1 216 ? -20.688 -16.141 -3.359 1 88.56 216 PHE A C 1
ATOM 1513 O O . PHE A 1 216 ? -20.188 -16.891 -2.506 1 88.56 216 PHE A O 1
ATOM 1520 N N . PRO A 1 217 ? -20.734 -16.391 -4.594 1 83.06 217 PRO A N 1
ATOM 1521 C CA . PRO A 1 217 ? -20.172 -17.641 -5.078 1 83.06 217 PRO A CA 1
ATOM 1522 C C . PRO A 1 217 ? -18.641 -17.688 -4.965 1 83.06 217 PRO A C 1
ATOM 1524 O O . PRO A 1 217 ? -18.016 -16.688 -4.617 1 83.06 217 PRO A O 1
ATOM 1527 N N . VAL A 1 218 ? -18.109 -18.906 -5.188 1 78.62 218 VAL A N 1
ATOM 1528 C CA . VAL A 1 218 ? -16.672 -19.078 -5.258 1 78.62 218 VAL A CA 1
ATOM 1529 C C . VAL A 1 218 ? -16.078 -18.109 -6.281 1 78.62 218 VAL A C 1
ATOM 1531 O O . VAL A 1 218 ? -16.641 -17.938 -7.367 1 78.62 218 VAL A O 1
ATOM 1534 N N . GLY A 1 219 ? -15.047 -17.438 -5.867 1 76.25 219 GLY A N 1
ATOM 1535 C CA . GLY A 1 219 ? -14.438 -16.453 -6.75 1 76.25 219 GLY A CA 1
ATOM 1536 C C . GLY A 1 219 ? -14.766 -15.023 -6.371 1 76.25 219 GLY A C 1
ATOM 1537 O O . GLY A 1 219 ? -14.141 -14.086 -6.863 1 76.25 219 GLY A O 1
ATOM 1538 N N . SER A 1 220 ? -15.766 -14.938 -5.496 1 82.94 220 SER A N 1
ATOM 1539 C CA . SER A 1 220 ? -16 -13.602 -4.941 1 82.94 220 SER A CA 1
ATOM 1540 C C . SER A 1 220 ? -14.789 -13.102 -4.172 1 82.94 220 SER A C 1
ATOM 1542 O O . SER A 1 220 ? -13.945 -13.891 -3.748 1 82.94 220 SER A O 1
ATOM 1544 N N . VAL A 1 221 ? -14.75 -11.789 -4.113 1 86.19 221 VAL A N 1
ATOM 1545 C CA . VAL A 1 221 ? -13.555 -11.195 -3.516 1 86.19 221 VAL A CA 1
ATOM 1546 C C . VAL A 1 221 ? -13.945 -10.336 -2.318 1 86.19 221 VAL A C 1
ATOM 1548 O O . VAL A 1 221 ? -14.922 -9.578 -2.383 1 86.19 221 VAL A O 1
ATOM 1551 N N . ALA A 1 222 ? -13.195 -10.562 -1.277 1 90.88 222 ALA A N 1
ATOM 1552 C CA . ALA A 1 222 ? -13.305 -9.68 -0.115 1 90.88 222 ALA A CA 1
ATOM 1553 C C . ALA A 1 222 ? -12.094 -8.766 0 1 90.88 222 ALA A C 1
ATOM 1555 O O . ALA A 1 222 ? -10.969 -9.18 -0.279 1 90.88 222 ALA A O 1
ATOM 1556 N N . ALA A 1 223 ? -12.344 -7.527 0.375 1 90 223 ALA A N 1
ATOM 1557 C CA . ALA A 1 223 ? -11.281 -6.539 0.52 1 90 223 ALA A CA 1
ATOM 1558 C C . ALA A 1 223 ? -11.383 -5.812 1.858 1 90 223 ALA A C 1
ATOM 1560 O O . ALA A 1 223 ? -12.445 -5.316 2.223 1 90 223 ALA A O 1
ATOM 1561 N N . PRO A 1 224 ? -10.227 -5.801 2.592 1 92.06 224 PRO A N 1
ATOM 1562 C CA . PRO A 1 224 ? -10.242 -4.953 3.785 1 92.06 224 PRO A CA 1
ATOM 1563 C C . PRO A 1 224 ? -10.453 -3.477 3.457 1 92.06 224 PRO A C 1
ATOM 1565 O O . PRO A 1 224 ? -9.906 -2.979 2.467 1 92.06 224 PRO A O 1
ATOM 1568 N N . LEU A 1 225 ? -11.25 -2.83 4.305 1 91.56 225 LEU A N 1
ATOM 1569 C CA . LEU A 1 225 ? -11.594 -1.43 4.078 1 91.56 225 LEU A CA 1
ATOM 1570 C C . LEU A 1 225 ? -11.062 -0.55 5.203 1 91.56 225 LEU A C 1
ATOM 1572 O O . LEU A 1 225 ? -10.891 -1.015 6.336 1 91.56 225 LEU A O 1
ATOM 1576 N N . SER A 1 226 ? -10.766 0.656 4.863 1 92.44 226 SER A N 1
ATOM 1577 C CA . SER A 1 226 ? -10.414 1.667 5.859 1 92.44 226 SER A CA 1
ATOM 1578 C C . SER A 1 226 ? -10.812 3.062 5.391 1 92.44 226 SER A C 1
ATOM 1580 O O . SER A 1 226 ? -11.094 3.27 4.207 1 92.44 226 SER A O 1
ATOM 1582 N N . GLN A 1 227 ? -10.984 3.902 6.336 1 93.12 227 GLN A N 1
ATOM 1583 C CA . GLN A 1 227 ? -11 5.344 6.094 1 93.12 227 GLN A CA 1
ATOM 1584 C C . GLN A 1 227 ? -9.641 5.965 6.398 1 93.12 227 GLN A C 1
ATOM 1586 O O . GLN A 1 227 ? -9 5.617 7.395 1 93.12 227 GLN A O 1
ATOM 1591 N N . THR A 1 228 ? -9.18 6.754 5.496 1 94.75 228 THR A N 1
ATOM 1592 C CA . THR A 1 228 ? -7.906 7.438 5.672 1 94.75 228 THR A CA 1
ATOM 1593 C C . THR A 1 228 ? -8.078 8.945 5.535 1 94.75 228 THR A C 1
ATOM 1595 O O . THR A 1 228 ? -8.5 9.438 4.484 1 94.75 228 THR A O 1
ATOM 1598 N N . ALA A 1 229 ? -7.758 9.641 6.578 1 96.88 229 ALA A N 1
ATOM 1599 C CA . ALA A 1 229 ? -7.887 11.094 6.586 1 96.88 229 ALA A CA 1
ATOM 1600 C C . ALA A 1 229 ? -6.52 11.766 6.586 1 96.88 229 ALA A C 1
ATOM 1602 O O . ALA A 1 229 ? -5.562 11.25 7.172 1 96.88 229 ALA A O 1
ATOM 1603 N N . TYR A 1 230 ? -6.465 12.898 5.941 1 97.75 230 TYR A N 1
ATOM 1604 C CA . TYR A 1 230 ? -5.273 13.742 5.934 1 97.75 230 TYR A CA 1
ATOM 1605 C C . TYR A 1 230 ? -5.602 15.148 6.422 1 97.75 230 TYR A C 1
ATOM 1607 O O . TYR A 1 230 ? -6.566 15.766 5.957 1 97.75 230 TYR A O 1
ATOM 1615 N N . PHE A 1 231 ? -4.836 15.633 7.316 1 98.44 231 PHE A N 1
ATOM 1616 C CA . PHE A 1 231 ? -4.977 16.984 7.852 1 98.44 231 PHE A CA 1
ATOM 1617 C C . PHE A 1 231 ? -3.697 17.422 8.547 1 98.44 231 PHE A C 1
ATOM 1619 O O . PHE A 1 231 ? -2.83 16.594 8.852 1 98.44 231 PHE A O 1
ATOM 1626 N N . VAL A 1 232 ? -3.582 18.688 8.664 1 97.44 232 VAL A N 1
ATOM 1627 C CA . VAL A 1 232 ? -2.471 19.234 9.438 1 97.44 232 VAL A CA 1
ATOM 1628 C C . VAL A 1 232 ? -2.809 19.188 10.93 1 97.44 232 VAL A C 1
ATOM 1630 O O . VAL A 1 232 ? -3.934 19.5 11.328 1 97.44 232 VAL A O 1
ATOM 1633 N N . SER A 1 233 ? -1.851 18.766 11.742 1 96.5 233 SER A N 1
ATOM 1634 C CA . SER A 1 233 ? -2.02 18.688 13.188 1 96.5 233 SER A CA 1
ATOM 1635 C C . SER A 1 233 ? -0.757 19.125 13.914 1 96.5 233 SER A C 1
ATOM 1637 O O . SER A 1 233 ? 0.325 19.172 13.328 1 96.5 233 SER A O 1
ATOM 1639 N N . GLN A 1 234 ? -1.021 19.5 15.133 1 92.75 234 GLN A N 1
ATOM 1640 C CA . GLN A 1 234 ? 0.115 19.781 16 1 92.75 234 GLN A CA 1
ATOM 1641 C C . GLN A 1 234 ? 0.987 18.531 16.172 1 92.75 234 GLN A C 1
ATOM 1643 O O . GLN A 1 234 ? 0.475 17.438 16.391 1 92.75 234 GLN A O 1
ATOM 1648 N N . ALA A 1 235 ? 2.232 18.688 15.898 1 87.06 235 ALA A N 1
ATOM 1649 C CA . ALA A 1 235 ? 3.162 17.562 16.047 1 87.06 235 ALA A CA 1
ATOM 1650 C C . ALA A 1 235 ? 4.094 17.781 17.234 1 87.06 235 ALA A C 1
ATOM 1652 O O . ALA A 1 235 ? 3.975 18.766 17.953 1 87.06 235 ALA A O 1
ATOM 1653 N N . THR A 1 236 ? 4.863 16.609 17.375 1 76.44 236 THR A N 1
ATOM 1654 C CA . THR A 1 236 ? 5.879 16.688 18.406 1 76.44 236 THR A CA 1
ATOM 1655 C C . THR A 1 236 ? 7.09 17.484 17.922 1 76.44 236 THR A C 1
ATOM 1657 O O . THR A 1 236 ? 7.512 17.344 16.781 1 76.44 236 THR A O 1
ATOM 1660 N N . GLY A 1 237 ? 7.316 18.625 18.406 1 69.12 237 GLY A N 1
ATOM 1661 C CA . GLY A 1 237 ? 8.43 19.469 18 1 69.12 237 GLY A CA 1
ATOM 1662 C C . GLY A 1 237 ? 8.031 20.906 17.75 1 69.12 237 GLY A C 1
ATOM 1663 O O . GLY A 1 237 ? 7.09 21.422 18.359 1 69.12 237 GLY A O 1
ATOM 1664 N N . ALA A 1 238 ? 8.883 21.391 16.75 1 72.31 238 ALA A N 1
ATOM 1665 C CA . ALA A 1 238 ? 8.711 22.828 16.531 1 72.31 238 ALA A CA 1
ATOM 1666 C C . ALA A 1 238 ? 7.832 23.109 15.32 1 72.31 238 ALA A C 1
ATOM 1668 O O . ALA A 1 238 ? 7.484 24.25 15.039 1 72.31 238 ALA A O 1
ATOM 1669 N N . GLN A 1 239 ? 7.469 22.031 14.688 1 81.12 239 GLN A N 1
ATOM 1670 C CA . GLN A 1 239 ? 6.719 22.219 13.453 1 81.12 239 GLN A CA 1
ATOM 1671 C C . GLN A 1 239 ? 5.465 21.344 13.43 1 81.12 239 GLN A C 1
ATOM 1673 O O . GLN A 1 239 ? 5.473 20.219 13.953 1 81.12 239 GLN A O 1
ATOM 1678 N N . SER A 1 240 ? 4.367 21.969 12.867 1 91.5 240 SER A N 1
ATOM 1679 C CA . SER A 1 240 ? 3.209 21.141 12.539 1 91.5 240 SER A CA 1
ATOM 1680 C C . SER A 1 240 ? 3.533 20.141 11.438 1 91.5 240 SER A C 1
ATOM 1682 O O . SER A 1 240 ? 4.57 20.25 10.781 1 91.5 240 SER A O 1
ATOM 1684 N N . ALA A 1 241 ? 2.713 19.141 11.344 1 92.69 241 ALA A N 1
ATOM 1685 C CA . ALA A 1 241 ? 2.949 18.094 10.352 1 92.69 241 ALA A CA 1
ATOM 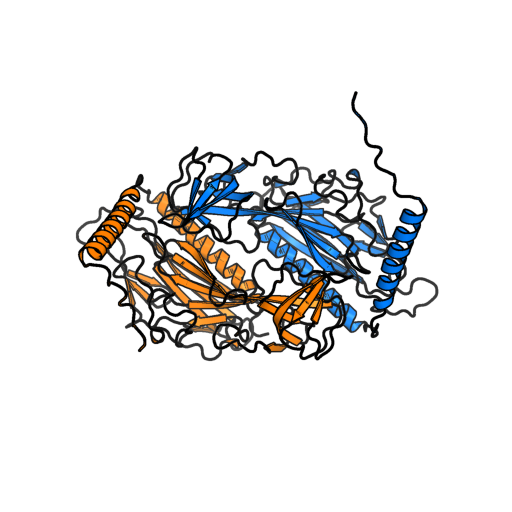1686 C C . ALA A 1 241 ? 1.646 17.672 9.68 1 92.69 241 ALA A C 1
ATOM 1688 O O . ALA A 1 241 ? 0.558 17.953 10.188 1 92.69 241 ALA A O 1
ATOM 1689 N N . LEU A 1 242 ? 1.822 17.156 8.523 1 95.06 242 LEU A N 1
ATOM 1690 C CA . LEU A 1 242 ? 0.702 16.438 7.91 1 95.06 242 LEU A CA 1
ATOM 1691 C C . LEU A 1 242 ? 0.512 15.07 8.547 1 95.06 242 LEU A C 1
ATOM 1693 O O . LEU A 1 242 ? 1.449 14.273 8.602 1 95.06 242 LEU A O 1
ATOM 1697 N N . TYR A 1 243 ? -0.691 14.891 9 1 95.12 243 TYR A N 1
ATOM 1698 C CA . TYR A 1 243 ? -1.012 13.609 9.617 1 95.12 243 TYR A CA 1
ATOM 1699 C C . TYR A 1 243 ? -1.865 12.758 8.68 1 95.12 243 TYR A C 1
ATOM 1701 O O . TYR A 1 243 ? -2.725 13.281 7.969 1 95.12 243 TYR A O 1
ATOM 1709 N N . GLN A 1 244 ? -1.548 11.5 8.703 1 94.94 244 GLN A N 1
ATOM 1710 C CA . GLN A 1 244 ? -2.436 10.453 8.195 1 94.94 244 GLN A CA 1
ATOM 1711 C C . GLN A 1 244 ? -3.182 9.766 9.336 1 94.94 244 GLN A C 1
ATOM 1713 O O . GLN A 1 244 ? -2.561 9.258 10.273 1 94.94 244 GLN A O 1
ATOM 1718 N N . ALA A 1 245 ? -4.453 9.852 9.297 1 94.69 245 ALA A N 1
ATOM 1719 C CA . ALA A 1 245 ? -5.301 9.164 10.266 1 94.69 245 ALA A CA 1
ATOM 1720 C C . ALA A 1 245 ? -6.066 8.016 9.617 1 94.69 245 ALA A C 1
ATOM 1722 O O . ALA A 1 245 ? -6.809 8.227 8.656 1 94.69 245 ALA A O 1
ATOM 1723 N N . VAL A 1 246 ? -5.863 6.809 10.148 1 92.88 246 VAL A N 1
ATOM 1724 C CA . VAL A 1 246 ? -6.488 5.641 9.539 1 92.88 246 VAL A CA 1
ATOM 1725 C C . VAL A 1 246 ? -7.469 5.008 10.523 1 92.88 246 VAL A C 1
ATOM 1727 O O . VAL A 1 246 ? -7.16 4.852 11.711 1 92.88 246 VAL A O 1
ATOM 1730 N N . TYR A 1 247 ? -8.648 4.742 10.055 1 93.38 247 TYR A N 1
ATOM 1731 C CA . TYR A 1 247 ? -9.641 3.945 10.766 1 93.38 247 TYR A CA 1
ATOM 1732 C C . TYR A 1 247 ? -9.992 2.682 9.992 1 93.38 247 TYR A C 1
ATOM 1734 O O . TYR A 1 247 ? -10.547 2.756 8.891 1 93.38 247 TYR A O 1
ATOM 1742 N N . ASP A 1 248 ? -9.695 1.542 10.555 1 89.94 248 ASP A N 1
ATOM 1743 C CA . ASP A 1 248 ? -9.953 0.267 9.891 1 89.94 248 ASP A CA 1
ATOM 1744 C C . ASP A 1 248 ? -10.836 -0.634 10.75 1 89.94 248 ASP A C 1
ATOM 1746 O O . ASP A 1 248 ? -10.961 -1.83 10.484 1 89.94 248 ASP A O 1
ATOM 1750 N N . GLY A 1 249 ? -11.367 -0.112 11.852 1 88.94 249 GLY A N 1
ATOM 1751 C CA . GLY A 1 249 ? -12.289 -0.845 12.703 1 88.94 249 GLY A CA 1
ATOM 1752 C C . GLY A 1 249 ? -11.609 -1.485 13.898 1 88.94 249 GLY A C 1
ATOM 1753 O O . GLY A 1 249 ? -12.281 -1.871 14.859 1 88.94 249 GLY A O 1
ATOM 1754 N N . THR A 1 250 ? -10.281 -1.678 13.859 1 84.5 250 THR A N 1
ATOM 1755 C CA . THR A 1 250 ? -9.578 -2.385 14.922 1 84.5 250 THR A CA 1
ATOM 1756 C C . THR A 1 250 ? -9.531 -1.544 16.188 1 84.5 250 THR A C 1
ATOM 1758 O O . THR A 1 250 ? -9.625 -2.078 17.297 1 84.5 250 THR A O 1
ATOM 1761 N N . ALA A 1 251 ? -9.281 -0.284 16.031 1 80 251 ALA A N 1
ATOM 1762 C CA . ALA A 1 251 ? -9.328 0.636 17.172 1 80 251 ALA A CA 1
ATOM 1763 C C . ALA A 1 251 ? -10.617 1.454 17.172 1 80 251 ALA A C 1
ATOM 1765 O O . ALA A 1 251 ? -11.305 1.535 16.141 1 80 251 ALA A O 1
ATOM 1766 N N . SER A 1 252 ? -10.945 1.891 18.344 1 80.31 252 SER A N 1
ATOM 1767 C CA . SER A 1 252 ? -12.172 2.674 18.469 1 80.31 252 SER A CA 1
ATOM 1768 C C . SER A 1 252 ? -11.984 4.086 17.922 1 80.31 252 SER A C 1
ATOM 1770 O O . SER A 1 252 ? -12.945 4.852 17.828 1 80.31 252 SER A O 1
ATOM 1772 N N . SER A 1 253 ? -10.789 4.402 17.641 1 86.81 253 SER A N 1
ATOM 1773 C CA . SER A 1 253 ? -10.5 5.754 17.156 1 86.81 253 SER A CA 1
ATOM 1774 C C . SER A 1 253 ? -9.477 5.738 16.031 1 86.81 253 SER A C 1
ATOM 1776 O O . SER A 1 253 ? -8.977 4.676 15.648 1 86.81 253 SER A O 1
ATOM 1778 N N . TRP A 1 254 ? -9.281 6.961 15.469 1 92.19 254 TRP A N 1
ATOM 1779 C CA . TRP A 1 254 ? -8.305 7.129 14.391 1 92.19 254 TRP A CA 1
ATOM 1780 C C . TRP A 1 254 ? -6.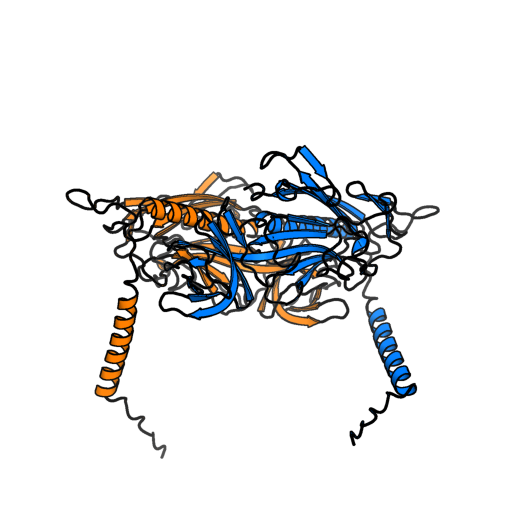902 6.773 14.867 1 92.19 254 TRP A C 1
ATOM 1782 O O . TRP A 1 254 ? -6.504 7.129 15.977 1 92.19 254 TRP A O 1
ATOM 1792 N N . GLN A 1 255 ? -6.191 6.043 14.086 1 89.44 255 GLN A N 1
ATOM 1793 C CA . GLN A 1 255 ? -4.758 5.848 14.273 1 89.44 255 GLN A CA 1
ATOM 1794 C C . GLN A 1 255 ? -3.951 6.926 13.555 1 89.44 255 GLN A C 1
ATOM 1796 O O . GLN A 1 255 ? -3.902 6.953 12.328 1 89.44 255 GLN A O 1
ATOM 1801 N N . LEU A 1 256 ? -3.289 7.762 14.367 1 91.31 256 LEU A N 1
ATOM 1802 C CA . LEU A 1 256 ? -2.631 8.945 13.828 1 91.31 256 LEU A CA 1
ATOM 1803 C C . LEU A 1 256 ? -1.15 8.68 13.586 1 91.31 256 LEU A C 1
ATOM 1805 O O . LEU A 1 256 ? -0.47 8.094 14.43 1 91.31 256 LEU A O 1
ATOM 1809 N N . THR A 1 257 ? -0.675 9.078 12.406 1 89.25 257 THR A N 1
ATOM 1810 C CA . THR A 1 257 ? 0.741 9.016 12.062 1 89.25 257 THR A CA 1
ATOM 1811 C C . THR A 1 257 ? 1.179 10.281 11.336 1 89.25 257 THR A C 1
ATOM 1813 O O . THR A 1 257 ? 0.613 10.633 10.297 1 89.25 257 THR A O 1
ATOM 1816 N N . PRO A 1 258 ? 2.129 11.023 11.953 1 90.38 258 PRO A N 1
ATOM 1817 C CA . PRO A 1 258 ? 2.684 12.125 11.164 1 90.38 258 PRO A CA 1
ATOM 1818 C C . PRO A 1 258 ? 3.477 11.641 9.953 1 90.38 258 PRO A C 1
ATOM 1820 O O . PRO A 1 258 ? 4.371 10.805 10.086 1 90.38 258 PRO A O 1
ATOM 1823 N N . VAL A 1 259 ? 3.162 12.211 8.797 1 88.25 259 VAL A N 1
ATOM 1824 C CA . VAL A 1 259 ? 3.766 11.648 7.59 1 88.25 259 VAL A CA 1
ATOM 1825 C C . VAL A 1 259 ? 4.68 12.688 6.938 1 88.25 259 VAL A C 1
ATOM 1827 O O . VAL A 1 259 ? 5.633 12.336 6.242 1 88.25 259 VAL A O 1
ATOM 1830 N N . VAL A 1 260 ? 4.387 13.945 7.066 1 88.88 260 VAL A N 1
ATOM 1831 C CA . VAL A 1 260 ? 5.219 15.008 6.516 1 88.88 260 VAL A CA 1
ATOM 1832 C C . VAL A 1 260 ? 5.406 16.109 7.555 1 88.88 260 VAL A C 1
ATOM 1834 O O . VAL A 1 260 ? 4.453 16.812 7.902 1 88.88 260 VAL A O 1
ATOM 1837 N N . PRO A 1 261 ? 6.613 16.266 7.957 1 88.25 261 PRO A N 1
ATOM 1838 C CA . PRO A 1 261 ? 6.832 17.391 8.875 1 88.25 261 PRO A CA 1
ATOM 1839 C C . PRO A 1 261 ? 6.824 18.75 8.164 1 88.25 261 PRO A C 1
ATOM 1841 O O . PRO A 1 261 ? 7.109 18.828 6.965 1 88.25 261 PRO A O 1
ATOM 1844 N N . GLY A 1 262 ? 6.535 19.766 8.875 1 90.25 262 GLY A N 1
ATOM 1845 C CA . GLY A 1 262 ? 6.66 21.125 8.375 1 90.25 262 GLY A CA 1
ATOM 1846 C C . GLY A 1 262 ? 5.578 21.5 7.383 1 90.25 262 GLY A C 1
ATOM 1847 O O . GLY A 1 262 ? 5.867 22.031 6.316 1 90.25 262 GLY A O 1
ATOM 1848 N N . VAL A 1 263 ? 4.406 21.141 7.688 1 94.25 263 VAL A N 1
ATOM 1849 C CA . VAL A 1 263 ? 3.268 21.609 6.895 1 94.25 263 VAL A CA 1
ATOM 1850 C C . VAL A 1 263 ? 2.459 22.625 7.691 1 94.25 263 VAL A C 1
ATOM 1852 O O . VAL A 1 263 ? 1.907 22.312 8.742 1 94.25 263 VAL A O 1
ATOM 1855 N N . ASP A 1 264 ? 2.373 23.828 7.176 1 95.12 264 ASP A N 1
ATOM 1856 C CA . ASP A 1 264 ? 1.691 24.906 7.871 1 95.12 264 ASP A CA 1
ATOM 1857 C C . ASP A 1 264 ? 0.193 24.891 7.578 1 95.12 264 ASP A C 1
ATOM 1859 O O . ASP A 1 264 ? -0.615 25.266 8.43 1 95.12 264 ASP A O 1
ATOM 1863 N N . ALA A 1 265 ? -0.114 24.516 6.41 1 95.56 265 ALA A N 1
ATOM 1864 C CA . ALA A 1 265 ? -1.512 24.562 5.988 1 95.56 265 ALA A CA 1
ATOM 1865 C C . ALA A 1 265 ? -1.777 23.547 4.867 1 95.56 265 ALA A C 1
ATOM 1867 O O . ALA A 1 265 ? -0.879 23.234 4.086 1 95.56 265 ALA A O 1
ATOM 1868 N N . LEU A 1 266 ? -3.006 23.094 4.863 1 97.56 266 LEU A N 1
ATOM 1869 C CA . LEU A 1 266 ? -3.508 22.219 3.822 1 97.56 266 LEU A CA 1
ATOM 1870 C C . LEU A 1 266 ? -4.863 22.688 3.307 1 97.56 266 LEU A C 1
ATOM 1872 O O . LEU A 1 266 ? -5.797 22.875 4.09 1 97.56 266 LEU A O 1
ATOM 1876 N N . GLN A 1 267 ? -4.918 22.938 2.006 1 97.69 267 GLN A N 1
ATOM 1877 C CA . GLN A 1 267 ? -6.168 23.297 1.345 1 97.69 267 GLN A CA 1
ATOM 1878 C C . GLN A 1 267 ? -6.492 22.312 0.215 1 97.69 267 GLN A C 1
ATOM 1880 O O . GLN A 1 267 ? -5.598 21.891 -0.519 1 97.69 267 GLN A O 1
ATOM 1885 N N . VAL A 1 268 ? -7.797 21.984 0.137 1 98 268 VAL A N 1
ATOM 1886 C CA . VAL A 1 268 ? -8.219 21 -0.85 1 98 268 VAL A CA 1
ATOM 1887 C C . VAL A 1 268 ? -9.453 21.5 -1.594 1 98 268 VAL A C 1
ATOM 1889 O O . VAL A 1 268 ? -10.414 21.969 -0.974 1 98 268 VAL A O 1
ATOM 1892 N N . TRP A 1 269 ? -9.352 21.422 -2.934 1 97.75 269 TRP A N 1
ATOM 1893 C CA . TRP A 1 269 ? -10.516 21.625 -3.793 1 97.75 269 TRP A CA 1
ATOM 1894 C C . TRP A 1 269 ? -10.93 20.312 -4.461 1 97.75 269 TRP A C 1
ATOM 1896 O O . TRP A 1 269 ? -10.086 19.453 -4.734 1 97.75 269 TRP A O 1
ATOM 1906 N N . TYR A 1 270 ? -12.195 20.203 -4.688 1 96.81 270 TYR A N 1
ATOM 1907 C CA . TYR A 1 270 ? -12.781 19 -5.242 1 96.81 270 TYR A CA 1
ATOM 1908 C C . TYR A 1 270 ? -13.336 19.25 -6.641 1 96.81 270 TYR A C 1
ATOM 1910 O O . TYR A 1 270 ? -14.133 20.156 -6.844 1 96.81 270 TYR A O 1
ATOM 1918 N N . GLY A 1 271 ? -12.836 18.438 -7.562 1 95.81 271 GLY A N 1
ATOM 1919 C CA . GLY A 1 271 ? -13.328 18.531 -8.93 1 95.81 271 GLY A CA 1
ATOM 1920 C C . GLY A 1 271 ? -14.641 17.812 -9.141 1 95.81 271 GLY A C 1
ATOM 1921 O O . GLY A 1 271 ? -14.695 16.578 -9.07 1 95.81 271 GLY A O 1
ATOM 1922 N N . VAL A 1 272 ? -15.695 18.609 -9.422 1 94 272 VAL A N 1
ATOM 1923 C CA . VAL A 1 272 ? -17.031 18.031 -9.602 1 94 272 VAL A CA 1
ATOM 1924 C C . VAL A 1 272 ? -17.422 18.109 -11.078 1 94 272 VAL A C 1
ATOM 1926 O O . VAL A 1 272 ? -17.016 19.031 -11.789 1 94 272 VAL A O 1
ATOM 1929 N N . GLY A 1 273 ? -18.047 16.938 -11.461 1 88.62 273 GLY A N 1
ATOM 1930 C CA . GLY A 1 273 ? -18.562 16.891 -12.82 1 88.62 273 GLY A CA 1
ATOM 1931 C C . GLY A 1 273 ? -19.828 16.062 -12.953 1 88.62 273 GLY A C 1
ATOM 1932 O O . GLY A 1 273 ? -20.156 15.281 -12.062 1 88.62 273 GLY A O 1
ATOM 1933 N N . GLY A 1 274 ? -20.547 16.406 -14.133 1 76 274 GLY A N 1
ATOM 1934 C CA . GLY A 1 274 ? -21.797 15.711 -14.375 1 76 274 GLY A CA 1
ATOM 1935 C C . GLY A 1 274 ? -21.609 14.289 -14.867 1 76 274 GLY A C 1
ATOM 1936 O O . GLY A 1 274 ? -22.531 13.477 -14.82 1 76 274 GLY A O 1
ATOM 1937 N N . SER A 1 275 ? -20.484 14.055 -15.422 1 76.06 275 SER A N 1
ATOM 1938 C CA . SER A 1 275 ? -20.188 12.719 -15.922 1 76.06 275 SER A CA 1
ATOM 1939 C C . SER A 1 275 ? -18.922 12.164 -15.273 1 76.06 275 SER A C 1
ATOM 1941 O O . SER A 1 275 ? -18.016 12.93 -14.906 1 76.06 275 SER A O 1
ATOM 1943 N N . PRO A 1 276 ? -18.953 10.781 -15.102 1 70.62 276 PRO A N 1
ATOM 1944 C CA . PRO A 1 276 ? -17.766 10.18 -14.516 1 70.62 276 PRO A CA 1
ATOM 1945 C C . PRO A 1 276 ? -16.484 10.523 -15.289 1 70.62 276 PRO A C 1
ATOM 1947 O O . PRO A 1 276 ? -16.484 10.484 -16.516 1 70.62 276 PRO A O 1
ATOM 1950 N N . GLY A 1 277 ? -15.453 10.953 -14.594 1 72.88 277 GLY A N 1
ATOM 1951 C CA . GLY A 1 277 ? -14.141 11.211 -15.164 1 72.88 277 GLY A CA 1
ATOM 1952 C C . GLY A 1 277 ? -14 12.617 -15.719 1 72.88 277 GLY A C 1
ATOM 1953 O O . GLY A 1 277 ? -12.922 13.008 -16.172 1 72.88 277 GLY A O 1
ATOM 1954 N N . VAL A 1 278 ? -15.078 13.422 -15.75 1 77.62 278 VAL A N 1
ATOM 1955 C CA . VAL A 1 278 ? -15.008 14.773 -16.312 1 77.62 278 VAL A CA 1
ATOM 1956 C C . VAL A 1 278 ? -15.172 15.805 -15.188 1 77.62 278 VAL A C 1
ATOM 1958 O O . VAL A 1 278 ? -16.141 15.75 -14.43 1 77.62 278 VAL A O 1
ATOM 1961 N N . THR A 1 279 ? -14.172 16.641 -15.055 1 85.06 279 THR A N 1
ATOM 1962 C CA . THR A 1 279 ? -14.211 17.719 -14.07 1 85.06 279 THR A CA 1
ATOM 1963 C C . THR A 1 279 ? -14.594 19.047 -14.727 1 85.06 279 THR A C 1
ATOM 1965 O O . THR A 1 279 ? -13.953 19.469 -15.688 1 85.06 279 THR A O 1
ATOM 1968 N N . THR A 1 280 ? -15.656 19.734 -14.234 1 88.88 280 THR A N 1
ATOM 1969 C CA . THR A 1 280 ? -16.109 21 -14.805 1 88.88 280 THR A CA 1
ATOM 1970 C C . THR A 1 280 ? -15.719 22.172 -13.906 1 88.88 280 THR A C 1
ATOM 1972 O O . THR A 1 280 ? -15.562 23.297 -14.383 1 88.88 280 THR A O 1
ATOM 1975 N N . GLN A 1 281 ? -15.648 21.906 -12.641 1 94.25 281 GLN A N 1
ATOM 1976 C CA . GLN A 1 281 ? -15.273 22.969 -11.711 1 94.25 281 GLN A CA 1
ATOM 1977 C C . GLN A 1 281 ? -14.617 22.391 -10.461 1 94.25 281 GLN A C 1
ATOM 1979 O O . GLN A 1 281 ? -14.883 21.25 -10.086 1 94.25 281 GLN A O 1
ATOM 1984 N N . TYR A 1 282 ? -13.812 23.141 -9.898 1 95.69 282 TYR A N 1
ATOM 1985 C CA . TYR A 1 282 ? -13.219 22.828 -8.602 1 95.69 282 TYR A CA 1
ATOM 1986 C C . TYR A 1 282 ? -13.867 23.656 -7.492 1 95.69 282 TYR A C 1
ATOM 1988 O O . TYR A 1 282 ? -13.992 24.875 -7.609 1 95.69 282 TYR A O 1
ATOM 1996 N N . LEU A 1 283 ? -14.281 22.984 -6.398 1 96.19 283 LEU A N 1
ATOM 1997 C CA . LEU A 1 283 ? -14.992 23.625 -5.293 1 96.19 283 LEU A CA 1
ATOM 1998 C C . LEU A 1 283 ? -14.367 23.234 -3.955 1 96.19 283 LEU A C 1
ATOM 2000 O O . LEU A 1 283 ? -13.891 22.109 -3.793 1 96.19 283 LEU A O 1
ATOM 2004 N N . PRO A 1 284 ? -14.336 24.234 -3.062 1 96.69 284 PRO A N 1
ATOM 2005 C CA . PRO A 1 284 ? -14.031 23.797 -1.695 1 96.69 284 PRO A CA 1
ATOM 2006 C C . PRO A 1 284 ? -15.102 22.875 -1.115 1 96.69 284 PRO A C 1
ATOM 2008 O O . PRO A 1 284 ? -16.219 22.812 -1.646 1 96.69 284 PRO A O 1
ATOM 2011 N N . ALA A 1 285 ? -14.758 22.141 -0.069 1 97.56 285 ALA A N 1
ATOM 2012 C CA . ALA A 1 285 ? -15.68 21.172 0.507 1 97.56 285 ALA A CA 1
ATOM 2013 C C . ALA A 1 285 ? -16.984 21.828 0.917 1 97.56 285 ALA A C 1
ATOM 2015 O O . ALA A 1 285 ? -18.062 21.219 0.833 1 97.56 285 ALA A O 1
ATOM 2016 N N . SER A 1 286 ? -16.953 23.094 1.357 1 96.62 286 SER A N 1
ATOM 2017 C CA . SER A 1 286 ? -18.125 23.797 1.835 1 96.62 286 SER A CA 1
ATOM 2018 C C . SER A 1 286 ? -19.156 24 0.718 1 96.62 286 SER A C 1
ATOM 2020 O O . SER A 1 286 ? -20.328 24.25 0.982 1 96.62 286 SER A O 1
ATOM 2022 N N . GLN A 1 287 ? -18.766 23.812 -0.5 1 96 287 GLN A N 1
ATOM 2023 C CA . GLN A 1 287 ? -19.656 24.094 -1.626 1 96 287 GLN A CA 1
ATOM 2024 C C . GLN A 1 287 ? -19.984 22.812 -2.393 1 96 287 GLN A C 1
ATOM 2026 O O . GLN A 1 287 ? -20.656 22.859 -3.424 1 96 287 GLN A O 1
ATOM 2031 N N . VAL A 1 288 ? -19.484 21.703 -1.923 1 95.81 288 VAL A N 1
ATOM 2032 C CA . VAL A 1 288 ? -19.797 20.438 -2.58 1 95.81 288 VAL A CA 1
ATOM 2033 C C . VAL A 1 288 ? -21.156 19.938 -2.107 1 95.81 288 VAL A C 1
ATOM 2035 O O . VAL A 1 288 ? -21.344 19.641 -0.923 1 95.81 288 VAL A O 1
ATOM 2038 N N . SER A 1 289 ? -22.078 19.797 -3.021 1 93.06 289 SER A N 1
ATOM 2039 C CA . SER A 1 289 ? -23.438 19.375 -2.668 1 93.06 289 SER A CA 1
ATOM 2040 C C . SER A 1 289 ? -23.594 17.859 -2.824 1 93.06 289 SER A C 1
ATOM 2042 O O . SER A 1 289 ? -24.344 17.234 -2.082 1 93.06 289 SER A O 1
ATOM 2044 N N . ASN A 1 290 ? -22.969 17.328 -3.77 1 91.75 290 ASN A N 1
ATOM 2045 C CA . ASN A 1 290 ? -23.047 15.898 -4.043 1 91.75 290 ASN A CA 1
ATOM 2046 C C . ASN A 1 290 ? -21.656 15.281 -4.188 1 91.75 290 ASN A C 1
ATOM 2048 O O . ASN A 1 290 ? -21.016 15.422 -5.23 1 91.75 290 ASN A O 1
ATOM 2052 N N . TRP A 1 291 ? -21.297 14.523 -3.262 1 91.56 291 TRP A N 1
ATOM 2053 C CA . TRP A 1 291 ? -19.953 13.969 -3.205 1 91.56 291 TRP A CA 1
ATOM 2054 C C . TRP A 1 291 ? -19.781 12.859 -4.23 1 91.56 291 TRP A C 1
ATOM 2056 O O . TRP A 1 291 ? -18.641 12.477 -4.559 1 91.56 291 TRP A O 1
ATOM 2066 N N . ALA A 1 292 ? -20.797 12.273 -4.719 1 85.5 292 ALA A N 1
ATOM 2067 C CA . ALA A 1 292 ? -20.719 11.211 -5.715 1 85.5 292 ALA A CA 1
ATOM 2068 C C . ALA A 1 292 ? -20.219 11.758 -7.055 1 85.5 292 ALA A C 1
ATOM 2070 O O . ALA A 1 292 ? -19.828 10.984 -7.934 1 85.5 292 ALA A O 1
ATOM 2071 N N . GLN A 1 293 ? -20.234 13.086 -7.176 1 89.31 293 GLN A N 1
ATOM 2072 C CA . GLN A 1 293 ? -19.859 13.703 -8.438 1 89.31 293 GLN A CA 1
ATOM 2073 C C . GLN A 1 293 ? -18.406 14.172 -8.406 1 89.31 293 GLN A C 1
ATOM 2075 O O . GLN A 1 293 ? -17.938 14.805 -9.352 1 89.31 293 GLN A O 1
ATOM 2080 N N . VAL A 1 294 ? -17.688 13.867 -7.344 1 92.94 294 VAL A N 1
ATOM 2081 C CA . VAL A 1 294 ? -16.297 14.273 -7.242 1 92.94 294 VAL A CA 1
ATOM 2082 C C . VAL A 1 294 ? -15.406 13.289 -8.008 1 92.94 294 VAL A C 1
ATOM 2084 O O . VAL A 1 294 ? -15.438 12.086 -7.746 1 92.94 294 VAL A O 1
ATOM 2087 N N . ASN A 1 295 ? -14.555 13.859 -8.945 1 89.94 295 ASN A N 1
ATOM 2088 C CA . ASN A 1 295 ? -13.75 13 -9.812 1 89.94 295 ASN A CA 1
ATOM 2089 C C . ASN A 1 295 ? -12.258 13.273 -9.656 1 89.94 295 ASN A C 1
ATOM 2091 O O . ASN A 1 295 ? -11.43 12.477 -10.094 1 89.94 295 ASN A O 1
ATOM 2095 N N . SER A 1 296 ? -11.984 14.367 -9.07 1 93.19 296 SER A N 1
ATOM 2096 C CA . SER A 1 296 ? -10.578 14.742 -8.914 1 93.19 296 SER A CA 1
ATOM 2097 C C . SER A 1 296 ? -10.383 15.664 -7.719 1 93.19 296 SER A C 1
ATOM 2099 O O . SER A 1 296 ? -11.352 16.125 -7.117 1 93.19 296 SER A O 1
ATOM 2101 N N . LEU A 1 297 ? -9.156 15.797 -7.332 1 96.06 297 LEU A N 1
ATOM 2102 C CA . LEU A 1 297 ? -8.766 16.641 -6.211 1 96.06 297 LEU A CA 1
ATOM 2103 C C . LEU A 1 297 ? -7.645 17.609 -6.617 1 96.06 297 LEU A C 1
ATOM 2105 O O . LEU A 1 297 ? -6.734 17.219 -7.355 1 96.06 297 LEU A O 1
ATOM 2109 N N . ARG A 1 298 ? -7.777 18.812 -6.258 1 96.88 298 ARG A N 1
ATOM 2110 C CA . ARG A 1 298 ? -6.668 19.766 -6.266 1 96.88 298 ARG A CA 1
ATOM 2111 C C . ARG A 1 298 ? -6.211 20.094 -4.848 1 96.88 298 ARG A C 1
ATOM 2113 O O . ARG A 1 298 ? -7 20.562 -4.027 1 96.88 298 ARG A O 1
ATOM 2120 N N . ILE A 1 299 ? -4.953 19.797 -4.562 1 97.75 299 ILE A N 1
ATOM 2121 C CA . ILE A 1 299 ? -4.43 19.891 -3.203 1 97.75 299 ILE A CA 1
ATOM 2122 C C . ILE A 1 299 ? -3.264 20.875 -3.166 1 97.75 299 ILE A C 1
ATOM 2124 O O . ILE A 1 299 ? -2.41 20.875 -4.055 1 97.75 299 ILE A O 1
ATOM 2128 N N . ALA A 1 300 ? -3.256 21.75 -2.221 1 97.94 300 ALA A N 1
ATOM 2129 C CA . ALA A 1 300 ? -2.141 22.656 -1.984 1 97.94 300 ALA A CA 1
ATOM 2130 C C . ALA A 1 300 ? -1.732 22.656 -0.514 1 97.94 300 ALA A C 1
ATOM 2132 O O . ALA A 1 300 ? -2.588 22.641 0.375 1 97.94 300 ALA A O 1
ATOM 2133 N N . ALA A 1 301 ? -0.456 22.609 -0.276 1 97.75 301 ALA A N 1
ATOM 2134 C CA . ALA A 1 301 ? 0.099 22.641 1.074 1 97.75 301 ALA A CA 1
ATOM 2135 C C . ALA A 1 301 ? 1.223 23.672 1.175 1 97.75 301 ALA A C 1
ATOM 2137 O O . ALA A 1 301 ? 2.029 23.812 0.253 1 97.75 301 ALA A O 1
ATOM 2138 N N . LEU A 1 302 ? 1.231 24.453 2.211 1 97.19 302 LEU A N 1
ATOM 2139 C CA . LEU A 1 302 ? 2.363 25.328 2.512 1 97.19 302 LEU A CA 1
ATOM 2140 C C . LEU A 1 302 ? 3.404 24.594 3.354 1 97.19 302 LEU A C 1
ATOM 2142 O O . LEU A 1 302 ? 3.154 24.266 4.52 1 97.19 302 LEU A O 1
ATOM 2146 N N . LEU A 1 303 ? 4.535 24.328 2.729 1 94.62 303 LEU A N 1
ATOM 2147 C CA . LEU A 1 303 ? 5.621 23.594 3.375 1 94.62 303 LEU A CA 1
ATOM 2148 C C . LEU A 1 303 ? 6.621 24.547 4.012 1 94.62 303 LEU A C 1
ATOM 2150 O O . LEU A 1 303 ? 6.902 25.609 3.463 1 94.62 303 LEU A O 1
ATOM 2154 N N . GLU A 1 304 ? 7.109 24.156 5.152 1 91.88 304 GLU A N 1
ATOM 2155 C CA . GLU A 1 304 ? 8.094 24.969 5.863 1 91.88 304 GLU A CA 1
ATOM 2156 C C . GLU A 1 304 ? 9.367 24.172 6.137 1 91.88 304 GLU A C 1
ATOM 2158 O O . GLU A 1 304 ? 9.312 23 6.516 1 91.88 304 GLU A O 1
ATOM 2163 N N . GLY A 1 305 ? 10.422 24.781 5.926 1 84.19 305 GLY A N 1
ATOM 2164 C CA . GLY A 1 305 ? 11.711 24.203 6.258 1 84.19 305 GLY A CA 1
ATOM 2165 C C . GLY A 1 305 ? 12.133 24.453 7.695 1 84.19 305 GLY A C 1
ATOM 2166 O O . GLY A 1 305 ? 11.375 25.047 8.469 1 84.19 305 GLY A O 1
ATOM 2167 N N . PRO A 1 306 ? 13.281 23.953 8.062 1 80.06 306 PRO A N 1
ATOM 2168 C CA . PRO A 1 306 ? 13.758 24.172 9.422 1 80.06 306 PRO A CA 1
ATOM 2169 C C . PRO A 1 306 ? 14.156 25.625 9.68 1 80.06 306 PRO A C 1
ATOM 2171 O O . PRO A 1 306 ? 14.352 26.391 8.727 1 80.06 306 PRO A O 1
ATOM 2174 N N . LEU A 1 307 ? 14.258 25.953 10.938 1 80 307 LEU A N 1
ATOM 2175 C CA . LEU A 1 307 ? 14.719 27.281 11.305 1 80 307 LEU A CA 1
ATOM 2176 C C . LEU A 1 307 ? 16.109 27.547 10.742 1 80 307 LEU A C 1
ATOM 2178 O O . LEU A 1 307 ? 16.984 26.688 10.812 1 80 307 LEU A O 1
ATOM 2182 N N . GLY A 1 308 ? 16.266 28.594 10.125 1 79.81 308 GLY A N 1
ATOM 2183 C CA . GLY A 1 308 ? 17.562 28.969 9.586 1 79.81 308 GLY A CA 1
ATOM 2184 C C . GLY A 1 308 ? 17.719 28.609 8.117 1 79.81 308 GLY A C 1
ATOM 2185 O O . GLY A 1 308 ? 18.734 28.969 7.492 1 79.81 308 GLY A O 1
ATOM 2186 N N . SER A 1 309 ? 16.797 27.984 7.59 1 82.56 309 SER A N 1
ATOM 2187 C CA . SER A 1 309 ? 16.891 27.594 6.188 1 82.56 309 SER A CA 1
ATOM 2188 C C . SER A 1 309 ? 16.734 28.797 5.266 1 82.56 309 SER A C 1
ATOM 2190 O O . SER A 1 309 ? 17.109 28.734 4.09 1 82.56 309 SER A O 1
ATOM 2192 N N . ALA A 1 310 ? 16.141 29.875 5.746 1 83.12 310 ALA A N 1
ATOM 2193 C CA . ALA A 1 310 ? 16.062 31.125 5.004 1 83.12 310 ALA A CA 1
ATOM 2194 C C . ALA A 1 310 ? 16.969 32.188 5.633 1 83.12 310 ALA A C 1
ATOM 2196 O O . ALA A 1 310 ? 17.297 32.125 6.82 1 83.12 310 ALA A O 1
ATOM 2197 N N . PRO A 1 311 ? 17.5 33.062 4.723 1 77 311 PRO A N 1
ATOM 2198 C CA . PRO A 1 311 ? 18.406 34.094 5.234 1 77 311 PRO A CA 1
ATOM 2199 C C . PRO A 1 311 ? 17.781 34.938 6.328 1 77 311 PRO A C 1
ATOM 2201 O O . PRO A 1 311 ? 16.594 35.219 6.289 1 77 311 PRO A O 1
ATOM 2204 N N . ALA A 1 312 ? 18.594 35.219 7.371 1 71.25 312 ALA A N 1
ATOM 2205 C CA . ALA A 1 312 ? 18.172 36.031 8.484 1 71.25 312 ALA A CA 1
ATOM 2206 C C . ALA A 1 312 ? 18.219 37.531 8.109 1 71.25 312 ALA A C 1
ATOM 2208 O O . ALA A 1 312 ? 17.516 38.344 8.703 1 71.25 312 ALA A O 1
ATOM 2209 N N . THR A 1 313 ? 19.266 37.812 7.18 1 62.12 313 THR A N 1
ATOM 2210 C CA . THR A 1 313 ? 19.609 39.25 7.039 1 62.12 313 THR A CA 1
ATOM 2211 C C . THR A 1 313 ? 18.703 39.906 6 1 62.12 313 THR A C 1
ATOM 2213 O O . THR A 1 313 ? 18.453 39.344 4.938 1 62.12 313 THR A O 1
ATOM 2216 N N . GLY A 1 314 ? 17.625 40.406 6.102 1 51.78 314 GLY A N 1
ATOM 2217 C CA . GLY A 1 314 ? 17.062 41.469 5.281 1 51.78 314 GLY A CA 1
ATOM 2218 C C . GLY A 1 314 ? 16.766 42.719 6.059 1 51.78 314 GLY A C 1
ATOM 2219 O O . GLY A 1 314 ? 16.922 42.75 7.285 1 51.78 314 GLY A O 1
ATOM 2220 N N . LYS A 1 315 ? 16.531 43.844 5.258 1 49.44 315 LYS A N 1
ATOM 2221 C CA . LYS A 1 315 ? 16.281 45.219 5.68 1 49.44 315 LYS A CA 1
ATOM 2222 C C . LYS A 1 315 ? 15.352 45.281 6.891 1 49.44 315 LYS A C 1
ATOM 2224 O O . LYS A 1 315 ? 14.875 44.25 7.352 1 49.44 315 LYS A O 1
ATOM 2229 N N . THR A 1 316 ? 14.672 46.438 7.164 1 53.53 316 THR A N 1
ATOM 2230 C CA . THR A 1 316 ? 13.586 46.938 8 1 53.53 316 THR A CA 1
ATOM 2231 C C . THR A 1 316 ? 12.328 46.094 7.797 1 53.53 316 THR A C 1
ATOM 2233 O O . THR A 1 316 ? 11.812 46 6.68 1 53.53 316 THR A O 1
ATOM 2236 N N . GLY A 1 317 ? 12.047 45.031 8.828 1 66.5 317 GLY A N 1
ATOM 2237 C CA . GLY A 1 317 ? 10.844 44.219 8.852 1 66.5 317 GLY A CA 1
ATOM 2238 C C . GLY A 1 317 ? 11.133 42.719 8.75 1 66.5 317 GLY A C 1
ATOM 2239 O O . GLY A 1 317 ? 12.156 42.25 9.25 1 66.5 317 GLY A O 1
ATOM 2240 N N . CYS A 1 318 ? 10.234 41.969 8.203 1 77.75 318 CYS A N 1
ATOM 2241 C CA . CYS A 1 318 ? 10.43 40.531 8.023 1 77.75 318 CYS A CA 1
ATOM 2242 C C . CYS A 1 318 ? 11.281 40.25 6.789 1 77.75 318 CYS A C 1
ATOM 2244 O O . CYS A 1 318 ? 10.945 40.688 5.684 1 77.75 318 CYS A O 1
ATOM 2246 N N . ALA A 1 319 ? 12.422 39.719 6.93 1 78.81 319 ALA A N 1
ATOM 2247 C CA . ALA A 1 319 ? 13.359 39.438 5.844 1 78.81 319 ALA A CA 1
ATOM 2248 C C . ALA A 1 319 ? 12.75 38.469 4.832 1 78.81 319 ALA A C 1
ATOM 2250 O O . ALA A 1 319 ? 13.094 38.5 3.648 1 78.81 319 ALA A O 1
ATOM 2251 N N . ASN A 1 320 ? 11.812 37.75 5.344 1 85.69 320 ASN A N 1
ATOM 2252 C CA . ASN A 1 320 ? 11.25 36.719 4.473 1 85.69 320 ASN A CA 1
ATOM 2253 C C . ASN A 1 320 ? 9.758 36.938 4.234 1 85.69 320 ASN A C 1
ATOM 2255 O O . ASN A 1 320 ? 9.094 37.625 5.02 1 85.69 320 ASN A O 1
ATOM 2259 N N . ARG A 1 321 ? 9.227 36.344 3.09 1 88.38 321 ARG A N 1
ATOM 2260 C CA . ARG A 1 321 ? 7.816 36.438 2.74 1 88.38 321 ARG A CA 1
ATOM 2261 C C . ARG A 1 321 ? 6.938 35.875 3.854 1 88.38 321 ARG A C 1
ATOM 2263 O O . ARG A 1 321 ? 7.234 34.812 4.41 1 88.38 321 ARG A O 1
ATOM 2270 N N . THR A 1 322 ? 5.879 36.656 4.188 1 91.81 322 THR A N 1
ATOM 2271 C CA . THR A 1 322 ? 5.016 36.219 5.277 1 91.81 322 THR A CA 1
ATOM 2272 C C . THR A 1 322 ? 3.617 35.906 4.762 1 91.81 322 THR A C 1
ATOM 2274 O O . THR A 1 322 ? 2.797 35.344 5.492 1 91.81 322 THR A O 1
ATOM 2277 N N . SER A 1 323 ? 3.283 36.219 3.592 1 94.5 323 SER A N 1
ATOM 2278 C CA . SER A 1 323 ? 1.965 35.938 3.023 1 94.5 323 SER A CA 1
ATOM 2279 C C . SER A 1 323 ? 2.055 35 1.826 1 94.5 323 SER A C 1
ATOM 2281 O O . SER A 1 323 ? 2.822 35.25 0.893 1 94.5 323 SER A O 1
ATOM 2283 N N . TRP A 1 324 ? 1.227 33.906 1.878 1 95.94 324 TRP A N 1
ATOM 2284 C CA . TRP A 1 324 ? 1.263 32.875 0.847 1 95.94 324 TRP A CA 1
ATOM 2285 C C . TRP A 1 324 ? -0.143 32.562 0.356 1 95.94 324 TRP A C 1
ATOM 2287 O O . TRP A 1 324 ? -1.076 32.438 1.155 1 95.94 324 TRP A O 1
ATOM 2297 N N . SER A 1 325 ? -0.304 32.469 -0.922 1 95.62 325 SER A N 1
ATOM 2298 C CA . SER A 1 325 ? -1.562 32.031 -1.5 1 95.62 325 SER A CA 1
ATOM 2299 C C . SER A 1 325 ? -1.6 30.5 -1.602 1 95.62 325 SER A C 1
ATOM 2301 O O . SER A 1 325 ? -0.759 29.891 -2.271 1 95.62 325 SER A O 1
ATOM 2303 N N . VAL A 1 326 ? -2.535 29.844 -0.907 1 96.12 326 VAL A N 1
ATOM 2304 C CA . VAL A 1 326 ? -2.721 28.406 -0.906 1 96.12 326 VAL A CA 1
ATOM 2305 C C . VAL A 1 326 ? -4.129 28.062 -1.391 1 96.12 326 VAL A C 1
ATOM 2307 O O . VAL A 1 326 ? -5.07 28.031 -0.599 1 96.12 326 VAL A O 1
ATOM 2310 N N . LEU A 1 327 ? -4.461 27.609 -2.475 1 92.12 327 LEU A N 1
ATOM 2311 C CA . LEU A 1 327 ? -5.738 27.312 -3.109 1 92.12 327 LEU A CA 1
ATOM 2312 C C . LEU A 1 327 ? -6.793 28.344 -2.732 1 92.12 327 LEU A C 1
ATOM 2314 O O . LEU A 1 327 ? -7.816 28 -2.131 1 92.12 327 LEU A O 1
ATOM 2318 N N . GLY A 1 328 ? -6.902 29.391 -3.035 1 86.38 328 GLY A N 1
ATOM 2319 C CA . GLY A 1 328 ? -7.875 30.453 -2.865 1 86.38 328 GLY A CA 1
ATOM 2320 C C . GLY A 1 328 ? -7.805 31.125 -1.499 1 86.38 328 GLY A C 1
ATOM 2321 O O . GLY A 1 328 ? -8.516 32.094 -1.233 1 86.38 328 GLY A O 1
ATOM 2322 N N . SER A 1 329 ? -6.934 30.578 -0.602 1 93 329 SER A N 1
ATOM 2323 C CA . SER A 1 329 ? -6.773 31.172 0.728 1 93 329 SER A CA 1
ATOM 2324 C C . SER A 1 329 ? -5.402 31.812 0.888 1 93 329 SER A C 1
ATOM 2326 O O . SER A 1 329 ? -4.449 31.438 0.204 1 93 329 SER A O 1
ATOM 2328 N N . THR A 1 330 ? -5.398 32.812 1.686 1 96.06 330 THR A N 1
ATOM 2329 C CA . THR A 1 330 ? -4.137 33.469 2.049 1 96.06 330 THR A CA 1
ATOM 2330 C C . THR A 1 330 ? -3.676 33 3.428 1 96.06 330 THR A C 1
ATOM 2332 O O . THR A 1 330 ? -4.445 33.031 4.391 1 96.06 330 THR A O 1
ATOM 2335 N N . VAL A 1 331 ? -2.457 32.5 3.473 1 96.06 331 VAL A N 1
ATOM 2336 C CA . VAL A 1 331 ? -1.872 32.062 4.742 1 96.06 331 VAL A CA 1
ATOM 2337 C C . VAL A 1 331 ? -0.788 33.062 5.164 1 96.06 331 VAL A C 1
ATOM 2339 O O . VAL A 1 331 ? 0.181 33.281 4.434 1 96.06 331 VAL A O 1
ATOM 2342 N N . VAL A 1 332 ? -0.966 33.688 6.32 1 95.19 332 VAL A N 1
ATOM 2343 C CA . VAL A 1 332 ? 0.006 34.625 6.879 1 95.19 332 VAL A CA 1
ATOM 2344 C C . VAL A 1 332 ? 0.807 33.938 7.984 1 95.19 332 VAL A C 1
ATOM 2346 O O . VAL A 1 332 ? 0.233 33.406 8.945 1 95.19 332 VAL A O 1
ATOM 2349 N N . VAL A 1 333 ? 2.1 33.938 7.781 1 93.31 333 VAL A N 1
ATOM 2350 C CA . VAL A 1 333 ? 2.98 33.25 8.719 1 93.31 333 VAL A CA 1
ATOM 2351 C C . VAL A 1 333 ? 3.789 34.281 9.516 1 93.31 333 VAL A C 1
ATOM 2353 O O . VAL A 1 333 ? 3.898 35.438 9.117 1 93.31 333 VAL A O 1
ATOM 2356 N N . PRO A 1 334 ? 4.324 33.875 10.68 1 89.62 334 PRO A N 1
ATOM 2357 C CA . PRO A 1 334 ? 5.156 34.812 11.453 1 89.62 334 PRO A CA 1
ATOM 2358 C C . PRO A 1 334 ? 6.473 35.125 10.758 1 89.62 334 PRO A C 1
ATOM 2360 O O . PRO A 1 334 ? 6.906 34.406 9.867 1 89.62 334 PRO A O 1
ATOM 2363 N N . CYS A 1 335 ? 7.031 36.25 11.281 1 88.19 335 CYS A N 1
ATOM 2364 C CA . CYS A 1 335 ? 8.367 36.625 10.805 1 88.19 335 CYS A CA 1
ATOM 2365 C C . CYS A 1 335 ? 9.414 35.625 11.344 1 88.19 335 CYS A C 1
ATOM 2367 O O . CYS A 1 335 ? 9.672 35.594 12.547 1 88.19 335 CYS A O 1
ATOM 2369 N N . ASP A 1 336 ? 9.883 34.781 10.43 1 86.94 336 ASP A N 1
ATOM 2370 C CA . ASP A 1 336 ? 10.914 33.812 10.836 1 86.94 336 ASP A CA 1
ATOM 2371 C C . ASP A 1 336 ? 11.898 33.562 9.695 1 86.94 336 ASP A C 1
ATOM 2373 O O . ASP A 1 336 ? 11.93 34.281 8.711 1 86.94 336 ASP A O 1
ATOM 2377 N N . THR A 1 337 ? 12.836 32.656 9.906 1 86.81 337 THR A N 1
ATOM 2378 C CA . THR A 1 337 ? 13.883 32.375 8.938 1 86.81 337 THR A CA 1
ATOM 2379 C C . THR A 1 337 ? 13.719 30.984 8.344 1 86.81 337 THR A C 1
ATOM 2381 O O . THR A 1 337 ? 14.703 30.281 8.109 1 86.81 337 THR A O 1
ATOM 2384 N N . ARG A 1 338 ? 12.477 30.656 8.211 1 87.62 338 ARG A N 1
ATOM 2385 C CA . ARG A 1 338 ? 12.195 29.359 7.605 1 87.62 338 ARG A CA 1
ATOM 2386 C C . ARG A 1 338 ? 11.875 29.5 6.125 1 87.62 338 ARG A C 1
ATOM 2388 O O . ARG A 1 338 ? 11.086 30.375 5.734 1 87.62 338 ARG A O 1
ATOM 2395 N N . LEU A 1 339 ? 12.484 28.688 5.391 1 89.12 339 LEU A N 1
ATOM 2396 C CA . LEU A 1 339 ? 12.117 28.625 3.98 1 89.12 339 LEU A CA 1
ATOM 2397 C C . LEU A 1 339 ? 10.727 28.016 3.809 1 89.12 339 LEU A C 1
ATOM 2399 O O . LEU A 1 339 ? 10.375 27.047 4.488 1 89.12 339 LEU A O 1
ATOM 2403 N N . ARG A 1 340 ? 9.969 28.672 2.949 1 93.06 340 ARG A N 1
ATOM 2404 C CA . ARG A 1 340 ? 8.641 28.125 2.695 1 93.06 340 ARG A CA 1
ATOM 2405 C C . ARG A 1 340 ? 8.375 28 1.198 1 93.06 340 ARG A C 1
ATOM 2407 O O . ARG A 1 340 ? 8.977 28.719 0.394 1 93.06 340 ARG A O 1
ATOM 2414 N N . HIS A 1 341 ? 7.547 27 0.854 1 93.88 341 HIS A N 1
ATOM 2415 C CA . HIS A 1 341 ? 7.137 26.75 -0.522 1 93.88 341 HIS A CA 1
ATOM 2416 C C . HIS A 1 341 ? 5.73 26.172 -0.578 1 93.88 341 HIS A C 1
ATOM 2418 O O . HIS A 1 341 ? 5.379 25.297 0.228 1 93.88 341 HIS A O 1
ATOM 2424 N N . VAL A 1 342 ? 4.945 26.734 -1.512 1 96.19 342 VAL A N 1
ATOM 2425 C CA . VAL A 1 342 ? 3.619 26.172 -1.733 1 96.19 342 VAL A CA 1
ATOM 2426 C C . VAL A 1 342 ? 3.715 25 -2.707 1 96.19 342 VAL A C 1
ATOM 2428 O O . VAL A 1 342 ? 4.145 25.172 -3.852 1 96.19 342 VAL A O 1
ATOM 2431 N N . TYR A 1 343 ? 3.338 23.844 -2.225 1 95.75 343 TYR A N 1
ATOM 2432 C CA . TYR A 1 343 ? 3.273 22.656 -3.064 1 95.75 343 TYR A CA 1
ATOM 2433 C C . TYR A 1 343 ? 1.844 22.391 -3.525 1 95.75 343 TYR A C 1
ATOM 2435 O O . TYR A 1 343 ? 0.917 22.375 -2.713 1 95.75 343 TYR A O 1
ATOM 2443 N N . THR A 1 344 ? 1.668 22.156 -4.879 1 95.75 344 THR A N 1
ATOM 2444 C CA . THR A 1 344 ? 0.344 21.891 -5.43 1 95.75 344 THR A CA 1
ATOM 2445 C C . THR A 1 344 ? 0.36 20.609 -6.266 1 95.75 344 THR A C 1
ATOM 2447 O O . THR A 1 344 ? 1.35 20.312 -6.938 1 95.75 344 THR A O 1
ATOM 2450 N N . MET A 1 345 ? -0.739 19.859 -6.133 1 93.81 345 MET A N 1
ATOM 2451 C CA . MET A 1 345 ? -0.898 18.656 -6.949 1 93.81 345 MET A CA 1
ATOM 2452 C C . MET A 1 345 ? -2.363 18.438 -7.309 1 93.81 345 MET A C 1
ATOM 2454 O O . MET A 1 345 ? -3.258 18.953 -6.633 1 93.81 345 MET A O 1
ATOM 2458 N N . THR A 1 346 ? -2.566 17.781 -8.43 1 93.5 346 THR A N 1
ATOM 2459 C CA . THR A 1 346 ? -3.885 17.312 -8.836 1 93.5 346 THR A CA 1
ATOM 2460 C C . THR A 1 346 ? -3.906 15.789 -8.953 1 93.5 346 THR A C 1
ATOM 2462 O O . THR A 1 346 ? -2.959 15.188 -9.461 1 93.5 346 THR A O 1
ATOM 2465 N N . VAL A 1 347 ? -4.926 15.227 -8.367 1 91.5 347 VAL A N 1
ATOM 2466 C CA . VAL A 1 347 ? -5.059 13.773 -8.359 1 91.5 347 VAL A CA 1
ATOM 2467 C C . VAL A 1 347 ? -6.43 13.375 -8.898 1 91.5 347 VAL A C 1
ATOM 2469 O O . VAL A 1 347 ? -7.445 13.984 -8.547 1 91.5 347 VAL A O 1
ATOM 2472 N N . SER A 1 348 ? -6.469 12.398 -9.758 1 87.19 348 SER A N 1
ATOM 2473 C CA . SER A 1 348 ? -7.73 11.852 -10.25 1 87.19 348 SER A CA 1
ATOM 2474 C C . SER A 1 348 ? -8.188 10.672 -9.406 1 87.19 348 SER A C 1
ATOM 2476 O O . SER A 1 348 ? -7.363 9.906 -8.891 1 87.19 348 SER A O 1
ATOM 2478 N N . LEU A 1 349 ? -9.523 10.586 -9.266 1 85.38 349 LEU A N 1
ATOM 2479 C CA . LEU A 1 349 ? -10.109 9.438 -8.586 1 85.38 349 LEU A CA 1
ATOM 2480 C C . LEU A 1 349 ? -10.594 8.398 -9.586 1 85.38 349 LEU A C 1
ATOM 2482 O O . LEU A 1 349 ? -11.562 8.625 -10.312 1 85.38 349 LEU A O 1
ATOM 2486 N N . ARG A 1 350 ? -10.008 7.238 -9.594 1 69 350 ARG A N 1
ATOM 2487 C CA . ARG A 1 350 ? -10.242 6.223 -10.617 1 69 350 ARG A CA 1
ATOM 2488 C C . ARG A 1 350 ? -11.609 5.566 -10.438 1 69 350 ARG A C 1
ATOM 2490 O O . ARG A 1 350 ? -12.25 5.176 -11.414 1 69 350 ARG A O 1
ATOM 2497 N N . ASN A 1 351 ? -11.992 5.367 -9.172 1 63.03 351 ASN A N 1
ATOM 2498 C CA . ASN A 1 351 ? -13.203 4.605 -8.891 1 63.03 351 ASN A CA 1
ATOM 2499 C C . ASN A 1 351 ? -14.398 5.523 -8.625 1 63.03 351 ASN A C 1
ATOM 2501 O O . ASN A 1 351 ? -15.398 5.094 -8.055 1 63.03 351 ASN A O 1
ATOM 2505 N N . ALA A 1 352 ? -14.242 6.844 -9.125 1 55.81 352 ALA A N 1
ATOM 2506 C CA . ALA A 1 352 ? -15.328 7.797 -8.914 1 55.81 352 ALA A CA 1
ATOM 2507 C C . ALA A 1 352 ? -16.422 7.609 -9.953 1 55.81 352 ALA A C 1
ATOM 2509 O O . ALA A 1 352 ? -16.141 7.398 -11.141 1 55.81 352 ALA A O 1
ATOM 2510 N N . GLY A 1 353 ? -17.719 7.652 -9.578 1 54.06 353 GLY A N 1
ATOM 2511 C CA . GLY A 1 353 ? -18.875 7.691 -10.469 1 54.06 353 GLY A CA 1
ATOM 2512 C C . GLY A 1 353 ? -19.359 6.312 -10.859 1 54.06 353 GLY A C 1
ATOM 2513 O O . GLY A 1 353 ? -20.125 6.168 -11.82 1 54.06 353 GLY A O 1
ATOM 2514 N N . LEU A 1 354 ? -18.656 5.324 -10.25 1 46.84 354 LEU A N 1
ATOM 2515 C CA . LEU A 1 354 ? -19.25 4.055 -10.664 1 46.84 354 LEU A CA 1
ATOM 2516 C C . LEU A 1 354 ? -20.531 3.764 -9.891 1 46.84 354 LEU A C 1
ATOM 2518 O O . LEU A 1 354 ? -20.672 4.203 -8.742 1 46.84 354 LEU A O 1
ATOM 2522 N N . MET B 1 1 ? 26.562 -46.938 36.844 1 33.47 1 MET B N 1
ATOM 2523 C CA . MET B 1 1 ? 25.781 -47.938 36.156 1 33.47 1 MET B CA 1
ATOM 2524 C C . MET B 1 1 ? 24.422 -47.375 35.719 1 33.47 1 MET B C 1
ATOM 2526 O O . MET B 1 1 ? 23.562 -47.125 36.594 1 33.47 1 MET B O 1
ATOM 2530 N N . LYS B 1 2 ? 24.469 -46.5 34.594 1 36.09 2 LYS B N 1
ATOM 2531 C CA . LYS B 1 2 ? 23.469 -45.625 33.969 1 36.09 2 LYS B CA 1
ATOM 2532 C C . LYS B 1 2 ? 22.328 -46.469 33.375 1 36.09 2 LYS B C 1
ATOM 2534 O O . LYS B 1 2 ? 22.547 -47.281 32.469 1 36.09 2 LYS B O 1
ATOM 2539 N N . THR B 1 3 ? 21.281 -46.75 34.188 1 37.34 3 THR B N 1
ATOM 2540 C CA . THR B 1 3 ? 20.094 -47.469 33.812 1 37.34 3 THR B CA 1
ATOM 2541 C C . THR B 1 3 ? 19.328 -46.75 32.688 1 37.34 3 THR B C 1
ATOM 2543 O O . THR B 1 3 ? 18.922 -45.594 32.875 1 37.34 3 THR B O 1
ATOM 2546 N N . TRP B 1 4 ? 19.641 -47 31.422 1 36.09 4 TRP B N 1
ATOM 2547 C CA . TRP B 1 4 ? 18.953 -46.531 30.219 1 36.09 4 TRP B CA 1
ATOM 2548 C C . TRP B 1 4 ? 17.484 -46.969 30.234 1 36.09 4 TRP B C 1
ATOM 2550 O O . TRP B 1 4 ? 17.188 -48.156 30.234 1 36.09 4 TRP B O 1
ATOM 2560 N N . ARG B 1 5 ? 16.594 -46.125 30.828 1 37.31 5 ARG B N 1
ATOM 2561 C CA . ARG B 1 5 ? 15.164 -46.375 30.766 1 37.31 5 ARG B CA 1
ATOM 2562 C C . ARG B 1 5 ? 14.703 -46.562 29.328 1 37.31 5 ARG B C 1
ATOM 2564 O O . ARG B 1 5 ? 14.867 -45.688 28.5 1 37.31 5 ARG B O 1
ATOM 2571 N N . ALA B 1 6 ? 14.484 -47.781 28.875 1 37.31 6 ALA B N 1
ATOM 2572 C CA . ALA B 1 6 ? 13.969 -48.25 27.609 1 37.31 6 ALA B CA 1
ATOM 2573 C C . ALA B 1 6 ? 12.633 -47.594 27.266 1 37.31 6 ALA B C 1
ATOM 2575 O O . ALA B 1 6 ? 11.664 -47.719 28.016 1 37.31 6 ALA B O 1
ATOM 2576 N N . GLN B 1 7 ? 12.633 -46.438 26.641 1 44.06 7 GLN B N 1
ATOM 2577 C CA . GLN B 1 7 ? 11.422 -45.844 26.078 1 44.06 7 GLN B CA 1
ATOM 2578 C C . GLN B 1 7 ? 10.625 -46.844 25.281 1 44.06 7 GLN B C 1
ATOM 2580 O O . GLN B 1 7 ? 11.148 -47.469 24.359 1 44.06 7 GLN B O 1
ATOM 2585 N N . SER B 1 8 ? 9.617 -47.469 25.875 1 46.44 8 SER B N 1
ATOM 2586 C CA . SER B 1 8 ? 8.664 -48.438 25.312 1 46.44 8 SER B CA 1
ATOM 2587 C C . SER B 1 8 ? 8.102 -47.938 23.984 1 46.44 8 SER B C 1
ATOM 2589 O O . SER B 1 8 ? 7.605 -46.812 23.891 1 46.44 8 SER B O 1
ATOM 2591 N N . GLY B 1 9 ? 8.625 -48.344 22.828 1 46.72 9 GLY B N 1
ATOM 2592 C CA . GLY B 1 9 ? 8.227 -48.156 21.453 1 46.72 9 GLY B CA 1
ATOM 2593 C C . GLY B 1 9 ? 6.738 -48.312 21.219 1 46.72 9 GLY B C 1
ATOM 2594 O O . GLY B 1 9 ? 6.055 -48.969 22.031 1 46.72 9 GLY B O 1
ATOM 2595 N N . PHE B 1 10 ? 6.047 -47.344 20.703 1 54.94 10 PHE B N 1
ATOM 2596 C CA . PHE B 1 10 ? 4.648 -47.438 20.312 1 54.94 10 PHE B CA 1
ATOM 2597 C C . PHE B 1 10 ? 4.375 -48.781 19.609 1 54.94 10 PHE B C 1
ATOM 2599 O O . PHE B 1 10 ? 5.207 -49.25 18.828 1 54.94 10 PHE B O 1
ATOM 2606 N N . SER B 1 11 ? 3.48 -49.594 20.156 1 55.12 11 SER B N 1
ATOM 2607 C CA . SER B 1 11 ? 3.105 -50.875 19.547 1 55.12 11 SER B CA 1
ATOM 2608 C C . SER B 1 11 ? 2.527 -50.688 18.156 1 55.12 11 SER B C 1
ATOM 2610 O O . SER B 1 11 ? 2.047 -49.594 17.828 1 55.12 11 SER B O 1
ATOM 2612 N N . LEU B 1 12 ? 2.635 -51.625 17.219 1 58.84 12 LEU B N 1
ATOM 2613 C CA . LEU B 1 12 ? 2.141 -51.656 15.852 1 58.84 12 LEU B CA 1
ATOM 2614 C C . LEU B 1 12 ? 0.645 -51.375 15.805 1 58.84 12 LEU B C 1
ATOM 2616 O O . LEU B 1 12 ? 0.175 -50.656 14.906 1 58.84 12 LEU B O 1
ATOM 2620 N N . VAL B 1 13 ? -0.105 -51.781 16.844 1 61.09 13 VAL B N 1
ATOM 2621 C CA . VAL B 1 13 ? -1.542 -51.562 16.922 1 61.09 13 VAL B CA 1
ATOM 2622 C C . VAL B 1 13 ? -1.809 -50.062 17.172 1 61.09 13 VAL B C 1
ATOM 2624 O O . VAL B 1 13 ? -2.711 -49.469 16.578 1 61.09 13 VAL B O 1
ATOM 2627 N N . GLU B 1 14 ? -0.942 -49.469 18.031 1 61.03 14 GLU B N 1
ATOM 2628 C CA . GLU B 1 14 ? -1.107 -48.062 18.281 1 61.03 14 GLU B CA 1
ATOM 2629 C C . GLU B 1 14 ? -0.772 -47.219 17.047 1 61.03 14 GLU B C 1
ATOM 2631 O O . GLU B 1 14 ? -1.463 -46.25 16.734 1 61.03 14 GLU B O 1
ATOM 2636 N N . LEU B 1 15 ? 0.137 -47.625 16.219 1 60.16 15 LEU B N 1
ATOM 2637 C CA . LEU B 1 15 ? 0.455 -46.938 14.969 1 60.16 15 LEU B CA 1
ATOM 2638 C C . LEU B 1 15 ? -0.643 -47.188 13.93 1 60.16 15 LEU B C 1
ATOM 2640 O O . LEU B 1 15 ? -1.054 -46.25 13.234 1 60.16 15 LEU B O 1
ATOM 2644 N N . MET B 1 16 ? -1.279 -48.406 13.906 1 59.62 16 MET B N 1
ATOM 2645 C CA . MET B 1 16 ? -2.342 -48.688 12.953 1 59.62 16 MET B CA 1
ATOM 2646 C C . MET B 1 16 ? -3.611 -47.938 13.289 1 59.62 16 MET B C 1
ATOM 2648 O O . MET B 1 16 ? -4.27 -47.406 12.398 1 59.62 16 MET B O 1
ATOM 2652 N N . VAL B 1 17 ? -3.941 -47.781 14.57 1 62.38 17 VAL B N 1
ATOM 2653 C CA . VAL B 1 17 ? -5.117 -47 14.969 1 62.38 17 VAL B CA 1
ATOM 2654 C C . VAL B 1 17 ? -4.879 -45.531 14.703 1 62.38 17 VAL B C 1
ATOM 2656 O O . VAL B 1 17 ? -5.77 -44.812 14.219 1 62.38 17 VAL B O 1
ATOM 2659 N N . ALA B 1 18 ? -3.686 -45.031 14.898 1 63.31 18 ALA B N 1
ATOM 2660 C CA . ALA B 1 18 ? -3.371 -43.656 14.625 1 63.31 18 ALA B CA 1
ATOM 2661 C C . ALA B 1 18 ? -3.441 -43.344 13.133 1 63.31 18 ALA B C 1
ATOM 2663 O O . ALA B 1 18 ? -3.977 -42.312 12.719 1 63.31 18 ALA B O 1
ATOM 2664 N N . ILE B 1 19 ? -3.029 -44.281 12.352 1 61.16 19 ILE B N 1
ATOM 2665 C CA . ILE B 1 19 ? -3.09 -44.094 10.906 1 61.16 19 ILE B CA 1
ATOM 2666 C C . ILE B 1 19 ? -4.535 -44.188 10.43 1 61.16 19 ILE B C 1
ATOM 2668 O O . ILE B 1 19 ? -4.984 -43.406 9.594 1 61.16 19 ILE B O 1
ATOM 2672 N N . THR B 1 20 ? -5.332 -45.125 10.992 1 60.03 20 THR B N 1
ATOM 2673 C CA . THR B 1 20 ? -6.727 -45.25 10.594 1 60.03 20 THR B CA 1
ATOM 2674 C C . THR B 1 20 ? -7.527 -44.031 11 1 60.03 20 THR B C 1
ATOM 2676 O O . THR B 1 20 ? -8.328 -43.5 10.211 1 60.03 20 THR B O 1
ATOM 2679 N N . ILE B 1 21 ? -7.285 -43.5 12.188 1 58.19 21 ILE B N 1
ATOM 2680 C CA . ILE B 1 21 ? -7.973 -42.281 12.594 1 58.19 21 ILE B CA 1
ATOM 2681 C C . ILE B 1 21 ? -7.469 -41.094 11.766 1 58.19 21 ILE B C 1
ATOM 2683 O O . ILE B 1 21 ? -8.258 -40.25 11.344 1 58.19 21 ILE B O 1
ATOM 2687 N N . GLY B 1 22 ? -6.203 -41.062 11.492 1 53.09 22 GLY B N 1
ATOM 2688 C CA . GLY B 1 22 ? -5.672 -40.062 10.57 1 53.09 22 GLY B CA 1
ATOM 2689 C C . GLY B 1 22 ? -6.27 -40.156 9.18 1 53.09 22 GLY B C 1
ATOM 2690 O O . GLY B 1 22 ? -6.645 -39.125 8.594 1 53.09 22 GLY B O 1
ATOM 2691 N N . LEU B 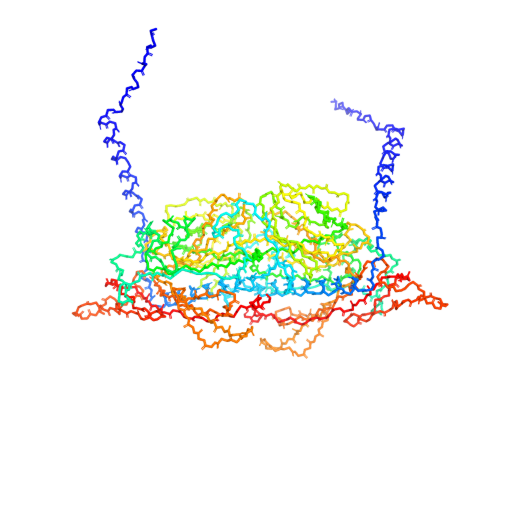1 23 ? -6.438 -41.375 8.711 1 52.69 23 LEU B N 1
ATOM 2692 C CA . LEU B 1 23 ? -7.059 -41.562 7.406 1 52.69 23 LEU B CA 1
ATOM 2693 C C . LEU B 1 23 ? -8.547 -41.25 7.457 1 52.69 23 LEU B C 1
ATOM 2695 O O . LEU B 1 23 ? -9.094 -40.656 6.527 1 52.69 23 LEU B O 1
ATOM 2699 N N . LEU B 1 24 ? -9.242 -41.656 8.453 1 51.25 24 LEU B N 1
ATOM 2700 C CA . LEU B 1 24 ? -10.656 -41.344 8.578 1 51.25 24 LEU B CA 1
ATOM 2701 C C . LEU B 1 24 ? -10.844 -39.844 8.734 1 51.25 24 LEU B C 1
ATOM 2703 O O . LEU B 1 24 ? -11.773 -39.25 8.156 1 51.25 24 LEU B O 1
ATOM 2707 N N . LEU B 1 25 ? -9.977 -39.219 9.461 1 47.09 25 LEU B N 1
ATOM 2708 C CA . LEU B 1 25 ? -10.039 -37.75 9.555 1 47.09 25 LEU B CA 1
ATOM 2709 C C . LEU B 1 25 ? -9.648 -37.125 8.227 1 47.09 25 LEU B C 1
ATOM 2711 O O . LEU B 1 25 ? -10.25 -36.125 7.812 1 47.09 25 LEU B O 1
ATOM 2715 N N . LEU B 1 26 ? -8.844 -37.75 7.48 1 43.72 26 LEU B N 1
ATOM 2716 C CA . LEU B 1 26 ? -8.539 -37.281 6.133 1 43.72 26 LEU B CA 1
ATOM 2717 C C . LEU B 1 26 ? -9.695 -37.562 5.184 1 43.72 26 LEU B C 1
ATOM 2719 O O . LEU B 1 26 ? -10.023 -36.719 4.332 1 43.72 26 LEU B O 1
ATOM 2723 N N . THR B 1 27 ? -10.367 -38.688 5.227 1 44.44 27 THR B N 1
ATOM 2724 C CA . THR B 1 27 ? -11.508 -39 4.367 1 44.44 27 THR B CA 1
ATOM 2725 C C . THR B 1 27 ? -12.711 -38.125 4.73 1 44.44 27 THR B C 1
ATOM 2727 O O . THR B 1 27 ? -13.469 -37.719 3.854 1 44.44 27 THR B O 1
ATOM 2730 N N . ALA B 1 28 ? -13.055 -37.969 5.945 1 41.94 28 ALA B N 1
ATOM 2731 C CA . ALA B 1 28 ? -14.141 -37.062 6.336 1 41.94 28 ALA B CA 1
ATOM 2732 C C . ALA B 1 28 ? -13.867 -35.625 5.895 1 41.94 28 ALA B C 1
ATOM 2734 O O . ALA B 1 28 ? -14.789 -34.906 5.535 1 41.94 28 ALA B O 1
ATOM 2735 N N . LEU B 1 29 ? -12.625 -35.312 5.82 1 35.75 29 LEU B N 1
ATOM 2736 C CA . LEU B 1 29 ? -12.242 -34 5.332 1 35.75 29 LEU B CA 1
ATOM 2737 C C . LEU B 1 29 ? -12.445 -33.875 3.822 1 35.75 29 LEU B C 1
ATOM 2739 O O . LEU B 1 29 ? -12.844 -32.844 3.312 1 35.75 29 LEU B O 1
ATOM 2743 N N . VAL B 1 30 ? -12.305 -34.969 3.07 1 34.31 30 VAL B N 1
ATOM 2744 C CA . VAL B 1 30 ? -12.555 -34.938 1.634 1 34.31 30 VAL B CA 1
ATOM 2745 C C . VAL B 1 30 ? -14.055 -34.844 1.37 1 34.31 30 VAL B C 1
ATOM 2747 O O . VAL B 1 30 ? -14.5 -34.219 0.411 1 34.31 30 VAL B O 1
ATOM 2750 N N . GLY B 1 31 ? -14.914 -35.531 2.129 1 33.22 31 GLY B N 1
ATOM 2751 C CA . GLY B 1 31 ? -16.328 -35.625 1.841 1 33.22 31 GLY B CA 1
ATOM 2752 C C . GLY B 1 31 ? -17.031 -34.281 1.845 1 33.22 31 GLY B C 1
ATOM 2753 O O . GLY B 1 31 ? -18.047 -34.094 1.168 1 33.22 31 GLY B O 1
ATOM 2754 N N . ILE B 1 32 ? -16.781 -33.5 2.842 1 32.47 32 ILE B N 1
ATOM 2755 C CA . ILE B 1 32 ? -17.641 -32.312 2.959 1 32.47 32 ILE B CA 1
ATOM 2756 C C . ILE B 1 32 ? -17.297 -31.328 1.849 1 32.47 32 ILE B C 1
ATOM 2758 O O . ILE B 1 32 ? -18 -30.328 1.67 1 32.47 32 ILE B O 1
ATOM 2762 N N . MET B 1 33 ? -16.281 -31.547 1.176 1 31.83 33 MET B N 1
ATOM 2763 C CA . MET B 1 33 ? -16.016 -30.641 0.062 1 31.83 33 MET B CA 1
ATOM 2764 C C . MET B 1 33 ? -17.031 -30.844 -1.056 1 31.83 33 MET B C 1
ATOM 2766 O O . MET B 1 33 ? -16.891 -30.266 -2.135 1 31.83 33 MET B O 1
ATOM 2770 N N . VAL B 1 34 ? -17.875 -31.906 -0.956 1 32.44 34 VAL B N 1
ATOM 2771 C CA . VAL B 1 34 ? -18.922 -32 -1.968 1 32.44 34 VAL B CA 1
ATOM 2772 C C . VAL B 1 34 ? -19.906 -30.859 -1.805 1 32.44 34 VAL B C 1
ATOM 2774 O O . VAL B 1 34 ? -21.078 -31.078 -1.475 1 32.44 34 VAL B O 1
ATOM 2777 N N . GLY B 1 35 ? -19.688 -29.922 -1.035 1 35.41 35 GLY B N 1
ATOM 2778 C CA . GLY B 1 35 ? -20.719 -28.906 -1.022 1 35.41 35 GLY B CA 1
ATOM 2779 C C . GLY B 1 35 ? -21.234 -28.562 -2.408 1 35.41 35 GLY B C 1
ATOM 2780 O O . GLY B 1 35 ? -20.609 -28.891 -3.412 1 35.41 35 GLY B O 1
ATOM 2781 N N . GLY B 1 36 ? -22.531 -27.891 -2.502 1 36.28 36 GLY B N 1
ATOM 2782 C CA . GLY B 1 36 ? -23.406 -27.625 -3.639 1 36.28 36 GLY B CA 1
ATOM 2783 C C . GLY B 1 36 ? -22.656 -27.125 -4.859 1 36.28 36 GLY B C 1
ATOM 2784 O O . GLY B 1 36 ? -22.125 -26.016 -4.855 1 36.28 36 GLY B O 1
ATOM 2785 N N . ARG B 1 37 ? -21.984 -28.016 -5.504 1 41.69 37 ARG B N 1
ATOM 2786 C CA . ARG B 1 37 ? -21.516 -27.812 -6.871 1 41.69 37 ARG B CA 1
ATOM 2787 C C . ARG B 1 37 ? -22.562 -27.078 -7.703 1 41.69 37 ARG B C 1
ATOM 2789 O O . ARG B 1 37 ? -23.469 -27.703 -8.258 1 41.69 37 ARG B O 1
ATOM 2796 N N . LYS B 1 38 ? -23.156 -26.031 -7.266 1 46.62 38 LYS B N 1
ATOM 2797 C CA . LYS B 1 38 ? -23.984 -25.422 -8.305 1 46.62 38 LYS B CA 1
ATOM 2798 C C . LYS B 1 38 ? -23.172 -25.203 -9.586 1 46.62 38 LYS B C 1
ATOM 2800 O O . LYS B 1 38 ? -22 -24.844 -9.523 1 46.62 38 LYS B O 1
ATOM 2805 N N . ASP B 1 39 ? -23.625 -25.75 -10.672 1 49.38 39 ASP B N 1
ATOM 2806 C CA . ASP B 1 39 ? -23.188 -25.578 -12.055 1 49.38 39 ASP B CA 1
ATOM 2807 C C . ASP B 1 39 ? -22.672 -24.172 -12.305 1 49.38 39 ASP B C 1
ATOM 2809 O O . ASP B 1 39 ? -23.438 -23.203 -12.234 1 49.38 39 ASP B O 1
ATOM 2813 N N . TYR B 1 40 ? -21.391 -24.094 -11.922 1 59.09 40 TYR B N 1
ATOM 2814 C CA . TYR B 1 40 ? -20.844 -22.812 -12.359 1 59.09 40 TYR B CA 1
ATOM 2815 C C . TYR B 1 40 ? -21.094 -22.594 -13.844 1 59.09 40 TYR B C 1
ATOM 2817 O O . TYR B 1 40 ? -20.859 -23.484 -14.656 1 59.09 40 TYR B O 1
ATOM 2825 N N . SER B 1 41 ? -21.922 -21.672 -14.141 1 66.44 41 SER B N 1
ATOM 2826 C CA . SER B 1 41 ? -22.141 -21.312 -15.547 1 66.44 41 SER B CA 1
ATOM 2827 C C . SER B 1 41 ? -20.891 -20.672 -16.156 1 66.44 41 SER B C 1
ATOM 2829 O O . SER B 1 41 ? -20 -20.219 -15.43 1 66.44 41 SER B O 1
ATOM 2831 N N . THR B 1 42 ? -20.688 -20.938 -17.438 1 75.31 42 THR B N 1
ATOM 2832 C CA . THR B 1 42 ? -19.656 -20.297 -18.234 1 75.31 42 THR B CA 1
ATOM 2833 C C . THR B 1 42 ? -19.547 -18.812 -17.891 1 75.31 42 THR B C 1
ATOM 2835 O O . THR B 1 42 ? -18.453 -18.25 -17.828 1 75.31 42 THR B O 1
ATOM 2838 N N . ASN B 1 43 ? -20.625 -18.297 -17.531 1 73.38 43 ASN B N 1
ATOM 2839 C CA . ASN B 1 43 ? -20.641 -16.875 -17.203 1 73.38 43 ASN B CA 1
ATOM 2840 C C . ASN B 1 43 ? -19.953 -16.594 -15.875 1 73.38 43 ASN B C 1
ATOM 2842 O O . ASN B 1 43 ? -19.172 -15.648 -15.766 1 73.38 43 ASN B O 1
ATOM 2846 N N . THR B 1 44 ? -20.203 -17.422 -14.984 1 71.56 44 THR B N 1
ATOM 2847 C CA . THR B 1 44 ? -19.562 -17.266 -13.68 1 71.56 44 THR B CA 1
ATOM 2848 C C . THR B 1 44 ? -18.047 -17.516 -13.789 1 71.56 44 THR B C 1
ATOM 2850 O O . THR B 1 44 ? -17.266 -16.781 -13.188 1 71.56 44 THR B O 1
ATOM 2853 N N . GLY B 1 45 ? -17.719 -18.5 -14.586 1 76.5 45 GLY B N 1
ATOM 2854 C CA . GLY B 1 45 ? -16.312 -18.781 -14.812 1 76.5 45 GLY B CA 1
ATOM 2855 C C . GLY B 1 45 ? -15.578 -17.625 -15.453 1 76.5 45 GLY B C 1
ATOM 2856 O O . GLY B 1 45 ? -14.453 -17.312 -15.062 1 76.5 45 GLY B O 1
ATOM 2857 N N . GLN B 1 46 ? -16.203 -17 -16.406 1 79.69 46 GLN B N 1
ATOM 2858 C CA . GLN B 1 46 ? -15.602 -15.852 -17.078 1 79.69 46 GLN B CA 1
ATOM 2859 C C . GLN B 1 46 ? -15.406 -14.688 -16.109 1 79.69 46 GLN B C 1
ATOM 2861 O O . GLN B 1 46 ? -14.383 -14.008 -16.141 1 79.69 46 GLN B O 1
ATOM 2866 N N . GLY B 1 47 ? -16.391 -14.453 -15.266 1 76.5 47 GLY B N 1
ATOM 2867 C CA . GLY B 1 47 ? -16.281 -13.422 -14.258 1 76.5 47 GLY B CA 1
ATOM 2868 C C . GLY B 1 47 ? -15.133 -13.656 -13.289 1 76.5 47 GLY B C 1
ATOM 2869 O O . GLY B 1 47 ? -14.391 -12.734 -12.953 1 76.5 47 GLY B O 1
ATOM 2870 N N . MET B 1 48 ? -14.938 -14.844 -12.938 1 79 48 MET B N 1
ATOM 2871 C CA . MET B 1 48 ? -13.859 -15.203 -12.023 1 79 48 MET B CA 1
ATOM 2872 C C . MET B 1 48 ? -12.5 -14.992 -12.672 1 79 48 MET B C 1
ATOM 2874 O O . MET B 1 48 ? -11.562 -14.531 -12.023 1 79 48 MET B O 1
ATOM 2878 N N . LEU B 1 49 ? -12.414 -15.359 -13.914 1 85.94 49 LEU B N 1
ATOM 2879 C CA . LEU B 1 49 ? -11.156 -15.188 -14.633 1 85.94 49 LEU B CA 1
ATOM 2880 C C . LEU B 1 49 ? -10.812 -13.711 -14.797 1 85.94 49 LEU B C 1
ATOM 2882 O O . LEU B 1 49 ? -9.648 -13.32 -14.68 1 85.94 49 LEU B O 1
ATOM 2886 N N . GLN B 1 50 ? -11.805 -12.961 -15.016 1 80.5 50 GLN B N 1
ATOM 2887 C CA . GLN B 1 50 ? -11.594 -11.523 -15.141 1 80.5 50 GLN B CA 1
ATOM 2888 C C . GLN B 1 50 ? -11.117 -10.922 -13.82 1 80.5 50 GLN B C 1
ATOM 2890 O O . GLN B 1 50 ? -10.188 -10.117 -13.797 1 80.5 50 GLN B O 1
ATOM 2895 N N . ASN B 1 51 ? -11.703 -11.367 -12.766 1 78.44 51 ASN B N 1
ATOM 2896 C CA . ASN B 1 51 ? -11.297 -10.898 -11.445 1 78.44 51 ASN B CA 1
ATOM 2897 C C . ASN B 1 51 ? -9.875 -11.336 -11.109 1 78.44 51 ASN B C 1
ATOM 2899 O O . ASN B 1 51 ? -9.109 -10.578 -10.516 1 78.44 51 ASN B O 1
ATOM 2903 N N . ALA B 1 52 ? -9.594 -12.523 -11.445 1 85.69 52 ALA B N 1
ATOM 2904 C CA . ALA B 1 52 ? -8.242 -13.039 -11.211 1 85.69 52 ALA B CA 1
ATOM 2905 C C . ALA B 1 52 ? -7.203 -12.211 -11.953 1 85.69 52 ALA B C 1
ATOM 2907 O O . ALA B 1 52 ? -6.172 -11.844 -11.391 1 85.69 52 ALA B O 1
ATOM 2908 N N . GLY B 1 53 ? -7.504 -11.914 -13.195 1 87.25 53 GLY B N 1
ATOM 2909 C CA . GLY B 1 53 ? -6.605 -11.07 -13.977 1 87.25 53 GLY B CA 1
ATOM 2910 C C . GLY B 1 53 ? -6.438 -9.68 -13.398 1 87.25 53 GLY B C 1
ATOM 2911 O O . GLY B 1 53 ? -5.324 -9.156 -13.336 1 87.25 53 GLY B O 1
ATOM 2912 N N . ALA B 1 54 ? -7.496 -9.148 -12.969 1 81.38 54 ALA B N 1
ATOM 2913 C CA . ALA B 1 54 ? -7.457 -7.812 -12.383 1 81.38 54 ALA B CA 1
ATOM 2914 C C . ALA B 1 54 ? -6.648 -7.805 -11.086 1 81.38 54 ALA B C 1
ATOM 2916 O O . ALA B 1 54 ? -5.887 -6.871 -10.828 1 81.38 54 ALA B O 1
ATOM 2917 N N . THR B 1 55 ? -6.871 -8.812 -10.312 1 83.69 55 THR B N 1
ATOM 2918 C CA . THR B 1 55 ? -6.117 -8.906 -9.062 1 83.69 55 THR B CA 1
ATOM 2919 C C . THR B 1 55 ? -4.629 -9.086 -9.344 1 83.69 55 THR B C 1
ATOM 2921 O O . THR B 1 55 ? -3.791 -8.43 -8.711 1 83.69 55 THR B O 1
ATOM 2924 N N . LEU B 1 56 ? -4.352 -9.938 -10.227 1 91.19 56 LEU B N 1
ATOM 2925 C CA . LEU B 1 56 ? -2.963 -10.148 -10.625 1 91.19 56 LEU B CA 1
ATOM 2926 C C . LEU B 1 56 ? -2.312 -8.836 -11.047 1 91.19 56 LEU B C 1
ATOM 2928 O O . LEU B 1 56 ? -1.234 -8.484 -10.562 1 91.19 56 LEU B O 1
ATOM 2932 N N . SER B 1 57 ? -2.959 -8.117 -11.883 1 88.25 57 SER B N 1
ATOM 2933 C CA . SER B 1 57 ? -2.453 -6.836 -12.359 1 88.25 57 SER B CA 1
ATOM 2934 C C . SER B 1 57 ? -2.287 -5.848 -11.211 1 88.25 57 SER B C 1
ATOM 2936 O O . SER B 1 57 ? -1.285 -5.133 -11.141 1 88.25 57 SER B O 1
ATOM 2938 N N . SER B 1 58 ? -3.184 -5.812 -10.359 1 82.31 58 SER B N 1
ATOM 2939 C CA . SER B 1 58 ? -3.184 -4.848 -9.266 1 82.31 58 SER B CA 1
ATOM 2940 C C . SER B 1 58 ? -2.037 -5.109 -8.297 1 82.31 58 SER B C 1
ATOM 2942 O O . SER B 1 58 ? -1.287 -4.195 -7.945 1 82.31 58 SER B O 1
ATOM 2944 N N . VAL B 1 59 ? -1.882 -6.324 -7.867 1 87.19 59 VAL B N 1
ATOM 2945 C CA . VAL B 1 59 ? -0.894 -6.629 -6.836 1 87.19 59 VAL B CA 1
ATOM 2946 C C . VAL B 1 59 ? 0.514 -6.469 -7.406 1 87.19 59 VAL B C 1
ATOM 2948 O O . VAL B 1 59 ? 1.409 -5.957 -6.73 1 87.19 59 VAL B O 1
ATOM 2951 N N . ILE B 1 60 ? 0.723 -6.816 -8.602 1 92.5 60 ILE B N 1
ATOM 2952 C CA . ILE B 1 60 ? 2.047 -6.711 -9.211 1 92.5 60 ILE B CA 1
ATOM 2953 C C . ILE B 1 60 ? 2.371 -5.246 -9.492 1 92.5 60 ILE B C 1
ATOM 2955 O O . ILE B 1 60 ? 3.48 -4.785 -9.219 1 92.5 60 ILE B O 1
ATOM 2959 N N . SER B 1 61 ? 1.432 -4.555 -10.039 1 86.06 61 SER B N 1
ATOM 2960 C CA . SER B 1 61 ? 1.667 -3.146 -10.344 1 86.06 61 SER B CA 1
ATOM 2961 C C . SER B 1 61 ? 1.966 -2.35 -9.078 1 86.06 61 SER B C 1
ATOM 2963 O O . SER B 1 61 ? 2.812 -1.455 -9.086 1 86.06 61 SER B O 1
ATOM 2965 N N . GLN B 1 62 ? 1.233 -2.648 -8.094 1 82.56 62 GLN B N 1
ATOM 2966 C CA . GLN B 1 62 ? 1.464 -1.961 -6.828 1 82.56 62 GLN B CA 1
ATOM 2967 C C . GLN B 1 62 ? 2.877 -2.215 -6.312 1 82.56 62 GLN B C 1
ATOM 2969 O O . GLN B 1 62 ? 3.557 -1.289 -5.867 1 82.56 62 GLN B O 1
ATOM 2974 N N . THR B 1 63 ? 3.275 -3.41 -6.332 1 90.5 63 THR B N 1
ATOM 2975 C CA . THR B 1 63 ? 4.617 -3.756 -5.871 1 90.5 63 THR B CA 1
ATOM 2976 C C . THR B 1 63 ? 5.676 -3.148 -6.789 1 90.5 63 THR B C 1
ATOM 2978 O O . THR B 1 63 ? 6.703 -2.656 -6.316 1 90.5 63 THR B O 1
ATOM 2981 N N . ALA B 1 64 ? 5.43 -3.113 -8.055 1 89.56 64 ALA B N 1
ATOM 2982 C CA . ALA B 1 64 ? 6.375 -2.582 -9.031 1 89.56 64 ALA B CA 1
ATOM 2983 C C . ALA B 1 64 ? 6.609 -1.09 -8.82 1 89.56 64 ALA B C 1
ATOM 2985 O O . ALA B 1 64 ? 7.715 -0.589 -9.047 1 89.56 64 ALA B O 1
ATOM 2986 N N . ARG B 1 65 ? 5.699 -0.395 -8.352 1 79.62 65 ARG B N 1
ATOM 2987 C CA . ARG B 1 65 ? 5.812 1.046 -8.148 1 79.62 65 ARG B CA 1
ATOM 2988 C C . ARG B 1 65 ? 6.797 1.365 -7.031 1 79.62 65 ARG B C 1
ATOM 2990 O O . ARG B 1 65 ? 7.43 2.424 -7.035 1 79.62 65 ARG B O 1
ATOM 2997 N N . SER B 1 66 ? 6.867 0.439 -6.082 1 83.81 66 SER B N 1
ATOM 2998 C CA . SER B 1 66 ? 7.727 0.704 -4.938 1 83.81 66 SER B CA 1
ATOM 2999 C C . SER B 1 66 ? 9.094 0.042 -5.102 1 83.81 66 SER B C 1
ATOM 3001 O O . SER B 1 66 ? 9.984 0.232 -4.277 1 83.81 66 SER B O 1
ATOM 3003 N N . ALA B 1 67 ? 9.203 -0.713 -6.164 1 89.44 67 ALA B N 1
ATOM 3004 C CA . ALA B 1 67 ? 10.461 -1.421 -6.402 1 89.44 67 ALA B CA 1
ATOM 3005 C C . ALA B 1 67 ? 11.602 -0.442 -6.645 1 89.44 67 ALA B C 1
ATOM 3007 O O . ALA B 1 67 ? 11.477 0.484 -7.449 1 89.44 67 ALA B O 1
ATOM 3008 N N . GLY B 1 68 ? 12.664 -0.594 -5.902 1 85 68 GLY B N 1
ATOM 3009 C CA . GLY B 1 68 ? 13.844 0.227 -6.094 1 85 68 GLY B CA 1
ATOM 3010 C C . GLY B 1 68 ? 13.781 1.553 -5.359 1 85 68 GLY B C 1
ATOM 3011 O O . GLY B 1 68 ? 14.695 2.369 -5.453 1 85 68 GLY B O 1
ATOM 3012 N N . PHE B 1 69 ? 12.758 1.756 -4.605 1 83.12 69 PHE B N 1
ATOM 3013 C CA . PHE B 1 69 ? 12.656 2.994 -3.844 1 83.12 69 PHE B CA 1
ATOM 3014 C C . PHE B 1 69 ? 13.25 2.828 -2.453 1 83.12 69 PHE B C 1
ATOM 3016 O O . PHE B 1 69 ? 12.797 1.989 -1.671 1 83.12 69 PHE B O 1
ATOM 3023 N N . PHE B 1 70 ? 14.203 3.68 -2.162 1 82.5 70 PHE B N 1
ATOM 3024 C CA . PHE B 1 70 ? 14.906 3.594 -0.885 1 82.5 70 PHE B CA 1
ATOM 3025 C C . PHE B 1 70 ? 14.859 4.93 -0.151 1 82.5 70 PHE B C 1
ATOM 3027 O O . PHE B 1 70 ? 15.789 5.273 0.577 1 82.5 70 PHE B O 1
ATOM 3034 N N . GLY B 1 71 ? 13.867 5.672 -0.338 1 75.12 71 GLY B N 1
ATOM 3035 C CA . GLY B 1 71 ? 13.703 6.949 0.337 1 75.12 71 GLY B CA 1
ATOM 3036 C C . GLY B 1 71 ? 13.805 8.133 -0.6 1 75.12 71 GLY B C 1
ATOM 3037 O O . GLY B 1 71 ? 13.141 9.156 -0.393 1 75.12 71 GLY B O 1
ATOM 3038 N N . CYS B 1 72 ? 14.734 8.086 -1.488 1 71.5 72 CYS B N 1
ATOM 3039 C CA . CYS B 1 72 ? 14.891 9.102 -2.525 1 71.5 72 CYS B CA 1
ATOM 3040 C C . CYS B 1 72 ? 15.383 8.477 -3.826 1 71.5 72 CYS B C 1
ATOM 3042 O O . CYS B 1 72 ? 16.141 7.5 -3.807 1 71.5 72 CYS B O 1
ATOM 3044 N N . SER B 1 73 ? 14.867 9.086 -4.969 1 64.81 73 SER B N 1
ATOM 3045 C CA . SER B 1 73 ? 15.305 8.555 -6.254 1 64.81 73 SER B CA 1
ATOM 3046 C C . SER B 1 73 ? 16.734 8.969 -6.566 1 64.81 73 SER B C 1
ATOM 3048 O O . SER B 1 73 ? 17.141 10.102 -6.273 1 64.81 73 SER B O 1
ATOM 3050 N N . GLY B 1 74 ? 17.453 8.047 -7.094 1 62.66 74 GLY B N 1
ATOM 3051 C CA . GLY B 1 74 ? 18.766 8.375 -7.621 1 62.66 74 GLY B CA 1
ATOM 3052 C C . GLY B 1 74 ? 19.844 8.383 -6.559 1 62.66 74 GLY B C 1
ATOM 3053 O O . GLY B 1 74 ? 20.984 8.781 -6.828 1 62.66 74 GLY B O 1
ATOM 3054 N N . ALA B 1 75 ? 19.609 8.031 -5.344 1 67.19 75 ALA B N 1
ATOM 3055 C CA . ALA B 1 75 ? 20.625 7.996 -4.297 1 67.19 75 ALA B CA 1
ATOM 3056 C C . ALA B 1 75 ? 21.562 6.809 -4.48 1 67.19 75 ALA B C 1
ATOM 3058 O O . ALA B 1 75 ? 21.141 5.742 -4.938 1 67.19 75 ALA B O 1
ATOM 3059 N N . THR B 1 76 ? 22.859 7.105 -4.262 1 79.19 76 THR B N 1
ATOM 3060 C CA . THR B 1 76 ? 23.734 5.957 -4.094 1 79.19 76 THR B CA 1
ATOM 3061 C C . THR B 1 76 ? 23.344 5.145 -2.867 1 79.19 76 THR B C 1
ATOM 3063 O O . THR B 1 76 ? 22.797 5.691 -1.904 1 79.19 76 THR B O 1
ATOM 3066 N N . THR B 1 77 ? 23.469 3.857 -2.98 1 82.94 77 THR B N 1
ATOM 3067 C CA . THR B 1 77 ? 22.969 3.021 -1.894 1 82.94 77 THR B CA 1
ATOM 3068 C C . THR B 1 77 ? 24.094 2.143 -1.332 1 82.94 77 THR B C 1
ATOM 3070 O O . THR B 1 77 ? 24.891 1.594 -2.088 1 82.94 77 THR B O 1
ATOM 3073 N N . SER B 1 78 ? 24.25 2.176 -0.043 1 86.25 78 SER B N 1
ATOM 3074 C CA . SER B 1 78 ? 25.062 1.198 0.664 1 86.25 78 SER B CA 1
ATOM 3075 C C . SER B 1 78 ? 24.203 0.225 1.459 1 86.25 78 SER B C 1
ATOM 3077 O O . SER B 1 78 ? 23.172 0.614 2.025 1 86.25 78 SER B O 1
ATOM 3079 N N . ASN B 1 79 ? 24.516 -1.013 1.344 1 83.69 79 ASN B N 1
ATOM 3080 C CA . ASN B 1 79 ? 23.812 -2.068 2.055 1 83.69 79 ASN B CA 1
ATOM 3081 C C . ASN B 1 79 ? 24.625 -2.613 3.219 1 83.69 79 ASN B C 1
ATOM 3083 O O . ASN B 1 79 ? 25.641 -3.293 3.01 1 83.69 79 ASN B O 1
ATOM 3087 N N . ALA B 1 80 ? 24.203 -2.285 4.41 1 81.56 80 ALA B N 1
ATOM 3088 C CA . ALA B 1 80 ? 24.953 -2.686 5.602 1 81.56 80 ALA B CA 1
ATOM 3089 C C . ALA B 1 80 ? 24.344 -3.943 6.227 1 81.56 80 ALA B C 1
ATOM 3091 O O . ALA B 1 80 ? 24.766 -4.363 7.309 1 81.56 80 ALA B O 1
ATOM 3092 N N . LEU B 1 81 ? 23.375 -4.48 5.5 1 78.94 81 LEU B N 1
ATOM 3093 C CA . LEU B 1 81 ? 22.75 -5.664 6.082 1 78.94 81 LEU B CA 1
ATOM 3094 C C . LEU B 1 81 ? 23.766 -6.785 6.254 1 78.94 81 LEU B C 1
ATOM 3096 O O . LEU B 1 81 ? 24.547 -7.07 5.34 1 78.94 81 LEU B O 1
ATOM 3100 N N . VAL B 1 82 ? 24.141 -7.152 7.496 1 59.88 82 VAL B N 1
ATOM 3101 C CA . VAL B 1 82 ? 25.172 -8.141 7.801 1 59.88 82 VAL B CA 1
ATOM 3102 C C . VAL B 1 82 ? 24.703 -9.523 7.359 1 59.88 82 VAL B C 1
ATOM 3104 O O . VAL B 1 82 ? 25.469 -10.289 6.758 1 59.88 82 VAL B O 1
ATOM 3107 N N . ALA B 1 83 ? 23.672 -9.938 7.914 1 53.72 83 ALA B N 1
ATOM 3108 C CA . ALA B 1 83 ? 23.312 -11.352 7.832 1 53.72 83 ALA B CA 1
ATOM 3109 C C . ALA B 1 83 ? 22.625 -11.672 6.504 1 53.72 83 ALA B C 1
ATOM 3111 O O . ALA B 1 83 ? 22.203 -12.805 6.273 1 53.72 83 ALA B O 1
ATOM 3112 N N . ALA B 1 84 ? 22.625 -10.594 5.703 1 54.94 84 ALA B N 1
ATOM 3113 C CA . ALA B 1 84 ? 21.734 -10.961 4.605 1 54.94 84 ALA B CA 1
ATOM 3114 C C . ALA B 1 84 ? 22.5 -11.695 3.506 1 54.94 84 ALA B C 1
ATOM 3116 O O . ALA B 1 84 ? 23.5 -11.195 3 1 54.94 84 ALA B O 1
ATOM 3117 N N . THR B 1 85 ? 22.562 -13.055 3.605 1 58.56 85 THR B N 1
ATOM 3118 C CA . THR B 1 85 ? 23.031 -13.922 2.533 1 58.56 85 THR B CA 1
ATOM 3119 C C . THR B 1 85 ? 21.922 -14.188 1.521 1 58.56 85 THR B C 1
ATOM 3121 O O . THR B 1 85 ? 20.75 -14.305 1.891 1 58.56 85 THR B O 1
ATOM 3124 N N . GLY B 1 86 ? 22.219 -14 0.254 1 69.94 86 GLY B N 1
ATOM 3125 C CA . GLY B 1 86 ? 21.344 -14.438 -0.823 1 69.94 86 GLY B CA 1
ATOM 3126 C C . GLY B 1 86 ? 20.312 -13.406 -1.212 1 69.94 86 GLY B C 1
ATOM 3127 O O . GLY B 1 86 ? 20.594 -12.211 -1.231 1 69.94 86 GLY B O 1
ATOM 3128 N N . LEU B 1 87 ? 19.188 -13.938 -1.536 1 79.38 87 LEU B N 1
ATOM 3129 C CA . LEU B 1 87 ? 18.094 -13.109 -2.039 1 79.38 87 LEU B CA 1
ATOM 3130 C C . LEU B 1 87 ? 17.547 -12.211 -0.939 1 79.38 87 LEU B C 1
ATOM 3132 O O . LEU B 1 87 ? 17.25 -11.039 -1.183 1 79.38 87 LEU B O 1
ATOM 3136 N N . LEU B 1 88 ? 17.703 -12.836 0.326 1 73.94 88 LEU B N 1
ATOM 3137 C CA . LEU B 1 88 ? 17.156 -12.062 1.432 1 73.94 88 LEU B CA 1
ATOM 3138 C C . LEU B 1 88 ? 18.094 -10.945 1.849 1 73.94 88 LEU B C 1
ATOM 3140 O O . LEU B 1 88 ? 19.266 -11.195 2.164 1 73.94 88 LEU B O 1
ATOM 3144 N N . GLY B 1 89 ? 17.844 -9.742 1.486 1 75.38 89 GLY B N 1
ATOM 3145 C CA . GLY B 1 89 ? 18.672 -8.594 1.83 1 75.38 89 GLY B CA 1
ATOM 3146 C C . GLY B 1 89 ? 19.328 -7.957 0.625 1 75.38 89 GLY B C 1
ATOM 3147 O O . GLY B 1 89 ? 20.078 -6.988 0.764 1 75.38 89 GLY B O 1
ATOM 3148 N N . ASN B 1 90 ? 19.125 -8.711 -0.43 1 79.56 90 ASN B N 1
ATOM 3149 C CA . ASN B 1 90 ? 19.672 -8.109 -1.646 1 79.56 90 ASN B CA 1
ATOM 3150 C C . ASN B 1 90 ? 18.781 -6.98 -2.15 1 79.56 90 ASN B C 1
ATOM 3152 O O . ASN B 1 90 ? 17.688 -7.223 -2.666 1 79.56 90 ASN B O 1
ATOM 3156 N N . PHE B 1 91 ? 19.297 -5.812 -2.008 1 85.88 91 PHE B N 1
ATOM 3157 C CA . PHE B 1 91 ? 18.547 -4.637 -2.445 1 85.88 91 PHE B CA 1
ATOM 3158 C C . PHE B 1 91 ? 19.312 -3.879 -3.521 1 85.88 91 PHE B C 1
ATOM 3160 O O . PHE B 1 91 ? 19.094 -2.68 -3.715 1 85.88 91 PHE B O 1
ATOM 3167 N N . ASN B 1 92 ? 20.141 -4.594 -4.246 1 80.62 92 ASN B N 1
ATOM 3168 C CA . ASN B 1 92 ? 20.984 -3.947 -5.25 1 80.62 92 ASN B CA 1
ATOM 3169 C C . ASN B 1 92 ? 20.203 -3.615 -6.512 1 80.62 92 ASN B C 1
ATOM 3171 O O . ASN B 1 92 ? 20.578 -2.723 -7.27 1 80.62 92 ASN B O 1
ATOM 3175 N N . THR B 1 93 ? 19.25 -4.41 -6.762 1 86.38 93 THR B N 1
ATOM 3176 C CA . THR B 1 93 ? 18.406 -4.195 -7.941 1 86.38 93 THR B CA 1
ATOM 3177 C C . THR B 1 93 ? 16.938 -4.203 -7.57 1 86.38 93 THR B C 1
ATOM 3179 O O . THR B 1 93 ? 16.516 -4.914 -6.652 1 86.38 93 THR B O 1
ATOM 3182 N N . PRO B 1 94 ? 16.188 -3.391 -8.336 1 88.94 94 PRO B N 1
ATOM 3183 C CA . PRO B 1 94 ? 14.758 -3.32 -8.016 1 88.94 94 PRO B CA 1
ATOM 3184 C C . PRO B 1 94 ? 14.039 -4.645 -8.258 1 88.94 94 PRO B C 1
ATOM 3186 O O . PRO B 1 94 ? 13.016 -4.922 -7.617 1 88.94 94 PRO B O 1
ATOM 3189 N N . VAL B 1 95 ? 14.594 -5.414 -9.203 1 94.19 95 VAL B N 1
ATOM 3190 C CA . VAL B 1 95 ? 13.922 -6.66 -9.555 1 94.19 95 VAL B CA 1
ATOM 3191 C C . VAL B 1 95 ? 14.953 -7.734 -9.883 1 94.19 95 VAL B C 1
ATOM 3193 O O . VAL B 1 95 ? 16.047 -7.426 -10.367 1 94.19 95 VAL B O 1
ATOM 3196 N N . VAL B 1 96 ? 14.617 -8.93 -9.539 1 94.88 96 VAL B N 1
ATOM 3197 C CA . VAL B 1 96 ? 15.312 -10.125 -10 1 94.88 96 VAL B CA 1
ATOM 3198 C C . VAL B 1 96 ? 14.305 -11.234 -10.297 1 94.88 96 VAL B C 1
ATOM 3200 O O . VAL B 1 96 ? 13.133 -11.133 -9.93 1 94.88 96 VAL B O 1
ATOM 3203 N N . GLY B 1 97 ? 14.773 -12.188 -11.031 1 96.94 97 GLY B N 1
ATOM 3204 C CA . GLY B 1 97 ? 13.859 -13.273 -11.359 1 96.94 97 GLY B CA 1
ATOM 3205 C C . GLY B 1 97 ? 14.562 -14.602 -11.562 1 96.94 97 GLY B C 1
ATOM 3206 O O . GLY B 1 97 ? 15.797 -14.656 -11.578 1 96.94 97 GLY B O 1
ATOM 3207 N N . TYR B 1 98 ? 13.766 -15.617 -11.617 1 97.81 98 TYR B N 1
ATOM 3208 C CA . TYR B 1 98 ? 14.18 -16.984 -11.891 1 97.81 98 TYR B CA 1
ATOM 3209 C C . TYR B 1 98 ? 13.297 -17.625 -12.961 1 97.81 98 TYR B C 1
ATOM 3211 O O . TYR B 1 98 ? 12.07 -17.609 -12.852 1 97.81 98 TYR B O 1
ATOM 3219 N N . ASP B 1 99 ? 13.922 -18.078 -13.938 1 97.62 99 ASP B N 1
ATOM 3220 C CA . ASP B 1 99 ? 13.242 -18.703 -15.062 1 97.62 99 ASP B CA 1
ATOM 3221 C C . ASP B 1 99 ? 13.188 -20.219 -14.883 1 97.62 99 ASP B C 1
ATOM 3223 O O . ASP B 1 99 ? 14.219 -20.875 -14.719 1 97.62 99 ASP B O 1
ATOM 3227 N N . ALA B 1 100 ? 11.953 -20.719 -14.93 1 96.69 100 ALA B N 1
ATOM 3228 C CA . ALA B 1 100 ? 11.836 -22.172 -14.875 1 96.69 100 ALA B CA 1
ATOM 3229 C C . ALA B 1 100 ? 12.461 -22.828 -16.109 1 96.69 100 ALA B C 1
ATOM 3231 O O . ALA B 1 100 ? 12.172 -22.422 -17.234 1 96.69 100 ALA B O 1
ATOM 3232 N N . VAL B 1 101 ? 13.25 -23.797 -15.867 1 92.31 101 VAL B N 1
ATOM 3233 C CA . VAL B 1 101 ? 13.875 -24.531 -16.969 1 92.31 101 VAL B CA 1
ATOM 3234 C C . VAL B 1 101 ? 12.906 -25.578 -17.5 1 92.31 101 VAL B C 1
ATOM 3236 O O . VAL B 1 101 ? 12.578 -26.547 -16.797 1 92.31 101 VAL B O 1
ATOM 3239 N N . LEU B 1 102 ? 12.492 -25.344 -18.641 1 88.06 102 LEU B N 1
ATOM 3240 C CA . LEU B 1 102 ? 11.539 -26.25 -19.266 1 88.06 102 LEU B CA 1
ATOM 3241 C C . LEU B 1 102 ? 12.172 -26.969 -20.453 1 88.06 102 LEU B C 1
ATOM 3243 O O . LEU B 1 102 ? 12.844 -26.344 -21.281 1 88.06 102 LEU B O 1
ATOM 3247 N N . ALA B 1 103 ? 11.969 -28.297 -20.469 1 85.06 103 ALA B N 1
ATOM 3248 C CA . ALA B 1 103 ? 12.398 -29.031 -21.641 1 85.06 103 ALA B CA 1
ATOM 3249 C C . ALA B 1 103 ? 11.586 -28.641 -22.875 1 85.06 103 ALA B C 1
ATOM 3251 O O . ALA B 1 103 ? 10.352 -28.688 -22.859 1 85.06 103 ALA B O 1
ATOM 3252 N N . SER B 1 104 ? 12.281 -28.219 -23.922 1 86.94 104 SER B N 1
ATOM 3253 C CA . SER B 1 104 ? 11.672 -27.812 -25.188 1 86.94 104 SER B CA 1
ATOM 3254 C C . SER B 1 104 ? 10.648 -26.703 -24.984 1 86.94 104 SER B C 1
ATOM 3256 O O . SER B 1 104 ? 9.617 -26.672 -25.641 1 86.94 104 SER B O 1
ATOM 3258 N N . SER B 1 105 ? 10.773 -25.922 -23.969 1 90.38 105 SER B N 1
ATOM 3259 C CA . SER B 1 105 ? 9.93 -24.766 -23.672 1 90.38 105 SER B CA 1
ATOM 3260 C C . SER B 1 105 ? 8.484 -25.203 -23.422 1 90.38 105 SER B C 1
ATOM 3262 O O . SER B 1 105 ? 7.547 -24.484 -23.797 1 90.38 105 SER B O 1
ATOM 3264 N N . THR B 1 106 ? 8.328 -26.422 -22.969 1 94.06 106 THR B N 1
ATOM 3265 C CA . THR B 1 106 ? 6.992 -26.938 -22.734 1 94.06 106 THR B CA 1
ATOM 3266 C C . THR B 1 106 ? 6.832 -27.359 -21.266 1 94.06 106 THR B C 1
ATOM 3268 O O . THR B 1 106 ? 7.684 -28.078 -20.734 1 94.06 106 THR B O 1
ATOM 3271 N N . LEU B 1 107 ? 5.848 -26.828 -20.656 1 93.5 107 LEU B N 1
ATOM 3272 C CA . LEU B 1 107 ? 5.418 -27.266 -19.344 1 93.5 107 LEU B CA 1
ATOM 3273 C C . LEU B 1 107 ? 4.191 -28.172 -19.438 1 93.5 107 LEU B C 1
ATOM 3275 O O . LEU B 1 107 ? 3.131 -27.734 -19.891 1 93.5 107 LEU B O 1
ATOM 3279 N N . THR B 1 108 ? 4.344 -29.391 -19.047 1 93.31 108 THR B N 1
ATOM 3280 C CA . THR B 1 108 ? 3.209 -30.312 -19.031 1 93.31 108 THR B CA 1
ATOM 3281 C C . THR B 1 108 ? 2.705 -30.5 -17.594 1 93.31 108 THR B C 1
ATOM 3283 O O . THR B 1 108 ? 3.439 -30.984 -16.734 1 93.31 108 THR B O 1
ATOM 3286 N N . LEU B 1 109 ? 1.481 -30.078 -17.406 1 90.88 109 LEU B N 1
ATOM 3287 C CA . LEU B 1 109 ? 0.848 -30.281 -16.109 1 90.88 109 LEU B CA 1
ATOM 3288 C C . LEU B 1 109 ? 0.079 -31.594 -16.078 1 90.88 109 LEU B C 1
ATOM 3290 O O . LEU B 1 109 ? -0.895 -31.766 -16.812 1 90.88 109 LEU B O 1
ATOM 3294 N N . THR B 1 110 ? 0.521 -32.531 -15.336 1 83.25 110 THR B N 1
ATOM 3295 C CA . THR B 1 110 ? -0.136 -33.812 -15.242 1 83.25 110 THR B CA 1
ATOM 3296 C C . THR B 1 110 ? -1.315 -33.75 -14.273 1 83.25 110 THR B C 1
ATOM 3298 O O . THR B 1 110 ? -2.273 -34.531 -14.406 1 83.25 110 THR B O 1
ATOM 3301 N N . ALA B 1 111 ? -1.185 -32.938 -13.227 1 78.81 111 ALA B N 1
ATOM 3302 C CA . ALA B 1 111 ? -2.26 -32.688 -12.273 1 78.81 111 ALA B CA 1
ATOM 3303 C C . ALA B 1 111 ? -2.369 -31.188 -11.953 1 78.81 111 ALA B C 1
ATOM 3305 O O . ALA B 1 111 ? -1.397 -30.438 -12.094 1 78.81 111 ALA B O 1
ATOM 3306 N N . LEU B 1 112 ? -3.6 -30.922 -11.688 1 78.56 112 LEU B N 1
ATOM 3307 C CA . LEU B 1 112 ? -3.771 -29.562 -11.203 1 78.56 112 LEU B CA 1
ATOM 3308 C C . LEU B 1 112 ? -3.365 -29.438 -9.734 1 78.56 112 LEU B C 1
ATOM 3310 O O . LEU B 1 112 ? -3.473 -30.406 -8.984 1 78.56 112 LEU B O 1
ATOM 3314 N N . ASN B 1 113 ? -2.822 -28.281 -9.43 1 85.62 113 ASN B N 1
ATOM 3315 C CA . ASN B 1 113 ? -2.355 -28.031 -8.07 1 85.62 113 ASN B CA 1
ATOM 3316 C C . ASN B 1 113 ? -1.279 -29.031 -7.66 1 85.62 113 ASN B C 1
ATOM 3318 O O . ASN B 1 113 ? -1.36 -29.641 -6.586 1 85.62 113 ASN B O 1
ATOM 3322 N N . GLY B 1 114 ? -0.357 -29.234 -8.594 1 85.56 114 GLY B N 1
ATOM 3323 C CA . GLY B 1 114 ? 0.734 -30.172 -8.336 1 85.56 114 GLY B CA 1
ATOM 3324 C C . GLY B 1 114 ? 1.638 -29.734 -7.199 1 85.56 114 GLY B C 1
ATOM 3325 O O . GLY B 1 114 ? 1.591 -28.578 -6.77 1 85.56 114 GLY B O 1
ATOM 3326 N N . SER B 1 115 ? 2.463 -30.672 -6.758 1 89.94 115 SER B N 1
ATOM 3327 C CA . SER B 1 115 ? 3.389 -30.406 -5.664 1 89.94 115 SER B CA 1
ATOM 3328 C C . SER B 1 115 ? 4.445 -29.375 -6.078 1 89.94 115 SER B C 1
ATOM 3330 O O . SER B 1 115 ? 4.871 -29.359 -7.234 1 89.94 115 SER B O 1
ATOM 3332 N N . ASN B 1 116 ? 4.887 -28.641 -5.117 1 95.56 116 ASN B N 1
ATOM 3333 C CA . ASN B 1 116 ? 5.996 -27.719 -5.336 1 95.56 116 ASN B CA 1
ATOM 3334 C C . ASN B 1 116 ? 7.297 -28.469 -5.617 1 95.56 116 ASN B C 1
ATOM 3336 O O . ASN B 1 116 ? 7.418 -29.641 -5.301 1 95.56 116 ASN B O 1
ATOM 3340 N N . ASP B 1 117 ? 8.164 -27.766 -6.242 1 95.06 117 ASP B N 1
ATOM 3341 C CA . ASP B 1 117 ? 9.445 -28.328 -6.641 1 95.06 117 ASP B CA 1
ATOM 3342 C C . ASP B 1 117 ? 10.547 -27.953 -5.648 1 95.06 117 ASP B C 1
ATOM 3344 O O . ASP B 1 117 ? 10.688 -26.797 -5.277 1 95.06 117 ASP B O 1
ATOM 3348 N N . SER B 1 118 ? 11.352 -28.922 -5.215 1 95.94 118 SER B N 1
ATOM 3349 C CA . SER B 1 118 ? 12.398 -28.672 -4.234 1 95.94 118 SER B CA 1
ATOM 3350 C C . SER B 1 118 ? 13.773 -28.641 -4.891 1 95.94 118 SER B C 1
ATOM 3352 O O . SER B 1 118 ? 14.781 -28.391 -4.223 1 95.94 118 SER B O 1
ATOM 3354 N N . THR B 1 119 ? 13.852 -28.906 -6.191 1 97.12 119 THR B N 1
ATOM 3355 C CA . THR B 1 119 ? 15.125 -28.891 -6.898 1 97.12 119 THR B CA 1
ATOM 3356 C C . THR B 1 119 ? 15.453 -27.484 -7.395 1 97.12 119 THR B C 1
ATOM 3358 O O . THR B 1 119 ? 14.859 -27 -8.359 1 97.12 119 THR B O 1
ATOM 3361 N N . LEU B 1 120 ? 16.484 -26.922 -6.855 1 96.5 120 LEU B N 1
ATOM 3362 C CA . LEU B 1 120 ? 16.812 -25.516 -7.09 1 96.5 120 LEU B CA 1
ATOM 3363 C C . LEU B 1 120 ? 17.312 -25.297 -8.516 1 96.5 120 LEU B C 1
ATOM 3365 O O . LEU B 1 120 ? 17.125 -24.219 -9.086 1 96.5 120 LEU B O 1
ATOM 3369 N N . THR B 1 121 ? 17.906 -26.266 -9.172 1 96.75 121 THR B N 1
ATOM 3370 C CA . THR B 1 121 ? 18.531 -26.141 -10.484 1 96.75 121 THR B CA 1
ATOM 3371 C C . THR B 1 121 ? 17.484 -26.234 -11.594 1 96.75 121 THR B C 1
ATOM 3373 O O . THR B 1 121 ? 17.812 -26.094 -12.773 1 96.75 121 THR B O 1
ATOM 3376 N N . ASP B 1 122 ? 16.266 -26.406 -11.18 1 97.06 122 ASP B N 1
ATOM 3377 C CA . ASP B 1 122 ? 15.195 -26.406 -12.164 1 97.06 122 ASP B CA 1
ATOM 3378 C C . ASP B 1 122 ? 14.82 -24.984 -12.578 1 97.06 122 ASP B C 1
ATOM 3380 O O . ASP B 1 122 ? 13.883 -24.781 -13.344 1 97.06 122 ASP B O 1
ATOM 3384 N N . TRP B 1 123 ? 15.555 -24.078 -12.07 1 97.75 123 TRP B N 1
ATOM 3385 C CA . TRP B 1 123 ? 15.461 -22.672 -12.469 1 97.75 123 TRP B CA 1
ATOM 3386 C C . TRP B 1 123 ? 16.828 -22.156 -12.93 1 97.75 123 TRP B C 1
ATOM 3388 O O . TRP B 1 123 ? 17.859 -22.641 -12.492 1 97.75 123 TRP B O 1
ATOM 3398 N N . SER B 1 124 ? 16.75 -21.141 -13.789 1 96.69 124 SER B N 1
ATOM 3399 C CA . SER B 1 124 ? 17.938 -20.406 -14.219 1 96.69 124 SER B CA 1
ATOM 3400 C C . SER B 1 124 ? 17.688 -18.906 -14.195 1 96.69 124 SER B C 1
ATOM 3402 O O . SER B 1 124 ? 16.781 -18.406 -14.867 1 96.69 124 SER B O 1
ATOM 3404 N N . PRO B 1 125 ? 18.609 -18.172 -13.562 1 95.88 125 PRO B N 1
ATOM 3405 C CA . PRO B 1 125 ? 19.625 -18.625 -12.609 1 95.88 125 PRO B CA 1
ATOM 3406 C C . PRO B 1 125 ? 19.062 -19.562 -11.547 1 95.88 125 PRO B C 1
ATOM 3408 O O . PRO B 1 125 ? 17.844 -19.703 -11.422 1 95.88 125 PRO B O 1
ATOM 3411 N N . THR B 1 126 ? 19.969 -20.297 -10.836 1 96.44 126 THR B N 1
ATOM 3412 C CA . THR B 1 126 ? 19.562 -21.219 -9.789 1 96.44 126 THR B CA 1
ATOM 3413 C C . THR B 1 126 ? 18.688 -20.516 -8.75 1 96.44 126 THR B C 1
ATOM 3415 O O . THR B 1 126 ? 19 -19.406 -8.32 1 96.44 126 THR B O 1
ATOM 3418 N N . LEU B 1 127 ? 17.594 -21.141 -8.414 1 96.56 127 LEU B N 1
ATOM 3419 C CA . LEU B 1 127 ? 16.656 -20.578 -7.445 1 96.56 127 LEU B CA 1
ATOM 3420 C C . LEU B 1 127 ? 17.328 -20.406 -6.086 1 96.56 127 LEU B C 1
ATOM 3422 O O . LEU B 1 127 ? 18.078 -21.281 -5.641 1 96.56 127 LEU B O 1
ATOM 3426 N N . ASP B 1 128 ? 17.031 -19.297 -5.48 1 94.62 128 ASP B N 1
ATOM 3427 C CA . ASP B 1 128 ? 17.594 -19.031 -4.156 1 94.62 128 ASP B CA 1
ATOM 3428 C C . ASP B 1 128 ? 17.094 -20.062 -3.141 1 94.62 128 ASP B C 1
ATOM 3430 O O . ASP B 1 128 ? 15.906 -20.422 -3.137 1 94.62 128 ASP B O 1
ATOM 3434 N N . GLY B 1 129 ? 17.891 -20.453 -2.273 1 93.06 129 GLY B N 1
ATOM 3435 C CA . GLY B 1 129 ? 17.562 -21.469 -1.286 1 93.06 129 GLY B CA 1
ATOM 3436 C C . GLY B 1 129 ? 16.391 -21.094 -0.399 1 93.06 129 GLY B C 1
ATOM 3437 O O . GLY B 1 129 ? 15.664 -21.969 0.083 1 93.06 129 GLY B O 1
ATOM 3438 N N . SER B 1 130 ? 16.156 -19.812 -0.117 1 92.88 130 SER B N 1
ATOM 3439 C CA . SER B 1 130 ? 15.07 -19.359 0.742 1 92.88 130 SER B CA 1
ATOM 3440 C C . SER B 1 130 ? 13.711 -19.688 0.131 1 92.88 130 SER B C 1
ATOM 3442 O O . SER B 1 130 ? 12.688 -19.656 0.82 1 92.88 130 SER B O 1
ATOM 3444 N N . LEU B 1 131 ? 13.711 -20.016 -1.14 1 95.25 131 LEU B N 1
ATOM 3445 C CA . LEU B 1 131 ? 12.461 -20.312 -1.826 1 95.25 131 LEU B CA 1
ATOM 3446 C C . LEU B 1 131 ? 12.328 -21.797 -2.102 1 95.25 131 LEU B C 1
ATOM 3448 O O . LEU B 1 131 ? 11.391 -22.234 -2.783 1 95.25 131 LEU B O 1
ATOM 3452 N N . GLN B 1 132 ? 13.211 -22.609 -1.592 1 95.12 132 GLN B N 1
ATOM 3453 C CA . GLN B 1 132 ? 13.203 -24.047 -1.837 1 95.12 132 GLN B CA 1
ATOM 3454 C C . GLN B 1 132 ? 11.906 -24.688 -1.346 1 95.12 132 GLN B C 1
ATOM 3456 O O . GLN B 1 132 ? 11.508 -24.484 -0.194 1 95.12 132 GLN B O 1
ATOM 3461 N N . GLY B 1 133 ? 11.266 -25.406 -2.281 1 96.69 133 GLY B N 1
ATOM 3462 C CA . GLY B 1 133 ? 10.062 -26.156 -1.931 1 96.69 133 GLY B CA 1
ATOM 3463 C C . GLY B 1 133 ? 8.82 -25.297 -1.892 1 96.69 133 GLY B C 1
ATOM 3464 O O . GLY B 1 133 ? 7.742 -25.766 -1.521 1 96.69 133 GLY B O 1
ATOM 3465 N N . LEU B 1 134 ? 8.93 -24.062 -2.236 1 96.44 134 LEU B N 1
ATOM 3466 C CA . LEU B 1 134 ? 7.785 -23.156 -2.145 1 96.44 134 LEU B CA 1
ATOM 3467 C C . LEU B 1 134 ? 7.152 -22.938 -3.516 1 96.44 134 LEU B C 1
ATOM 3469 O O . LEU B 1 134 ? 5.992 -22.531 -3.611 1 96.44 134 LEU B O 1
ATOM 3473 N N . VAL B 1 135 ? 7.887 -23.219 -4.566 1 97.62 135 VAL B N 1
ATOM 3474 C CA . VAL B 1 135 ? 7.488 -22.828 -5.914 1 97.62 135 VAL B CA 1
ATOM 3475 C C . VAL B 1 135 ? 7.07 -24.062 -6.707 1 97.62 135 VAL B C 1
ATOM 3477 O O . VAL B 1 135 ? 7.746 -25.094 -6.668 1 97.62 135 VAL B O 1
ATOM 3480 N N . ALA B 1 136 ? 5.934 -23.922 -7.418 1 96.38 136 ALA B N 1
ATOM 3481 C CA . ALA B 1 136 ? 5.488 -25.016 -8.289 1 96.38 136 ALA B CA 1
ATOM 3482 C C . ALA B 1 136 ? 6.457 -25.219 -9.445 1 96.38 136 ALA B C 1
ATOM 3484 O O . ALA B 1 136 ? 7.039 -24.266 -9.961 1 96.38 136 ALA B O 1
ATOM 3485 N N . LYS B 1 137 ? 6.488 -26.453 -9.859 1 92.62 137 LYS B N 1
ATOM 3486 C CA . LYS B 1 137 ? 7.332 -26.766 -11.008 1 92.62 137 LYS B CA 1
ATOM 3487 C C . LYS B 1 137 ? 6.887 -26 -12.25 1 92.62 137 LYS B C 1
ATOM 3489 O O . LYS B 1 137 ? 5.688 -25.906 -12.531 1 92.62 137 LYS B O 1
ATOM 3494 N N . GLY B 1 138 ? 7.848 -25.344 -12.93 1 93.06 138 GLY B N 1
ATOM 3495 C CA . GLY B 1 138 ? 7.566 -24.672 -14.188 1 93.06 138 GLY B CA 1
ATOM 3496 C C . GLY B 1 138 ? 7.164 -23.219 -14.008 1 93.06 138 GLY B C 1
ATOM 3497 O O . GLY B 1 138 ? 7.035 -22.484 -14.992 1 93.06 138 GLY B O 1
ATOM 3498 N N . SER B 1 139 ? 6.902 -22.828 -12.844 1 94.56 139 SER B N 1
ATOM 3499 C CA . SER B 1 139 ? 6.555 -21.438 -12.57 1 94.56 139 SER B CA 1
ATOM 3500 C C . SER B 1 139 ? 7.801 -20.562 -12.5 1 94.56 139 SER B C 1
ATOM 3502 O O . SER B 1 139 ? 8.758 -20.891 -11.789 1 94.56 139 SER B O 1
ATOM 3504 N N . ASP B 1 140 ? 7.82 -19.453 -13.258 1 97.94 140 ASP B N 1
ATOM 3505 C CA . ASP B 1 140 ? 8.844 -18.438 -13.008 1 97.94 140 ASP B CA 1
ATOM 3506 C C . ASP B 1 140 ? 8.633 -17.781 -11.648 1 97.94 140 ASP B C 1
ATOM 3508 O O . ASP B 1 140 ? 7.578 -17.922 -11.031 1 97.94 140 ASP B O 1
ATOM 3512 N N . VAL B 1 141 ? 9.719 -17.219 -11.156 1 98.44 141 VAL B N 1
ATOM 3513 C CA . VAL B 1 141 ? 9.688 -16.469 -9.906 1 98.44 141 VAL B CA 1
ATOM 3514 C C . VAL B 1 141 ? 10.109 -15.023 -10.156 1 98.44 141 VAL B C 1
ATOM 3516 O O . VAL B 1 141 ? 11.141 -14.766 -10.781 1 98.44 141 VAL B O 1
ATOM 3519 N N . LEU B 1 142 ? 9.258 -14.117 -9.719 1 98.12 142 LEU B N 1
ATOM 3520 C CA . LEU B 1 142 ? 9.508 -12.68 -9.82 1 98.12 142 LEU B CA 1
ATOM 3521 C C . LEU B 1 142 ? 9.719 -12.07 -8.438 1 98.12 142 LEU B C 1
ATOM 3523 O O . LEU B 1 142 ? 8.875 -12.227 -7.551 1 98.12 142 LEU B O 1
ATOM 3527 N N . VAL B 1 143 ? 10.844 -11.398 -8.211 1 97.06 143 VAL B N 1
ATOM 3528 C CA . VAL B 1 143 ? 11.148 -10.836 -6.902 1 97.06 143 VAL B CA 1
ATOM 3529 C C . VAL B 1 143 ? 11.383 -9.336 -7.027 1 97.06 143 VAL B C 1
ATOM 3531 O O . VAL B 1 143 ? 12.211 -8.891 -7.824 1 97.06 143 VAL B O 1
ATOM 3534 N N . PHE B 1 144 ? 10.641 -8.578 -6.266 1 94.94 144 PHE B N 1
ATOM 3535 C CA . PHE B 1 144 ? 10.82 -7.137 -6.148 1 94.94 144 PHE B CA 1
ATOM 3536 C C . PHE B 1 144 ? 11.547 -6.785 -4.855 1 94.94 144 PHE B C 1
ATOM 3538 O O . PHE B 1 144 ? 11.352 -7.441 -3.83 1 94.94 144 PHE B O 1
ATOM 3545 N N . SER B 1 145 ? 12.383 -5.789 -4.922 1 92.25 145 SER B N 1
ATOM 3546 C CA . SER B 1 145 ? 13.047 -5.234 -3.748 1 92.25 145 SER B CA 1
ATOM 3547 C C . SER B 1 145 ? 12.828 -3.729 -3.65 1 92.25 145 SER B C 1
ATOM 3549 O O . SER B 1 145 ? 13.078 -2.996 -4.609 1 92.25 145 SER B O 1
ATOM 3551 N N . GLY B 1 146 ? 12.312 -3.262 -2.521 1 90.12 146 GLY B N 1
ATOM 3552 C CA . GLY B 1 146 ? 12.062 -1.843 -2.328 1 90.12 146 GLY B CA 1
ATOM 3553 C C . GLY B 1 146 ? 11.227 -1.547 -1.097 1 90.12 146 GLY B C 1
ATOM 3554 O O . GLY B 1 146 ? 11.203 -2.34 -0.152 1 90.12 146 GLY B O 1
ATOM 3555 N N . GLN B 1 147 ? 10.68 -0.391 -1.158 1 88.69 147 GLN B N 1
ATOM 3556 C CA . GLN B 1 147 ? 9.859 0.033 -0.025 1 88.69 147 GLN B CA 1
ATOM 3557 C C . GLN B 1 147 ? 8.664 -0.897 0.174 1 88.69 147 GLN B C 1
ATOM 3559 O O . GLN B 1 147 ? 8.031 -1.313 -0.796 1 88.69 147 GLN B O 1
ATOM 3564 N N . THR B 1 148 ? 8.43 -1.219 1.454 1 89.75 148 THR B N 1
ATOM 3565 C CA . THR B 1 148 ? 7.297 -2.07 1.795 1 89.75 148 THR B CA 1
ATOM 3566 C C . THR B 1 148 ? 5.98 -1.398 1.412 1 89.75 148 THR B C 1
ATOM 3568 O O . THR B 1 148 ? 5.75 -0.236 1.753 1 89.75 148 THR B O 1
ATOM 3571 N N . ASN B 1 149 ? 5.129 -2.199 0.708 1 81.31 149 ASN B N 1
ATOM 3572 C CA . ASN B 1 149 ? 3.832 -1.67 0.299 1 81.31 149 ASN B CA 1
ATOM 3573 C C . ASN B 1 149 ? 2.99 -1.256 1.502 1 81.31 149 ASN B C 1
ATOM 3575 O O . ASN B 1 149 ? 2.947 -1.965 2.51 1 81.31 149 ASN B O 1
ATOM 3579 N N . GLY B 1 150 ? 2.34 -0.145 1.374 1 76.31 150 GLY B N 1
ATOM 3580 C CA . GLY B 1 150 ? 1.441 0.324 2.416 1 76.31 150 GLY B CA 1
ATOM 3581 C C . GLY B 1 150 ? 2.16 1.021 3.555 1 76.31 150 GLY B C 1
ATOM 3582 O O . GLY B 1 150 ? 1.527 1.487 4.504 1 76.31 150 GLY B O 1
ATOM 3583 N N . SER B 1 151 ? 3.484 1.111 3.5 1 84 151 SER B N 1
ATOM 3584 C CA . SER B 1 151 ? 4.246 1.804 4.535 1 84 151 SER B CA 1
ATOM 3585 C C . SER B 1 151 ? 4.355 3.295 4.238 1 84 151 SER B C 1
ATOM 3587 O O . SER B 1 151 ? 4.152 3.723 3.098 1 84 151 SER B O 1
ATOM 3589 N N . VAL B 1 152 ? 4.566 4.062 5.328 1 80.81 152 VAL B N 1
ATOM 3590 C CA . VAL B 1 152 ? 4.789 5.5 5.211 1 80.81 152 VAL B CA 1
ATOM 3591 C C . VAL B 1 152 ? 6.23 5.832 5.594 1 80.81 152 VAL B C 1
ATOM 3593 O O . VAL B 1 152 ? 6.816 5.168 6.453 1 80.81 152 VAL B O 1
ATOM 3596 N N . PRO B 1 153 ? 6.793 6.805 4.945 1 77.88 153 PRO B N 1
ATOM 3597 C CA . PRO B 1 153 ? 8.172 7.152 5.309 1 77.88 153 PRO B CA 1
ATOM 3598 C C . PRO B 1 153 ? 8.289 7.684 6.734 1 77.88 153 PRO B C 1
ATOM 3600 O O . PRO B 1 153 ? 7.355 8.312 7.242 1 77.88 153 PRO B O 1
ATOM 3603 N N . VAL B 1 154 ? 9.438 7.453 7.316 1 87.38 154 VAL B N 1
ATOM 3604 C CA . VAL B 1 154 ? 9.812 7.906 8.648 1 87.38 154 VAL B CA 1
ATOM 3605 C C . VAL B 1 154 ? 10.789 9.078 8.547 1 87.38 154 VAL B C 1
ATOM 3607 O O . VAL B 1 154 ? 11.859 8.945 7.949 1 87.38 154 VAL B O 1
ATOM 3610 N N . TRP B 1 155 ? 10.438 10.125 9.172 1 85.12 155 TRP B N 1
ATOM 3611 C CA . TRP B 1 155 ? 11.258 11.32 9.039 1 85.12 155 TRP B CA 1
ATOM 3612 C C . TRP B 1 155 ? 12.234 11.453 10.211 1 85.12 155 TRP B C 1
ATOM 3614 O O . TRP B 1 155 ? 11.828 11.375 11.375 1 85.12 155 TRP B O 1
ATOM 3624 N N . VAL B 1 156 ? 13.414 11.688 9.82 1 85.88 156 VAL B N 1
ATOM 3625 C CA . VAL B 1 156 ? 14.438 11.969 10.828 1 85.88 156 VAL B CA 1
ATOM 3626 C C . VAL B 1 156 ? 14.242 13.383 11.383 1 85.88 156 VAL B C 1
ATOM 3628 O O . VAL B 1 156 ? 14.141 14.344 10.617 1 85.88 156 VAL B O 1
ATOM 3631 N N . ASN B 1 157 ? 14.18 13.445 12.672 1 81.62 157 ASN B N 1
ATOM 3632 C CA . ASN B 1 157 ? 13.852 14.727 13.289 1 81.62 157 ASN B CA 1
ATOM 3633 C C . ASN B 1 157 ? 15.008 15.273 14.109 1 81.62 157 ASN B C 1
ATOM 3635 O O . ASN B 1 157 ? 14.883 16.328 14.75 1 81.62 157 ASN B O 1
ATOM 3639 N N . ALA B 1 158 ? 16.078 14.539 14.211 1 82.06 158 ALA B N 1
ATOM 3640 C CA . ALA B 1 158 ? 17.344 14.984 14.789 1 82.06 158 ALA B CA 1
ATOM 3641 C C . ALA B 1 158 ? 18.531 14.516 13.953 1 82.06 158 ALA B C 1
ATOM 3643 O O . ALA B 1 158 ? 18.5 13.414 13.391 1 82.06 158 ALA B O 1
ATOM 3644 N N . TYR B 1 159 ? 19.516 15.367 13.922 1 83.69 159 TYR B N 1
ATOM 3645 C CA . TYR B 1 159 ? 20.734 15.023 13.18 1 83.69 159 TYR B CA 1
ATOM 3646 C C . TYR B 1 159 ? 21.312 13.711 13.68 1 83.69 159 TYR B C 1
ATOM 3648 O O . TYR B 1 159 ? 21.531 13.539 14.883 1 83.69 159 TYR B O 1
ATOM 3656 N N . ALA B 1 160 ? 21.484 12.852 12.711 1 91.12 160 ALA B N 1
ATOM 3657 C CA . ALA B 1 160 ? 22.141 11.586 13.016 1 91.12 160 ALA B CA 1
ATOM 3658 C C . ALA B 1 160 ? 23.516 11.516 12.367 1 91.12 160 ALA B C 1
ATOM 3660 O O . ALA B 1 160 ? 23.641 11.508 11.141 1 91.12 160 ALA B O 1
ATOM 3661 N N . SER B 1 161 ? 24.547 11.438 13.195 1 93.38 161 SER B N 1
ATOM 3662 C CA . SER B 1 161 ? 25.906 11.469 12.695 1 93.38 161 SER B CA 1
ATOM 3663 C C . SER B 1 161 ? 26.344 10.086 12.211 1 93.38 161 SER B C 1
ATOM 3665 O O . SER B 1 161 ? 25.828 9.07 12.664 1 93.38 161 SER B O 1
ATOM 3667 N N . ALA B 1 162 ? 27.359 10.227 11.281 1 93.81 162 ALA B N 1
ATOM 3668 C CA . ALA B 1 162 ? 28.016 8.984 10.914 1 93.81 162 ALA B CA 1
ATOM 3669 C C . ALA B 1 162 ? 28.516 8.242 12.156 1 93.81 162 ALA B C 1
ATOM 3671 O O . ALA B 1 162 ? 29.047 8.859 13.078 1 93.81 162 ALA B O 1
ATOM 3672 N N . GLY B 1 163 ? 28.25 6.914 12.148 1 95.25 163 GLY B N 1
ATOM 3673 C CA . GLY B 1 163 ? 28.672 6.109 13.281 1 95.25 163 GLY B CA 1
ATOM 3674 C C . GLY B 1 163 ? 27.562 5.902 14.305 1 95.25 163 GLY B C 1
ATOM 3675 O O . GLY B 1 163 ? 27.656 5.016 15.156 1 95.25 163 GLY B O 1
ATOM 3676 N N . ALA B 1 164 ? 26.516 6.711 14.227 1 95.12 164 ALA B N 1
ATOM 3677 C CA . ALA B 1 164 ? 25.391 6.555 15.148 1 95.12 164 ALA B CA 1
ATOM 3678 C C . ALA B 1 164 ? 24.656 5.25 14.891 1 95.12 164 ALA B C 1
ATOM 3680 O O . ALA B 1 164 ? 24.656 4.734 13.773 1 95.12 164 ALA B O 1
ATOM 3681 N N . THR B 1 165 ? 24.031 4.711 15.961 1 96 165 THR B N 1
ATOM 3682 C CA . THR B 1 165 ? 23.234 3.496 15.852 1 96 165 THR B CA 1
ATOM 3683 C C . THR B 1 165 ? 21.781 3.766 16.219 1 96 165 THR B C 1
ATOM 3685 O O . THR B 1 165 ? 21.062 2.852 16.625 1 96 165 THR B O 1
ATOM 3688 N N . ALA B 1 166 ? 21.438 5.023 16.125 1 95.5 166 ALA B N 1
ATOM 3689 C CA . ALA B 1 166 ? 20.062 5.398 16.438 1 95.5 166 ALA B CA 1
ATOM 3690 C C . ALA B 1 166 ? 19.609 6.586 15.586 1 95.5 166 ALA B C 1
ATOM 3692 O O . ALA B 1 166 ? 20.422 7.441 15.227 1 95.5 166 ALA B O 1
ATOM 3693 N N . LEU B 1 167 ? 18.375 6.547 15.227 1 93.94 167 LEU B N 1
ATOM 3694 C CA . LEU B 1 167 ? 17.719 7.645 14.539 1 93.94 167 LEU B CA 1
ATOM 3695 C C . LEU B 1 167 ? 16.578 8.211 15.391 1 93.94 167 LEU B C 1
ATOM 3697 O O . LEU B 1 167 ? 15.695 7.465 15.828 1 93.94 167 LEU B O 1
ATOM 3701 N N . GLN B 1 168 ? 16.641 9.438 15.688 1 90.38 168 GLN B N 1
ATOM 3702 C CA . GLN B 1 168 ? 15.461 10.094 16.25 1 90.38 168 GLN B CA 1
ATOM 3703 C C . GLN B 1 168 ? 14.508 10.555 15.148 1 90.38 168 GLN B C 1
ATOM 3705 O O . GLN B 1 168 ? 14.914 11.25 14.219 1 90.38 168 GLN B O 1
ATOM 3710 N N . THR B 1 169 ? 13.242 10.094 15.258 1 89.5 169 THR B N 1
ATOM 3711 C CA . THR B 1 169 ? 12.273 10.328 14.195 1 89.5 169 THR B CA 1
ATOM 3712 C C . THR B 1 169 ? 11.016 10.992 14.75 1 89.5 169 THR B C 1
ATOM 3714 O O . THR B 1 169 ? 10.773 10.961 15.961 1 89.5 169 THR B O 1
ATOM 3717 N N . LEU B 1 170 ? 10.297 11.609 13.898 1 83.19 170 LEU B N 1
ATOM 3718 C CA . LEU B 1 170 ? 9.023 12.219 14.273 1 83.19 170 LEU B CA 1
ATOM 3719 C C . LEU B 1 170 ? 8.055 11.156 14.805 1 83.19 170 LEU B C 1
ATOM 3721 O O . LEU B 1 170 ? 7.309 11.414 15.75 1 83.19 170 LEU B O 1
ATOM 3725 N N . SER B 1 171 ? 7.996 10.031 14.164 1 85.44 171 SER B N 1
ATOM 3726 C CA . SER B 1 171 ? 7.254 8.828 14.539 1 85.44 171 SER B CA 1
ATOM 3727 C C . SER B 1 171 ? 7.91 7.574 13.969 1 85.44 171 SER B C 1
ATOM 3729 O O . SER B 1 171 ? 8.633 7.641 12.977 1 85.44 171 SER B O 1
ATOM 3731 N N . ALA B 1 172 ? 7.609 6.496 14.656 1 84.81 172 ALA B N 1
ATOM 3732 C CA . ALA B 1 172 ? 8.164 5.242 14.141 1 84.81 172 ALA B CA 1
ATOM 3733 C C . ALA B 1 172 ? 7.305 4.688 13.008 1 84.81 172 ALA B C 1
ATOM 3735 O O . ALA B 1 172 ? 7.734 3.795 12.273 1 84.81 172 ALA B O 1
ATOM 3736 N N . SER B 1 173 ? 6.094 5.195 12.758 1 79.94 173 SER B N 1
ATOM 3737 C CA . SER B 1 173 ? 5.215 4.828 11.648 1 79.94 173 SER B CA 1
ATOM 3738 C C . SER B 1 173 ? 5.133 3.314 11.492 1 79.94 173 SER B C 1
ATOM 3740 O O . SER B 1 173 ? 5.293 2.791 10.383 1 79.94 173 SER B O 1
ATOM 3742 N N . ASN B 1 174 ? 5.023 2.482 12.492 1 79.88 174 ASN B N 1
ATOM 3743 C CA . ASN B 1 174 ? 4.809 1.039 12.539 1 79.88 174 ASN B CA 1
ATOM 3744 C C . ASN B 1 174 ? 6.105 0.272 12.297 1 79.88 174 ASN B C 1
ATOM 3746 O O . ASN B 1 174 ? 6.074 -0.925 12.008 1 79.88 174 ASN B O 1
ATOM 3750 N N . VAL B 1 175 ? 7.219 0.969 12.211 1 91.12 175 VAL B N 1
ATOM 3751 C CA . VAL B 1 175 ? 8.508 0.287 12.195 1 91.12 175 VAL B CA 1
ATOM 3752 C C . VAL B 1 175 ? 8.703 -0.483 13.5 1 91.12 175 VAL B C 1
ATOM 3754 O O . VAL B 1 175 ? 8.383 0.023 14.578 1 91.12 175 VAL B O 1
ATOM 3757 N N . ALA B 1 176 ? 9.102 -1.732 13.398 1 91.19 176 ALA B N 1
ATOM 3758 C CA . ALA B 1 176 ? 9.305 -2.604 14.555 1 91.19 176 ALA B CA 1
ATOM 3759 C C . ALA B 1 176 ? 10.672 -3.27 14.508 1 91.19 176 ALA B C 1
ATOM 3761 O O . ALA B 1 176 ? 11.43 -3.094 13.547 1 91.19 176 ALA B O 1
ATOM 3762 N N . ALA B 1 177 ? 10.93 -3.996 15.602 1 93.88 177 ALA B N 1
ATOM 3763 C CA . ALA B 1 177 ? 12.195 -4.715 15.688 1 93.88 177 ALA B CA 1
ATOM 3764 C C . ALA B 1 177 ? 12.359 -5.676 14.508 1 93.88 177 ALA B C 1
ATOM 3766 O O . ALA B 1 177 ? 11.406 -6.34 14.109 1 93.88 177 ALA B O 1
ATOM 3767 N N . ASN B 1 178 ? 13.57 -5.691 13.906 1 92.56 178 ASN B N 1
ATOM 3768 C CA . ASN B 1 178 ? 14.031 -6.613 12.875 1 92.56 178 ASN B CA 1
ATOM 3769 C C . ASN B 1 178 ? 13.586 -6.16 11.484 1 92.56 178 ASN B C 1
ATOM 3771 O O . ASN B 1 178 ? 13.984 -6.742 10.477 1 92.56 178 ASN B O 1
ATOM 3775 N N . ASN B 1 179 ? 12.836 -5.086 11.438 1 92.81 179 ASN B N 1
ATOM 3776 C CA . ASN B 1 179 ? 12.508 -4.562 10.117 1 92.81 179 ASN B CA 1
ATOM 3777 C C . ASN B 1 179 ? 13.758 -4.121 9.359 1 92.81 179 ASN B C 1
ATOM 3779 O O . ASN B 1 179 ? 14.766 -3.777 9.977 1 92.81 179 ASN B O 1
ATOM 3783 N N . LEU B 1 180 ? 13.672 -4.254 8.055 1 92.12 180 LEU B N 1
ATOM 3784 C CA . LEU B 1 180 ? 14.68 -3.668 7.184 1 92.12 180 LEU B CA 1
ATOM 3785 C C . LEU B 1 180 ? 14.344 -2.219 6.852 1 92.12 180 LEU B C 1
ATOM 3787 O O . LEU B 1 180 ? 13.172 -1.885 6.625 1 92.12 180 LEU B O 1
ATOM 3791 N N . LEU B 1 181 ? 15.406 -1.384 6.926 1 92.94 181 LEU B N 1
ATOM 3792 C CA . LEU B 1 181 ? 15.18 0.048 6.766 1 92.94 181 LEU B CA 1
ATOM 3793 C C . LEU B 1 181 ? 16.203 0.66 5.824 1 92.94 181 LEU B C 1
ATOM 3795 O O . LEU B 1 181 ? 17.391 0.301 5.871 1 92.94 181 LEU B O 1
ATOM 3799 N N . SER B 1 182 ? 15.711 1.549 4.984 1 92.38 182 SER B N 1
ATOM 3800 C CA . SER B 1 182 ? 16.609 2.449 4.277 1 92.38 182 SER B CA 1
ATOM 3801 C C . SER B 1 182 ? 16.547 3.865 4.836 1 92.38 182 SER B C 1
ATOM 3803 O O . SER B 1 182 ? 15.453 4.359 5.137 1 92.38 182 SER B O 1
ATOM 3805 N N . VAL B 1 183 ? 17.672 4.414 5.078 1 92.12 183 VAL B N 1
ATOM 3806 C CA . VAL B 1 183 ? 17.766 5.816 5.477 1 92.12 183 VAL B CA 1
ATOM 3807 C C . VAL B 1 183 ? 18.438 6.621 4.367 1 92.12 183 VAL B C 1
ATOM 3809 O O . VAL B 1 183 ? 19.531 6.27 3.912 1 92.12 183 VAL B O 1
ATOM 3812 N N . SER B 1 184 ? 17.766 7.711 3.982 1 87.75 184 SER B N 1
ATOM 3813 C CA . SER B 1 184 ? 18.266 8.453 2.834 1 87.75 184 SER B CA 1
ATOM 3814 C C . SER B 1 184 ? 18.266 9.953 3.098 1 87.75 184 SER B C 1
ATOM 3816 O O . SER B 1 184 ? 17.328 10.484 3.691 1 87.75 184 SER B O 1
ATOM 3818 N N . ASN B 1 185 ? 19.328 10.57 2.695 1 79.69 185 ASN B N 1
ATOM 3819 C CA . ASN B 1 185 ? 19.406 12.023 2.686 1 79.69 185 ASN B CA 1
ATOM 3820 C C . ASN B 1 185 ? 19.344 12.578 1.266 1 79.69 185 ASN B C 1
ATOM 3822 O O . ASN B 1 185 ? 19.734 13.727 1.025 1 79.69 185 ASN B O 1
ATOM 3826 N N . CYS B 1 186 ? 19 11.719 0.3 1 73.06 186 CYS B N 1
ATOM 3827 C CA . CYS B 1 186 ? 18.797 11.977 -1.121 1 73.06 186 CYS B CA 1
ATOM 3828 C C . CYS B 1 186 ? 20.141 12.156 -1.833 1 73.06 186 CYS B C 1
ATOM 3830 O O . CYS B 1 186 ? 20.172 12.602 -2.982 1 73.06 186 CYS B O 1
ATOM 3832 N N . GLY B 1 187 ? 21.125 12.062 -1.179 1 74.31 187 GLY B N 1
ATOM 3833 C CA . GLY B 1 187 ? 22.453 11.875 -1.755 1 74.31 187 GLY B CA 1
ATOM 3834 C C . GLY B 1 187 ? 22.969 10.453 -1.609 1 74.31 187 GLY B C 1
ATOM 3835 O O . GLY B 1 187 ? 23.656 9.945 -2.498 1 74.31 187 GLY B O 1
ATOM 3836 N N . HIS B 1 188 ? 22.594 10.008 -0.504 1 85.75 188 HIS B N 1
ATOM 3837 C CA . HIS B 1 188 ? 23.047 8.664 -0.127 1 85.75 188 HIS B CA 1
ATOM 3838 C C . HIS B 1 188 ? 21.969 7.941 0.677 1 85.75 188 HIS B C 1
ATOM 3840 O O . HIS B 1 188 ? 21.266 8.555 1.486 1 85.75 188 HIS B O 1
ATOM 3846 N N . ALA B 1 189 ? 21.812 6.668 0.345 1 88.62 189 ALA B N 1
ATOM 3847 C CA . ALA B 1 189 ? 20.938 5.82 1.14 1 88.62 189 ALA B CA 1
ATOM 3848 C C . ALA B 1 189 ? 21.703 4.672 1.782 1 88.62 189 ALA B C 1
ATOM 3850 O O . ALA B 1 189 ? 22.562 4.059 1.146 1 88.62 189 ALA B O 1
ATOM 3851 N N . SER B 1 190 ? 21.406 4.434 3.041 1 91.75 190 SER B N 1
ATOM 3852 C CA . SER B 1 190 ? 21.953 3.299 3.781 1 91.75 190 SER B CA 1
ATOM 3853 C C . SER B 1 190 ? 20.859 2.293 4.137 1 91.75 190 SER B C 1
ATOM 3855 O O . SER B 1 190 ? 19.812 2.668 4.668 1 91.75 190 SER B O 1
ATOM 3857 N N . ILE B 1 191 ? 21.141 1.063 3.75 1 92 191 ILE B N 1
ATOM 3858 C CA . ILE B 1 191 ? 20.219 -0.007 4.109 1 92 191 ILE B CA 1
ATOM 3859 C C . ILE B 1 191 ? 20.703 -0.701 5.379 1 92 191 ILE B C 1
ATOM 3861 O O . ILE B 1 191 ? 21.844 -1.17 5.445 1 92 191 ILE B O 1
ATOM 3865 N N . LEU B 1 192 ? 19.828 -0.721 6.395 1 93.31 192 LEU B N 1
ATOM 3866 C CA . LEU B 1 192 ? 20.125 -1.24 7.723 1 93.31 192 LEU B CA 1
ATOM 3867 C C . LEU B 1 192 ? 18.953 -2.041 8.273 1 93.31 192 LEU B C 1
ATOM 3869 O O . LEU B 1 192 ? 17.906 -2.158 7.625 1 93.31 192 LEU B O 1
ATOM 3873 N N . GLN B 1 193 ? 19.234 -2.625 9.484 1 92.81 193 GLN B N 1
ATOM 3874 C CA . GLN B 1 193 ? 18.172 -3.359 10.172 1 92.81 193 GLN B CA 1
ATOM 3875 C C . GLN B 1 193 ? 17.875 -2.74 11.539 1 92.81 193 GLN B C 1
ATOM 3877 O O . GLN B 1 193 ? 18.797 -2.33 12.25 1 92.81 193 GLN B O 1
ATOM 3882 N N . VAL B 1 194 ? 16.609 -2.766 11.891 1 95.31 194 VAL B N 1
ATOM 3883 C CA . VAL B 1 194 ? 16.141 -2.168 13.141 1 95.31 194 VAL B CA 1
ATOM 3884 C C . VAL B 1 194 ? 16.406 -3.131 14.297 1 95.31 194 VAL B C 1
ATOM 3886 O O . VAL B 1 194 ? 16.109 -4.324 14.203 1 95.31 194 VAL B O 1
ATOM 3889 N N . SER B 1 195 ? 16.984 -2.621 15.391 1 95.81 195 SER B N 1
ATOM 3890 C CA . SER B 1 195 ? 17.188 -3.404 16.609 1 95.81 195 SER B CA 1
ATOM 3891 C C . SER B 1 195 ? 15.992 -3.277 17.547 1 95.81 195 SER B C 1
ATOM 3893 O O . SER B 1 195 ? 15.477 -4.281 18.047 1 95.81 195 SER B O 1
ATOM 3895 N N . SER B 1 196 ? 15.586 -2.111 17.781 1 96.06 196 SER B N 1
ATOM 3896 C CA . SER B 1 196 ? 14.438 -1.812 18.625 1 96.06 196 SER B CA 1
ATOM 3897 C C . SER B 1 196 ? 13.875 -0.424 18.328 1 96.06 196 SER B C 1
ATOM 3899 O O . SER B 1 196 ? 14.531 0.385 17.672 1 96.06 196 SER B O 1
ATOM 3901 N N . VAL B 1 197 ? 12.641 -0.245 18.734 1 95 197 VAL B N 1
ATOM 3902 C CA . VAL B 1 197 ? 11.992 1.059 18.625 1 95 197 VAL B CA 1
ATOM 3903 C C . VAL B 1 197 ? 11.539 1.542 20 1 95 197 VAL B C 1
ATOM 3905 O O . VAL B 1 197 ? 11 0.768 20.781 1 95 197 VAL B O 1
ATOM 3908 N N . GLY B 1 198 ? 11.883 2.783 20.328 1 92.06 198 GLY B N 1
ATOM 3909 C CA . GLY B 1 198 ? 11.492 3.383 21.594 1 92.06 198 GLY B CA 1
ATOM 3910 C C . GLY B 1 198 ? 10.891 4.766 21.438 1 92.06 198 GLY B C 1
ATOM 3911 O O . GLY B 1 198 ? 10.719 5.254 20.312 1 92.06 198 GLY B O 1
ATOM 3912 N N . SER B 1 199 ? 10.406 5.277 22.578 1 86.38 199 SER B N 1
ATOM 3913 C CA . SER B 1 199 ? 9.852 6.629 22.609 1 86.38 199 SER B CA 1
ATOM 3914 C C . SER B 1 199 ? 10.922 7.664 22.906 1 86.38 199 SER B C 1
ATOM 3916 O O . SER B 1 199 ? 11.906 7.363 23.594 1 86.38 199 SER B O 1
ATOM 3918 N N . ALA B 1 200 ? 10.805 8.781 22.266 1 79.75 200 ALA B N 1
ATOM 3919 C CA . ALA B 1 200 ? 11.648 9.938 22.562 1 79.75 200 ALA B CA 1
ATOM 3920 C C . ALA B 1 200 ? 10.805 11.195 22.734 1 79.75 200 ALA B C 1
ATOM 3922 O O . ALA B 1 200 ? 9.641 11.234 22.344 1 79.75 200 ALA B O 1
ATOM 3923 N N . SER B 1 201 ? 11.266 12.195 23.516 1 70.94 201 SER B N 1
ATOM 3924 C CA . SER B 1 201 ? 10.562 13.453 23.766 1 70.94 201 SER B CA 1
ATOM 3925 C C . SER B 1 201 ? 10.078 14.078 22.453 1 70.94 201 SER B C 1
ATOM 3927 O O . SER B 1 201 ? 8.984 14.641 22.406 1 70.94 201 SER B O 1
ATOM 3929 N N . GLY B 1 202 ? 10.781 13.883 21.422 1 69.38 202 GLY B N 1
ATOM 3930 C CA . GLY B 1 202 ? 10.406 14.484 20.141 1 69.38 202 GLY B CA 1
ATOM 3931 C C . GLY B 1 202 ? 9.875 13.477 19.141 1 69.38 202 GLY B C 1
ATOM 3932 O O . GLY B 1 202 ? 9.766 13.781 17.953 1 69.38 202 GLY B O 1
ATOM 3933 N N . GLY B 1 203 ? 9.383 12.414 19.672 1 82.25 203 GLY B N 1
ATOM 3934 C CA . GLY B 1 203 ? 8.898 11.383 18.766 1 82.25 203 GLY B CA 1
ATOM 3935 C C . GLY B 1 203 ? 9.336 9.984 19.172 1 82.25 203 GLY B C 1
ATOM 3936 O O . GLY B 1 203 ? 9.07 9.539 20.281 1 82.25 203 GLY B O 1
ATOM 3937 N N . SER B 1 204 ? 9.953 9.391 18.219 1 90.38 204 SER B N 1
ATOM 3938 C CA . SER B 1 204 ? 10.398 8.023 18.453 1 90.38 204 SER B CA 1
ATOM 3939 C C . SER B 1 204 ? 11.898 7.883 18.203 1 90.38 204 SER B C 1
ATOM 3941 O O . SER B 1 204 ? 12.508 8.758 17.578 1 90.38 204 SER B O 1
ATOM 3943 N N . VAL B 1 205 ? 12.461 6.875 18.828 1 94.44 205 VAL B N 1
ATOM 3944 C CA . VAL B 1 205 ? 13.844 6.508 18.547 1 94.44 205 VAL B CA 1
ATOM 3945 C C . VAL B 1 205 ? 13.891 5.121 17.906 1 94.44 205 VAL B C 1
ATOM 3947 O O . VAL B 1 205 ? 13.336 4.16 18.453 1 94.44 205 VAL B O 1
ATOM 3950 N N . ILE B 1 206 ? 14.492 5.059 16.781 1 95.5 206 ILE B N 1
ATOM 3951 C CA . ILE B 1 206 ? 14.727 3.787 16.094 1 95.5 206 ILE B CA 1
ATOM 3952 C C . ILE B 1 206 ? 16.188 3.379 16.266 1 95.5 206 ILE B C 1
ATOM 3954 O O . ILE B 1 206 ? 17.094 4.02 15.703 1 95.5 206 ILE B O 1
ATOM 3958 N N . ASN B 1 207 ? 16.359 2.354 17.047 1 96.75 207 ASN B N 1
ATOM 3959 C CA . ASN B 1 207 ? 17.703 1.812 17.219 1 96.75 207 ASN B CA 1
ATOM 3960 C C . ASN B 1 207 ? 18.078 0.841 16.109 1 96.75 207 ASN B C 1
ATOM 3962 O O . ASN B 1 207 ? 17.25 0.042 15.672 1 96.75 207 ASN B O 1
ATOM 3966 N N . LEU B 1 208 ? 19.281 0.956 15.641 1 95.81 208 LEU B N 1
ATOM 3967 C CA . LEU B 1 208 ? 19.75 0.194 14.492 1 95.81 208 LEU B CA 1
ATOM 3968 C C . LEU B 1 208 ? 20.797 -0.83 14.906 1 95.81 208 LEU B C 1
ATOM 3970 O O . LEU B 1 208 ? 21.547 -0.609 15.875 1 95.81 208 LEU B O 1
ATOM 3974 N N . ARG B 1 209 ? 20.844 -1.955 14.195 1 93.81 209 ARG B N 1
ATOM 3975 C CA . ARG B 1 209 ? 21.828 -2.994 14.461 1 93.81 209 ARG B CA 1
ATOM 3976 C C . ARG B 1 209 ? 23.188 -2.607 13.891 1 93.81 209 ARG B C 1
ATOM 3978 O O . ARG B 1 209 ? 24.234 -3.072 14.367 1 93.81 209 ARG B O 1
ATOM 3985 N N . GLN B 1 210 ? 23.234 -1.835 12.844 1 93.56 210 GLN B N 1
ATOM 3986 C CA . GLN B 1 210 ? 24.453 -1.346 12.203 1 93.56 210 GLN B CA 1
ATOM 3987 C C . GLN B 1 210 ? 24.609 0.16 12.398 1 93.56 210 GLN B C 1
ATOM 3989 O O . GLN B 1 210 ? 23.625 0.868 12.625 1 93.56 210 GLN B O 1
ATOM 3994 N N . ALA B 1 211 ? 25.828 0.578 12.305 1 95.06 211 ALA B N 1
ATOM 3995 C CA . ALA B 1 211 ? 26.094 2.01 12.398 1 95.06 211 ALA B CA 1
ATOM 3996 C C . ALA B 1 211 ? 25.828 2.707 11.062 1 95.06 211 ALA B C 1
ATOM 3998 O O . ALA B 1 211 ? 26.031 2.121 10 1 95.06 211 ALA B O 1
ATOM 3999 N N . LEU B 1 212 ? 25.375 3.938 11.18 1 95.06 212 LEU B N 1
ATOM 4000 C CA . LEU B 1 212 ? 25.203 4.758 9.984 1 95.06 212 LEU B CA 1
ATOM 4001 C C . LEU B 1 212 ? 26.547 5.016 9.305 1 95.06 212 LEU B C 1
ATOM 4003 O O . LEU B 1 212 ? 27.562 5.23 9.977 1 95.06 212 LEU B O 1
ATOM 4007 N N . ASP B 1 213 ? 26.531 5.023 7.992 1 94.12 213 ASP B N 1
ATOM 4008 C CA . ASP B 1 213 ? 27.781 5.148 7.246 1 94.12 213 ASP B CA 1
ATOM 4009 C C . ASP B 1 213 ? 28 6.594 6.797 1 94.12 213 ASP B C 1
ATOM 4011 O O . ASP B 1 213 ? 29.031 6.906 6.199 1 94.12 213 ASP B O 1
ATOM 4015 N N . THR B 1 214 ? 27.047 7.418 7.016 1 92.88 214 THR B N 1
ATOM 4016 C CA . THR B 1 214 ? 27.141 8.844 6.699 1 92.88 214 THR B CA 1
ATOM 4017 C C . THR B 1 214 ? 26.219 9.656 7.605 1 92.88 214 THR B C 1
ATOM 4019 O O . THR B 1 214 ? 25.547 9.094 8.484 1 92.88 214 THR B O 1
ATOM 4022 N N . ASP B 1 215 ? 26.312 10.969 7.445 1 91 215 ASP B N 1
ATOM 4023 C CA . ASP B 1 215 ? 25.422 11.852 8.195 1 91 215 ASP B CA 1
ATOM 4024 C C . ASP B 1 215 ? 24.047 11.906 7.566 1 91 215 ASP B C 1
ATOM 4026 O O . ASP B 1 215 ? 23.906 11.938 6.34 1 91 215 ASP B O 1
ATOM 4030 N N . PHE B 1 216 ? 23.125 11.883 8.414 1 88.62 216 PHE B N 1
ATOM 4031 C CA . PHE B 1 216 ? 21.75 12.094 8.008 1 88.62 216 PHE B CA 1
ATOM 4032 C C . PHE B 1 216 ? 21.109 13.25 8.766 1 88.62 216 PHE B C 1
ATOM 4034 O O . PHE B 1 216 ? 20.688 13.086 9.914 1 88.62 216 PHE B O 1
ATOM 4041 N N . PRO B 1 217 ? 21.094 14.344 8.133 1 83.19 217 PRO B N 1
ATOM 4042 C CA . PRO B 1 217 ? 20.531 15.531 8.789 1 83.19 217 PRO B CA 1
ATOM 4043 C C . PRO B 1 217 ? 19.016 15.445 8.969 1 83.19 217 PRO B C 1
ATOM 4045 O O . PRO B 1 217 ? 18.391 14.5 8.477 1 83.19 217 PRO B O 1
ATOM 4048 N N . VAL B 1 218 ? 18.516 16.391 9.75 1 78.75 218 VAL B N 1
ATOM 4049 C CA . VAL B 1 218 ? 17.062 16.531 9.898 1 78.75 218 VAL B CA 1
ATOM 4050 C C . VAL B 1 218 ? 16.406 16.641 8.531 1 78.75 218 VAL B C 1
ATOM 4052 O O . VAL B 1 218 ? 16.906 17.344 7.652 1 78.75 218 VAL B O 1
ATOM 4055 N N . GLY B 1 219 ? 15.383 15.859 8.352 1 76.38 219 GLY B N 1
ATOM 4056 C CA . GLY B 1 219 ? 14.711 15.859 7.059 1 76.38 219 GLY B CA 1
ATOM 4057 C C . GLY B 1 219 ? 15.031 14.641 6.219 1 76.38 219 GLY B C 1
ATOM 4058 O O . GLY B 1 219 ? 14.359 14.367 5.219 1 76.38 219 GLY B O 1
ATOM 4059 N N . SER B 1 220 ? 16.062 13.945 6.68 1 83 220 SER B N 1
ATOM 4060 C CA . SER B 1 220 ? 16.297 12.656 6.039 1 83 220 SER B CA 1
ATOM 4061 C C . SER B 1 220 ? 15.109 11.719 6.227 1 83 220 SER B C 1
ATOM 4063 O O . SER B 1 220 ? 14.305 11.906 7.141 1 83 220 SER B O 1
ATOM 4065 N N . VAL B 1 221 ? 15.055 10.812 5.277 1 86.31 221 VAL B N 1
ATOM 4066 C CA . VAL B 1 221 ? 13.875 9.953 5.289 1 86.31 221 VAL B CA 1
ATOM 4067 C C . VAL B 1 221 ? 14.305 8.492 5.41 1 86.31 221 VAL B C 1
ATOM 4069 O O . VAL B 1 221 ? 15.25 8.062 4.742 1 86.31 221 VAL B O 1
ATOM 4072 N N . ALA B 1 222 ? 13.617 7.844 6.309 1 90.94 222 ALA B N 1
ATOM 4073 C CA . ALA B 1 222 ? 13.766 6.395 6.41 1 90.94 222 ALA B CA 1
ATOM 4074 C C . ALA B 1 222 ? 12.539 5.676 5.855 1 90.94 222 ALA B C 1
ATOM 4076 O O . ALA B 1 222 ? 11.406 6.133 6.039 1 90.94 222 ALA B O 1
ATOM 4077 N N . ALA B 1 223 ? 12.781 4.586 5.145 1 90.06 223 ALA B N 1
ATOM 4078 C CA . ALA B 1 223 ? 11.703 3.803 4.547 1 90.06 223 ALA B CA 1
ATOM 4079 C C . ALA B 1 223 ? 11.852 2.32 4.879 1 90.06 223 ALA B C 1
ATOM 4081 O O . ALA B 1 223 ? 12.922 1.741 4.695 1 90.06 223 ALA B O 1
ATOM 4082 N N . PRO B 1 224 ? 10.727 1.738 5.418 1 92.06 224 PRO B N 1
ATOM 4083 C CA . PRO B 1 224 ? 10.781 0.282 5.566 1 92.06 224 PRO B CA 1
ATOM 4084 C C . PRO B 1 224 ? 10.938 -0.441 4.23 1 92.06 224 PRO B C 1
ATOM 4086 O O . PRO B 1 224 ? 10.336 -0.035 3.23 1 92.06 224 PRO B O 1
ATOM 4089 N N . LEU B 1 225 ? 11.758 -1.488 4.262 1 91.56 225 LEU B N 1
ATOM 4090 C CA . LEU B 1 225 ? 12.055 -2.234 3.045 1 91.56 225 LEU B CA 1
ATOM 4091 C C . LEU B 1 225 ? 11.555 -3.67 3.15 1 91.56 225 LEU B C 1
ATOM 4093 O O . LEU B 1 225 ? 11.453 -4.219 4.25 1 91.56 225 LEU B O 1
ATOM 4097 N N . SER B 1 226 ? 11.219 -4.219 2.037 1 92.38 226 SER B N 1
ATOM 4098 C CA . SER B 1 226 ? 10.898 -5.641 1.946 1 92.38 226 SER B CA 1
ATOM 4099 C C . SER B 1 226 ? 11.242 -6.199 0.571 1 92.38 226 SER B C 1
ATOM 4101 O O . SER B 1 226 ? 11.469 -5.441 -0.376 1 92.38 226 SER B O 1
ATOM 4103 N N . GLN B 1 227 ? 11.453 -7.461 0.549 1 93.06 227 GLN B N 1
ATOM 4104 C CA . GLN B 1 227 ? 11.422 -8.227 -0.69 1 93.06 227 GLN B CA 1
ATOM 4105 C C . GLN B 1 227 ? 10.062 -8.906 -0.889 1 93.06 227 GLN B C 1
ATOM 4107 O O . GLN B 1 227 ? 9.484 -9.438 0.06 1 93.06 227 GLN B O 1
ATOM 4112 N N . THR B 1 228 ? 9.539 -8.758 -2.057 1 94.81 228 THR B N 1
ATOM 4113 C CA . THR B 1 228 ? 8.258 -9.375 -2.393 1 94.81 228 THR B CA 1
ATOM 4114 C C . THR B 1 228 ? 8.398 -10.266 -3.627 1 94.81 228 THR B C 1
ATOM 4116 O O . THR B 1 228 ? 8.75 -9.781 -4.707 1 94.81 228 THR B O 1
ATOM 4119 N N . ALA B 1 229 ? 8.109 -11.5 -3.441 1 96.88 229 ALA B N 1
ATOM 4120 C CA . ALA B 1 229 ? 8.203 -12.469 -4.531 1 96.88 229 ALA B CA 1
ATOM 4121 C C . ALA B 1 229 ? 6.82 -12.938 -4.973 1 96.88 229 ALA B C 1
ATOM 4123 O O . ALA B 1 229 ? 5.906 -13.047 -4.152 1 96.88 229 ALA B O 1
ATOM 4124 N N . TYR B 1 230 ? 6.715 -13.203 -6.246 1 97.75 230 TYR B N 1
ATOM 4125 C CA . TYR B 1 230 ? 5.508 -13.781 -6.828 1 97.75 230 TYR B CA 1
ATOM 4126 C C . TYR B 1 230 ? 5.828 -15.07 -7.582 1 97.75 230 TYR B C 1
ATOM 4128 O O . TYR B 1 230 ? 6.758 -15.109 -8.391 1 97.75 230 TYR B O 1
ATOM 4136 N N . PHE B 1 231 ? 5.105 -16.078 -7.301 1 98.44 231 PHE B N 1
ATOM 4137 C CA . PHE B 1 231 ? 5.242 -17.359 -7.973 1 98.44 231 PHE B CA 1
ATOM 4138 C C . PHE B 1 231 ? 3.988 -18.203 -7.785 1 98.44 231 PHE B C 1
ATOM 4140 O O . PHE B 1 231 ? 3.154 -17.906 -6.926 1 98.44 231 PHE B O 1
ATOM 4147 N N . VAL B 1 232 ? 3.865 -19.156 -8.672 1 97.44 232 VAL B N 1
ATOM 4148 C CA . VAL B 1 232 ? 2.781 -20.109 -8.516 1 97.44 232 VAL B CA 1
ATOM 4149 C C . VAL B 1 232 ? 3.188 -21.203 -7.52 1 97.44 232 VAL B C 1
ATOM 4151 O O . VAL B 1 232 ? 4.324 -21.672 -7.543 1 97.44 232 VAL B O 1
ATOM 4154 N N . SER B 1 233 ? 2.273 -21.547 -6.621 1 96.5 233 SER B N 1
ATOM 4155 C CA . SER B 1 233 ? 2.51 -22.562 -5.609 1 96.5 233 SER B CA 1
ATOM 4156 C C . SER B 1 233 ? 1.276 -23.438 -5.41 1 96.5 233 SER B C 1
ATOM 4158 O O . SER B 1 233 ? 0.167 -23.047 -5.781 1 96.5 233 SER B O 1
ATOM 4160 N N . GLN B 1 234 ? 1.586 -24.594 -4.902 1 92.88 234 GLN B N 1
ATOM 4161 C CA . GLN B 1 234 ? 0.486 -25.453 -4.484 1 92.88 234 GLN B CA 1
ATOM 4162 C C . GLN B 1 234 ? -0.351 -24.781 -3.396 1 92.88 234 GLN B C 1
ATOM 4164 O O . GLN B 1 234 ? 0.193 -24.203 -2.451 1 92.88 234 GLN B O 1
ATOM 4169 N N . ALA B 1 235 ? -1.623 -24.703 -3.625 1 87.25 235 ALA B N 1
ATOM 4170 C CA . ALA B 1 235 ? -2.521 -24.094 -2.648 1 87.25 235 ALA B CA 1
ATOM 4171 C C . ALA B 1 235 ? -3.404 -25.141 -1.981 1 87.25 235 ALA B C 1
ATOM 4173 O O . ALA B 1 235 ? -3.281 -26.344 -2.266 1 87.25 235 ALA B O 1
ATOM 4174 N N . THR B 1 236 ? -4.145 -24.484 -0.964 1 76.31 236 THR B N 1
ATOM 4175 C CA . THR B 1 236 ? -5.113 -25.344 -0.292 1 76.31 236 THR B CA 1
ATOM 4176 C C . THR B 1 236 ? -6.359 -25.531 -1.15 1 76.31 236 THR B C 1
ATOM 4178 O O . THR B 1 236 ? -6.828 -24.578 -1.784 1 76.31 236 THR B O 1
ATOM 4181 N N . GLY B 1 237 ? -6.582 -26.641 -1.701 1 69.31 237 GLY B N 1
ATOM 4182 C CA . GLY B 1 237 ? -7.734 -26.906 -2.547 1 69.31 237 GLY B CA 1
ATOM 4183 C C . GLY B 1 237 ? -7.379 -27.656 -3.816 1 69.31 237 GLY B C 1
ATOM 4184 O O . GLY B 1 237 ? -6.418 -28.422 -3.838 1 69.31 237 GLY B O 1
ATOM 4185 N N . ALA B 1 238 ? -8.297 -27.234 -4.793 1 72.69 238 ALA B N 1
ATOM 4186 C CA . ALA B 1 238 ? -8.164 -28.016 -6.016 1 72.69 238 ALA B CA 1
ATOM 4187 C C . ALA B 1 238 ? -7.355 -27.266 -7.066 1 72.69 238 ALA B C 1
ATOM 4189 O O . ALA B 1 238 ? -7.051 -27.812 -8.133 1 72.69 238 ALA B O 1
ATOM 4190 N N . GLN B 1 239 ? -6.984 -26.078 -6.695 1 81.38 239 GLN B N 1
ATOM 4191 C CA . GLN B 1 239 ? -6.293 -25.266 -7.684 1 81.38 239 GLN B CA 1
ATOM 4192 C C . GLN B 1 239 ? -5.023 -24.656 -7.102 1 81.38 239 GLN B C 1
ATOM 4194 O O . GLN B 1 239 ? -4.98 -24.312 -5.918 1 81.38 239 GLN B O 1
ATOM 4199 N N . SER B 1 240 ? -3.963 -24.625 -7.996 1 91.56 240 SER B N 1
ATOM 4200 C CA . SER B 1 240 ? -2.801 -23.812 -7.645 1 91.56 240 SER B CA 1
ATOM 4201 C C . SER B 1 240 ? -3.154 -22.328 -7.602 1 91.56 240 SER B C 1
ATOM 4203 O O . SER B 1 240 ? -4.227 -21.922 -8.062 1 91.56 240 SER B O 1
ATOM 4205 N N . ALA B 1 241 ? -2.316 -21.578 -6.957 1 92.75 241 ALA B N 1
ATOM 4206 C CA . ALA B 1 241 ? -2.576 -20.156 -6.809 1 92.75 241 ALA B CA 1
ATOM 4207 C C . ALA B 1 241 ? -1.298 -19.344 -7 1 92.75 241 ALA B C 1
ATOM 4209 O O . ALA B 1 241 ? -0.193 -19.875 -6.918 1 92.75 241 ALA B O 1
ATOM 4210 N N . LEU B 1 242 ? -1.511 -18.125 -7.355 1 95.12 242 LEU B N 1
ATOM 4211 C CA . LEU B 1 242 ? -0.405 -17.188 -7.281 1 95.12 242 LEU B CA 1
ATOM 4212 C C . LEU B 1 242 ? -0.156 -16.75 -5.84 1 95.12 242 LEU B C 1
ATOM 4214 O O . LEU B 1 242 ? -1.072 -16.281 -5.16 1 95.12 242 LEU B O 1
ATOM 4218 N N . TYR B 1 243 ? 1.064 -16.938 -5.457 1 95.19 243 TYR B N 1
ATOM 4219 C CA . TYR B 1 243 ? 1.438 -16.547 -4.105 1 95.19 243 TYR B CA 1
ATOM 4220 C C . TYR B 1 243 ? 2.266 -15.273 -4.117 1 95.19 243 TYR B C 1
ATOM 4222 O O . TYR B 1 243 ? 3.078 -15.055 -5.023 1 95.19 243 TYR B O 1
ATOM 4230 N N . GLN B 1 244 ? 1.98 -14.461 -3.148 1 94.94 244 GLN B N 1
ATOM 4231 C CA . GLN B 1 244 ? 2.865 -13.375 -2.742 1 94.94 244 GLN B CA 1
ATOM 4232 C C . GLN B 1 244 ? 3.678 -13.758 -1.508 1 94.94 244 GLN B C 1
ATOM 4234 O O . GLN B 1 244 ? 3.113 -14.148 -0.482 1 94.94 244 GLN B O 1
ATOM 4239 N N . ALA B 1 245 ? 4.945 -13.75 -1.65 1 94.69 245 ALA B N 1
ATOM 4240 C CA . ALA B 1 245 ? 5.852 -14.008 -0.535 1 94.69 245 ALA B CA 1
ATOM 4241 C C . ALA B 1 245 ? 6.609 -12.742 -0.14 1 94.69 245 ALA B C 1
ATOM 4243 O O . ALA B 1 245 ? 7.305 -12.148 -0.966 1 94.69 245 ALA B O 1
ATOM 4244 N N . VAL B 1 246 ? 6.457 -12.359 1.13 1 92.88 246 VAL B N 1
ATOM 4245 C CA . VAL B 1 246 ? 7.074 -11.117 1.578 1 92.88 246 VAL B CA 1
ATOM 4246 C C . VAL B 1 246 ? 8.117 -11.414 2.656 1 92.88 246 VAL B C 1
ATOM 4248 O O . VAL B 1 246 ? 7.867 -12.211 3.564 1 92.88 246 VAL B O 1
ATOM 4251 N N . TYR B 1 247 ? 9.281 -10.852 2.484 1 93.25 247 TYR B N 1
ATOM 4252 C CA . TYR B 1 247 ? 10.32 -10.852 3.508 1 93.25 247 TYR B CA 1
ATOM 4253 C C . TYR B 1 247 ? 10.664 -9.422 3.93 1 93.25 247 TYR B C 1
ATOM 4255 O O . TYR B 1 247 ? 11.172 -8.633 3.127 1 93.25 247 TYR B O 1
ATOM 4263 N N . ASP B 1 248 ? 10.414 -9.102 5.176 1 89.94 248 ASP B N 1
ATOM 4264 C CA . ASP B 1 248 ? 10.664 -7.754 5.684 1 89.94 248 ASP B CA 1
ATOM 4265 C C . ASP B 1 248 ? 11.602 -7.785 6.887 1 89.94 248 ASP B C 1
ATOM 4267 O O . ASP B 1 248 ? 11.734 -6.789 7.605 1 89.94 248 ASP B O 1
ATOM 4271 N N . GLY B 1 249 ? 12.18 -8.938 7.191 1 88.88 249 GLY B N 1
ATOM 4272 C CA . GLY B 1 249 ? 13.148 -9.078 8.266 1 88.88 249 GLY B CA 1
ATOM 4273 C C . GLY B 1 249 ? 12.547 -9.57 9.562 1 88.88 249 GLY B C 1
ATOM 4274 O O . GLY B 1 249 ? 13.258 -10.031 10.453 1 88.88 249 GLY B O 1
ATOM 4275 N N . THR B 1 250 ? 11.219 -9.445 9.727 1 84.56 250 THR B N 1
ATOM 4276 C CA . THR B 1 250 ? 10.578 -9.789 10.992 1 84.56 250 THR B CA 1
ATOM 4277 C C . THR B 1 250 ? 10.555 -11.305 11.195 1 84.56 250 THR B C 1
ATOM 4279 O O . THR B 1 250 ? 10.641 -11.789 12.32 1 84.56 250 THR B O 1
ATOM 4282 N N . ALA B 1 251 ? 10.32 -12.023 10.148 1 80 251 ALA B N 1
ATOM 4283 C CA . ALA B 1 251 ? 10.383 -13.477 10.195 1 80 251 ALA B CA 1
ATOM 4284 C C . ALA B 1 251 ? 11.648 -14 9.531 1 80 251 ALA B C 1
ATOM 4286 O O . ALA B 1 251 ? 12.305 -13.266 8.781 1 80 251 ALA B O 1
ATOM 4287 N N . SER B 1 252 ? 12.016 -15.18 9.961 1 80.19 252 SER B N 1
ATOM 4288 C CA . SER B 1 252 ? 13.227 -15.773 9.406 1 80.19 252 SER B CA 1
ATOM 4289 C C . SER B 1 252 ? 12.992 -16.297 7.992 1 80.19 252 SER B C 1
ATOM 4291 O O . SER B 1 252 ? 13.938 -16.719 7.316 1 80.19 252 SER B O 1
ATOM 4293 N N . SER B 1 253 ? 11.773 -16.297 7.617 1 86.81 253 SER B N 1
ATOM 4294 C CA . SER B 1 253 ? 11.445 -16.828 6.301 1 86.81 253 SER B CA 1
ATOM 4295 C C . SER B 1 253 ? 10.359 -16 5.621 1 86.81 253 SER B C 1
ATOM 4297 O O . SER B 1 253 ? 9.867 -15.023 6.195 1 86.81 253 SER B O 1
ATOM 4299 N N . TRP B 1 254 ? 10.117 -16.391 4.348 1 92.06 254 TRP B N 1
ATOM 4300 C CA . TRP B 1 254 ? 9.094 -15.711 3.562 1 92.06 254 TRP B CA 1
ATOM 4301 C C . TRP B 1 254 ? 7.719 -15.859 4.211 1 92.06 254 TRP B C 1
ATOM 4303 O O . TRP B 1 254 ? 7.367 -16.938 4.691 1 92.06 254 TRP B O 1
ATOM 4313 N N . GLN B 1 255 ? 6.984 -14.797 4.273 1 89.38 255 GLN B N 1
ATOM 4314 C CA . GLN B 1 255 ? 5.566 -14.844 4.621 1 89.38 255 GLN B CA 1
ATOM 4315 C C . GLN B 1 255 ? 4.703 -15.031 3.375 1 89.38 255 GLN B C 1
ATOM 4317 O O . GLN B 1 255 ? 4.598 -14.125 2.545 1 89.38 255 GLN B O 1
ATOM 4322 N N . LEU B 1 256 ? 4.055 -16.203 3.316 1 91.38 256 LEU B N 1
ATOM 4323 C CA . LEU B 1 256 ? 3.346 -16.594 2.104 1 91.38 256 LEU B CA 1
ATOM 4324 C C . LEU B 1 256 ? 1.861 -16.266 2.209 1 91.38 256 LEU B C 1
ATOM 4326 O O . LEU B 1 256 ? 1.233 -16.531 3.236 1 91.38 256 LEU B O 1
ATOM 4330 N N . THR B 1 257 ? 1.328 -15.664 1.161 1 89.25 257 THR B N 1
ATOM 4331 C CA . THR B 1 257 ? -0.101 -15.398 1.047 1 89.25 257 THR B CA 1
ATOM 4332 C C . THR B 1 257 ? -0.597 -15.695 -0.365 1 89.25 257 THR B C 1
ATOM 4334 O O . THR B 1 257 ? -0.09 -15.141 -1.34 1 89.25 257 THR B O 1
ATOM 4337 N N . PRO B 1 258 ? -1.528 -16.656 -0.475 1 90.44 258 PRO B N 1
ATOM 4338 C CA . PRO B 1 258 ? -2.143 -16.812 -1.796 1 90.44 258 PRO B CA 1
ATOM 4339 C C . PRO B 1 258 ? -2.98 -15.594 -2.195 1 90.44 258 PRO B C 1
ATOM 4341 O O . PRO B 1 258 ? -3.848 -15.156 -1.432 1 90.44 258 PRO B O 1
ATOM 4344 N N . VAL B 1 259 ? -2.736 -15.102 -3.398 1 88.38 259 VAL B N 1
ATOM 4345 C CA . VAL B 1 259 ? -3.385 -13.844 -3.74 1 88.38 259 VAL B CA 1
ATOM 4346 C C . VAL B 1 259 ? -4.348 -14.055 -4.906 1 88.38 259 VAL B C 1
ATOM 4348 O O . VAL B 1 259 ? -5.324 -13.32 -5.055 1 88.38 259 VAL B O 1
ATOM 4351 N N . VAL B 1 260 ? -4.078 -14.977 -5.785 1 88.88 260 VAL B N 1
ATOM 4352 C CA . VAL B 1 260 ? -4.957 -15.281 -6.906 1 88.88 260 VAL B CA 1
ATOM 4353 C C . VAL B 1 260 ? -5.117 -16.797 -7.039 1 88.88 260 VAL B C 1
ATOM 4355 O O . VAL B 1 260 ? -4.164 -17.5 -7.379 1 88.88 260 VAL B O 1
ATOM 4358 N N . PRO B 1 261 ? -6.305 -17.219 -6.844 1 88.25 261 PRO B N 1
ATOM 4359 C CA . PRO B 1 261 ? -6.504 -18.656 -7.078 1 88.25 261 PRO B CA 1
ATOM 4360 C C . PRO B 1 261 ? -6.559 -19.016 -8.562 1 88.25 261 PRO B C 1
ATOM 4362 O O . PRO B 1 261 ? -6.902 -18.156 -9.391 1 88.25 261 PRO B O 1
ATOM 4365 N N . GLY B 1 262 ? -6.262 -20.219 -8.859 1 90.25 262 GLY B N 1
ATOM 4366 C CA . GLY B 1 262 ? -6.438 -20.734 -10.203 1 90.25 262 GLY B CA 1
ATOM 4367 C C . GLY B 1 262 ? -5.406 -20.203 -11.188 1 90.25 262 GLY B C 1
ATOM 4368 O O . GLY B 1 262 ? -5.758 -19.766 -12.289 1 90.25 262 GLY B O 1
ATOM 4369 N N . VAL B 1 263 ? -4.219 -20.188 -10.789 1 94.38 263 VAL B N 1
ATOM 4370 C CA . VAL B 1 263 ? -3.129 -19.875 -11.703 1 94.38 263 VAL B CA 1
ATOM 4371 C C . VAL B 1 263 ? -2.307 -21.125 -11.984 1 94.38 263 VAL B C 1
ATOM 4373 O O . VAL B 1 263 ? -1.696 -21.703 -11.078 1 94.38 263 VAL B O 1
ATOM 4376 N N . ASP B 1 264 ? -2.271 -21.516 -13.219 1 95.12 264 ASP B N 1
ATOM 4377 C CA . ASP B 1 264 ? -1.584 -22.75 -13.617 1 95.12 264 ASP B CA 1
ATOM 4378 C C . ASP B 1 264 ? -0.102 -22.484 -13.875 1 95.12 264 ASP B C 1
ATOM 4380 O O . ASP B 1 264 ? 0.737 -23.359 -13.641 1 95.12 264 ASP B O 1
ATOM 4384 N N . ALA B 1 265 ? 0.159 -21.359 -14.375 1 95.62 265 ALA B N 1
ATOM 4385 C CA . ALA B 1 265 ? 1.533 -21.031 -14.758 1 95.62 265 ALA B CA 1
ATOM 4386 C C . ALA B 1 265 ? 1.77 -19.531 -14.742 1 95.62 265 ALA B C 1
ATOM 4388 O O . ALA B 1 265 ? 0.842 -18.75 -14.969 1 95.62 265 ALA B O 1
ATOM 4389 N N . LEU B 1 266 ? 2.998 -19.203 -14.469 1 97.56 266 LEU B N 1
ATOM 4390 C CA . LEU B 1 266 ? 3.473 -17.828 -14.508 1 97.56 266 LEU B CA 1
ATOM 4391 C C . LEU B 1 266 ? 4.789 -17.719 -15.273 1 97.56 266 LEU B C 1
ATOM 4393 O O . LEU B 1 266 ? 5.758 -18.422 -14.938 1 97.56 266 LEU B O 1
ATOM 4397 N N . GLN B 1 267 ? 4.793 -16.906 -16.312 1 97.69 267 GLN B N 1
ATOM 4398 C CA . GLN B 1 267 ? 6.004 -16.625 -17.078 1 97.69 267 GLN B CA 1
ATOM 4399 C C . GLN B 1 267 ? 6.293 -15.125 -17.109 1 97.69 267 GLN B C 1
ATOM 4401 O O . GLN B 1 267 ? 5.375 -14.305 -17.219 1 97.69 267 GLN B O 1
ATOM 4406 N N . VAL B 1 268 ? 7.594 -14.82 -16.969 1 98 268 VAL B N 1
ATOM 4407 C CA . VAL B 1 268 ? 7.984 -13.422 -16.891 1 98 268 VAL B CA 1
ATOM 4408 C C . VAL B 1 268 ? 9.172 -13.164 -17.812 1 98 268 VAL B C 1
ATOM 4410 O O . VAL B 1 268 ? 10.148 -13.914 -17.812 1 98 268 VAL B O 1
ATOM 4413 N N . TRP B 1 269 ? 9.016 -12.109 -18.641 1 97.75 269 TRP B N 1
ATOM 4414 C CA . TRP B 1 269 ? 10.141 -11.57 -19.406 1 97.75 269 TRP B CA 1
ATOM 4415 C C . TRP B 1 269 ? 10.547 -10.195 -18.875 1 97.75 269 TRP B C 1
ATOM 4417 O O . TRP B 1 269 ? 9.703 -9.445 -18.375 1 97.75 269 TRP B O 1
ATOM 4427 N N . TYR B 1 270 ? 11.797 -9.93 -19.016 1 96.81 270 TYR B N 1
ATOM 4428 C CA . TYR B 1 270 ? 12.383 -8.703 -18.5 1 96.81 270 TYR B CA 1
ATOM 4429 C C . TYR B 1 270 ? 12.859 -7.805 -19.625 1 96.81 270 TYR B C 1
ATOM 4431 O O . TYR B 1 270 ? 13.641 -8.234 -20.484 1 96.81 270 TYR B O 1
ATOM 4439 N N . GLY B 1 271 ? 12.336 -6.59 -19.609 1 95.81 271 GLY B N 1
ATOM 4440 C CA . GLY B 1 271 ? 12.758 -5.609 -20.594 1 95.81 271 GLY B CA 1
ATOM 4441 C C . GLY B 1 271 ? 14.078 -4.941 -20.25 1 95.81 271 GLY B C 1
ATOM 4442 O O . GLY B 1 271 ? 14.156 -4.191 -19.281 1 95.81 271 GLY B O 1
ATOM 4443 N N . VAL B 1 272 ? 15.102 -5.227 -21.078 1 94 272 VAL B N 1
ATOM 4444 C CA . VAL B 1 272 ? 16.438 -4.684 -20.844 1 94 272 VAL B CA 1
ATOM 4445 C C . VAL B 1 272 ? 16.75 -3.607 -21.875 1 94 272 VAL B C 1
ATOM 4447 O O . VAL B 1 272 ? 16.297 -3.691 -23.016 1 94 272 VAL B O 1
ATOM 4450 N N . GLY B 1 273 ? 17.375 -2.537 -21.281 1 88.69 273 GLY B N 1
ATOM 4451 C CA . GLY B 1 273 ? 17.828 -1.471 -22.172 1 88.69 273 GLY B CA 1
ATOM 4452 C C . GLY B 1 273 ? 19.094 -0.802 -21.688 1 88.69 273 GLY B C 1
ATOM 4453 O O . GLY B 1 273 ? 19.484 -0.951 -20.531 1 88.69 273 GLY B O 1
ATOM 4454 N N . GLY B 1 274 ? 19.766 -0.127 -22.75 1 75.88 274 GLY B N 1
ATOM 4455 C CA . GLY B 1 274 ? 21.016 0.545 -22.453 1 75.88 274 GLY B CA 1
ATOM 4456 C C . GLY B 1 274 ? 20.828 1.845 -21.688 1 75.88 274 GLY B C 1
ATOM 4457 O O . GLY B 1 274 ? 21.781 2.365 -21.094 1 75.88 274 GLY B O 1
ATOM 4458 N N . SER B 1 275 ? 19.688 2.395 -21.844 1 76 275 SER B N 1
ATOM 4459 C CA . SER B 1 275 ? 19.391 3.643 -21.156 1 76 275 SER B CA 1
ATOM 4460 C C . SER B 1 275 ? 18.172 3.492 -20.25 1 76 275 SER B C 1
ATOM 4462 O O . SER B 1 275 ? 17.266 2.697 -20.547 1 76 275 SER B O 1
ATOM 4464 N N . PRO B 1 276 ? 18.234 4.262 -19.109 1 70.69 276 PRO B N 1
ATOM 4465 C CA . PRO B 1 276 ? 17.078 4.188 -18.219 1 70.69 276 PRO B CA 1
ATOM 4466 C C . PRO B 1 276 ? 15.766 4.516 -18.922 1 70.69 276 PRO B C 1
ATOM 4468 O O . PRO B 1 276 ? 15.703 5.469 -19.703 1 70.69 276 PRO B O 1
ATOM 4471 N N . GLY B 1 277 ? 14.766 3.689 -18.734 1 73.06 277 GLY B N 1
ATOM 4472 C CA . GLY B 1 277 ? 13.422 3.922 -19.25 1 73.06 277 GLY B CA 1
ATOM 4473 C C . GLY B 1 277 ? 13.219 3.408 -20.656 1 73.06 277 GLY B C 1
ATOM 4474 O O . GLY B 1 277 ? 12.109 3.459 -21.188 1 73.06 277 GLY B O 1
ATOM 4475 N N . VAL B 1 278 ? 14.273 2.918 -21.328 1 77.81 278 VAL B N 1
ATOM 4476 C CA . VAL B 1 278 ? 14.156 2.445 -22.703 1 77.81 278 VAL B CA 1
ATOM 4477 C C . VAL B 1 278 ? 14.352 0.931 -22.75 1 77.81 278 VAL B C 1
ATOM 4479 O O . VAL B 1 278 ? 15.359 0.414 -22.25 1 77.81 278 VAL B O 1
ATOM 4482 N N . THR B 1 279 ? 13.336 0.251 -23.25 1 85.25 279 THR B N 1
ATOM 4483 C CA . THR B 1 279 ? 13.406 -1.197 -23.406 1 85.25 279 THR B CA 1
ATOM 4484 C C . THR B 1 279 ? 13.727 -1.57 -24.859 1 85.25 279 THR B C 1
ATOM 4486 O O . THR B 1 279 ? 13.031 -1.151 -25.781 1 85.25 279 THR B O 1
ATOM 4489 N N . THR B 1 280 ? 14.797 -2.369 -25.094 1 88.94 280 THR B N 1
ATOM 4490 C CA . THR B 1 280 ? 15.203 -2.762 -26.453 1 88.94 280 THR B CA 1
ATOM 4491 C C . THR B 1 280 ? 14.828 -4.219 -26.719 1 88.94 280 THR B C 1
ATOM 4493 O O . THR B 1 280 ? 14.625 -4.609 -27.875 1 88.94 280 THR B O 1
ATOM 4496 N N . GLN B 1 281 ? 14.828 -4.992 -25.688 1 94.19 281 GLN B N 1
ATOM 4497 C CA . GLN B 1 281 ? 14.477 -6.398 -25.859 1 94.19 281 GLN B CA 1
ATOM 4498 C C . GLN B 1 281 ? 13.891 -6.973 -24.562 1 94.19 281 GLN B C 1
ATOM 4500 O O . GLN B 1 281 ? 14.195 -6.492 -23.469 1 94.19 281 GLN B O 1
ATOM 4505 N N . TYR B 1 282 ? 13.094 -7.918 -24.734 1 95.69 282 TYR B N 1
ATOM 4506 C CA . TYR B 1 282 ? 12.57 -8.695 -23.609 1 95.69 282 TYR B CA 1
ATOM 4507 C C . TYR B 1 282 ? 13.25 -10.062 -23.531 1 95.69 282 TYR B C 1
ATOM 4509 O O . TYR B 1 282 ? 13.336 -10.773 -24.531 1 95.69 282 TYR B O 1
ATOM 4517 N N . LEU B 1 283 ? 13.734 -10.422 -22.328 1 96.25 283 LEU B N 1
ATOM 4518 C CA . LEU B 1 283 ? 14.477 -11.656 -22.094 1 96.25 283 LEU B CA 1
ATOM 4519 C C . LEU B 1 283 ? 13.93 -12.422 -20.906 1 96.25 283 LEU B C 1
ATOM 4521 O O . LEU B 1 283 ? 13.477 -11.812 -19.922 1 96.25 283 LEU B O 1
ATOM 4525 N N . PRO B 1 284 ? 13.93 -13.766 -21.078 1 96.75 284 PRO B N 1
ATOM 4526 C CA . PRO B 1 284 ? 13.695 -14.516 -19.828 1 96.75 284 PRO B CA 1
ATOM 4527 C C . PRO B 1 284 ? 14.812 -14.312 -18.812 1 96.75 284 PRO B C 1
ATOM 4529 O O . PRO B 1 284 ? 15.898 -13.844 -19.156 1 96.75 284 PRO B O 1
ATOM 4532 N N . ALA B 1 285 ? 14.523 -14.625 -17.547 1 97.56 285 ALA B N 1
ATOM 4533 C CA . ALA B 1 285 ? 15.484 -14.391 -16.469 1 97.56 285 ALA B CA 1
ATOM 4534 C C . ALA B 1 285 ? 16.812 -15.102 -16.766 1 97.56 285 ALA B C 1
ATOM 4536 O O . ALA B 1 285 ? 17.875 -14.609 -16.406 1 97.56 285 ALA B O 1
ATOM 4537 N N . SER B 1 286 ? 16.766 -16.266 -17.422 1 96.62 286 SER B N 1
ATOM 4538 C CA . SER B 1 286 ? 17.953 -17.062 -17.688 1 96.62 286 SER B CA 1
ATOM 4539 C C . SER B 1 286 ? 18.922 -16.328 -18.609 1 96.62 286 SER B C 1
ATOM 4541 O O . SER B 1 286 ? 20.094 -16.672 -18.688 1 96.62 286 SER B O 1
ATOM 4543 N N . GLN B 1 287 ? 18.484 -15.312 -19.266 1 96.06 287 GLN B N 1
ATOM 4544 C CA . GLN B 1 287 ? 19.312 -14.633 -20.25 1 96.06 287 GLN B CA 1
ATOM 4545 C C . GLN B 1 287 ? 19.625 -13.203 -19.812 1 96.06 287 GLN B C 1
ATOM 4547 O O . GLN B 1 287 ? 20.266 -12.445 -20.547 1 96.06 287 GLN B O 1
ATOM 4552 N N . VAL B 1 288 ? 19.172 -12.828 -18.641 1 95.81 288 VAL B N 1
ATOM 4553 C CA . VAL B 1 288 ? 19.484 -11.492 -18.141 1 95.81 288 VAL B CA 1
ATOM 4554 C C . VAL B 1 288 ? 20.875 -11.492 -17.516 1 95.81 288 VAL B C 1
ATOM 4556 O O . VAL B 1 288 ? 21.125 -12.188 -16.516 1 95.81 288 VAL B O 1
ATOM 4559 N N . SER B 1 289 ? 21.75 -10.695 -18.047 1 93.06 289 SER B N 1
ATOM 4560 C CA . SER B 1 289 ? 23.125 -10.648 -17.547 1 93.06 289 SER B CA 1
ATOM 4561 C C . SER B 1 289 ? 23.312 -9.523 -16.531 1 93.06 289 SER B C 1
ATOM 4563 O O . SER B 1 289 ? 24.141 -9.641 -15.625 1 93.06 289 SER B O 1
ATOM 4565 N N . ASN B 1 290 ? 22.656 -8.477 -16.734 1 91.75 290 ASN B N 1
ATOM 4566 C CA . ASN B 1 290 ? 22.734 -7.32 -15.852 1 91.75 290 ASN B CA 1
ATOM 4567 C C . ASN B 1 290 ? 21.359 -6.84 -15.414 1 91.75 290 ASN B C 1
ATOM 4569 O O . ASN B 1 290 ? 20.672 -6.164 -16.172 1 91.75 290 ASN B O 1
ATOM 4573 N N . TRP B 1 291 ? 21.062 -7.051 -14.219 1 91.56 291 TRP B N 1
ATOM 4574 C CA . TRP B 1 291 ? 19.734 -6.758 -13.703 1 91.56 291 TRP B CA 1
ATOM 4575 C C . TRP B 1 291 ? 19.531 -5.258 -13.531 1 91.56 291 TRP B C 1
ATOM 4577 O O . TRP B 1 291 ? 18.391 -4.785 -13.414 1 91.56 291 TRP B O 1
ATOM 4587 N N . ALA B 1 292 ? 20.547 -4.488 -13.461 1 85.44 292 ALA B N 1
ATOM 4588 C CA . ALA B 1 292 ? 20.438 -3.039 -13.312 1 85.44 292 ALA B CA 1
ATOM 4589 C C . ALA B 1 292 ? 19.875 -2.402 -14.578 1 85.44 292 ALA B C 1
ATOM 4591 O O . ALA B 1 292 ? 19.453 -1.243 -14.562 1 85.44 292 ALA B O 1
ATOM 4592 N N . GLN B 1 293 ? 19.859 -3.182 -15.656 1 89.31 293 GLN B N 1
ATOM 4593 C CA . GLN B 1 293 ? 19.406 -2.648 -16.938 1 89.31 293 GLN B CA 1
ATOM 4594 C C . GLN B 1 293 ? 17.938 -3.012 -17.203 1 89.31 293 GLN B C 1
ATOM 4596 O O . GLN B 1 293 ? 17.406 -2.73 -18.266 1 89.31 293 GLN B O 1
ATOM 4601 N N . VAL B 1 294 ? 17.281 -3.629 -16.25 1 92.94 294 VAL B N 1
ATOM 4602 C CA . VAL B 1 294 ? 15.883 -4.004 -16.422 1 92.94 294 VAL B CA 1
ATOM 4603 C C . VAL B 1 294 ? 14.984 -2.795 -16.141 1 92.94 294 VAL B C 1
ATOM 4605 O O . VAL B 1 294 ? 15.047 -2.199 -15.062 1 92.94 294 VAL B O 1
ATOM 4608 N N . ASN B 1 295 ? 14.078 -2.488 -17.156 1 89.94 295 ASN B N 1
ATOM 4609 C CA . ASN B 1 295 ? 13.258 -1.286 -17.047 1 89.94 295 ASN B CA 1
ATOM 4610 C C . ASN B 1 295 ? 11.773 -1.618 -17.062 1 89.94 295 ASN B C 1
ATOM 4612 O O . ASN B 1 295 ? 10.938 -0.78 -16.719 1 89.94 295 ASN B O 1
ATOM 4616 N N . SER B 1 296 ? 11.5 -2.783 -17.5 1 93.19 296 SER B N 1
ATOM 4617 C CA . SER B 1 296 ? 10.102 -3.176 -17.609 1 93.19 296 SER B CA 1
ATOM 4618 C C . SER B 1 296 ? 9.938 -4.688 -17.5 1 93.19 296 SER B C 1
ATOM 4620 O O . SER B 1 296 ? 10.93 -5.426 -17.5 1 93.19 296 SER B O 1
ATOM 4622 N N . LEU B 1 297 ? 8.727 -5.09 -17.297 1 96.12 297 LEU B N 1
ATOM 4623 C CA . LEU B 1 297 ? 8.367 -6.5 -17.172 1 96.12 297 LEU B CA 1
ATOM 4624 C C . LEU B 1 297 ? 7.215 -6.848 -18.109 1 96.12 297 LEU B C 1
ATOM 4626 O O . LEU B 1 297 ? 6.277 -6.062 -18.266 1 96.12 297 LEU B O 1
ATOM 4630 N N . ARG B 1 298 ? 7.344 -7.93 -18.781 1 96.88 298 ARG B N 1
ATOM 4631 C CA . ARG B 1 298 ? 6.215 -8.57 -19.453 1 96.88 298 ARG B CA 1
ATOM 4632 C C . ARG B 1 298 ? 5.816 -9.859 -18.734 1 96.88 298 ARG B C 1
ATOM 4634 O O . ARG B 1 298 ? 6.633 -10.773 -18.594 1 96.88 298 ARG B O 1
ATOM 4641 N N . ILE B 1 299 ? 4.578 -9.906 -18.281 1 97.75 299 ILE B N 1
ATOM 4642 C CA . ILE B 1 299 ? 4.117 -11.008 -17.438 1 97.75 299 ILE B CA 1
ATOM 4643 C C . ILE B 1 299 ? 2.934 -11.703 -18.094 1 97.75 299 ILE B C 1
ATOM 4645 O O . ILE B 1 299 ? 2.039 -11.055 -18.625 1 97.75 299 ILE B O 1
ATOM 4649 N N . ALA B 1 300 ? 2.957 -12.984 -18.125 1 97.94 300 ALA B N 1
ATOM 4650 C CA . ALA B 1 300 ? 1.837 -13.781 -18.594 1 97.94 300 ALA B CA 1
ATOM 4651 C C . ALA B 1 300 ? 1.496 -14.898 -17.609 1 97.94 300 ALA B C 1
ATOM 4653 O O . ALA B 1 300 ? 2.391 -15.539 -17.062 1 97.94 300 ALA B O 1
ATOM 4654 N N . ALA B 1 301 ? 0.237 -15.07 -17.359 1 97.81 301 ALA B N 1
ATOM 4655 C CA . ALA B 1 301 ? -0.256 -16.125 -16.484 1 97.81 301 ALA B CA 1
ATOM 4656 C C . ALA B 1 301 ? -1.396 -16.906 -17.141 1 97.81 301 ALA B C 1
ATOM 4658 O O . ALA B 1 301 ? -2.25 -16.312 -17.812 1 97.81 301 ALA B O 1
ATOM 4659 N N . LEU B 1 302 ? -1.37 -18.188 -17.031 1 97.19 302 LEU B N 1
ATOM 4660 C CA . LEU B 1 302 ? -2.506 -19.016 -17.438 1 97.19 302 LEU B CA 1
ATOM 4661 C C . LEU B 1 302 ? -3.488 -19.188 -16.281 1 97.19 302 LEU B C 1
ATOM 4663 O O . LEU B 1 302 ? -3.176 -19.844 -15.289 1 97.19 302 LEU B O 1
ATOM 4667 N N . LEU B 1 303 ? -4.645 -18.578 -16.438 1 94.62 303 LEU B N 1
ATOM 4668 C CA . LEU B 1 303 ? -5.684 -18.594 -15.422 1 94.62 303 LEU B CA 1
ATOM 4669 C C . LEU B 1 303 ? -6.668 -19.734 -15.672 1 94.62 303 LEU B C 1
ATOM 4671 O O . LEU B 1 303 ? -6.992 -20.031 -16.828 1 94.62 303 LEU B O 1
ATOM 4675 N N . GLU B 1 304 ? -7.105 -20.328 -14.602 1 91.94 304 GLU B N 1
ATOM 4676 C CA . GLU B 1 304 ? -8.07 -21.422 -14.695 1 91.94 304 GLU B CA 1
ATOM 4677 C C . GLU B 1 304 ? -9.32 -21.125 -13.867 1 91.94 304 GLU B C 1
ATOM 4679 O O . GLU B 1 304 ? -9.219 -20.641 -12.742 1 91.94 304 GLU B O 1
ATOM 4684 N N . GLY B 1 305 ? -10.398 -21.391 -14.406 1 84.38 305 GLY B N 1
ATOM 4685 C CA . GLY B 1 305 ? -11.656 -21.297 -13.695 1 84.38 305 GLY B CA 1
ATOM 4686 C C . GLY B 1 305 ? -12.008 -22.547 -12.914 1 84.38 305 GLY B C 1
ATOM 4687 O O . GLY B 1 305 ? -11.227 -23.5 -12.875 1 84.38 305 GLY B O 1
ATOM 4688 N N . PRO B 1 306 ? -13.125 -22.5 -12.242 1 80.06 306 PRO B N 1
ATOM 4689 C CA . PRO B 1 306 ? -13.547 -23.688 -11.492 1 80.06 306 PRO B CA 1
ATOM 4690 C C . PRO B 1 306 ? -13.961 -24.844 -12.398 1 80.06 306 PRO B C 1
ATOM 4692 O O . PRO B 1 306 ? -14.203 -24.656 -13.594 1 80.06 306 PRO B O 1
ATOM 4695 N N . LEU B 1 307 ? -14.008 -26 -11.805 1 80.06 307 LEU B N 1
ATOM 4696 C CA . LEU B 1 307 ? -14.477 -27.172 -12.539 1 80.06 307 LEU B CA 1
ATOM 4697 C C . LEU B 1 307 ? -15.898 -26.953 -13.047 1 80.06 307 LEU B C 1
ATOM 4699 O O . LEU B 1 307 ? -16.75 -26.453 -12.32 1 80.06 307 LEU B O 1
ATOM 4703 N N . GLY B 1 308 ? -16.109 -27.188 -14.227 1 79.75 308 GLY B N 1
ATOM 4704 C CA . GLY B 1 308 ? -17.422 -27.062 -14.805 1 79.75 308 GLY B CA 1
ATOM 4705 C C . GLY B 1 308 ? -17.656 -25.734 -15.492 1 79.75 308 GLY B C 1
ATOM 4706 O O . GLY B 1 308 ? -18.703 -25.516 -16.109 1 79.75 308 GLY B O 1
ATOM 4707 N N . SER B 1 309 ? -16.75 -24.906 -15.406 1 82.69 309 SER B N 1
ATOM 4708 C CA . SER B 1 309 ? -16.891 -23.594 -16.031 1 82.69 309 SER B CA 1
ATOM 4709 C C . SER B 1 309 ? -16.812 -23.688 -17.547 1 82.69 309 SER B C 1
ATOM 4711 O O . SER B 1 309 ? -17.234 -22.781 -18.25 1 82.69 309 SER B O 1
ATOM 4713 N N . ALA B 1 310 ? -16.203 -24.734 -18.078 1 83.25 310 ALA B N 1
ATOM 4714 C CA . ALA B 1 310 ? -16.188 -25 -19.516 1 83.25 310 ALA B CA 1
ATOM 4715 C C . ALA B 1 310 ? -17.078 -26.203 -19.859 1 83.25 310 ALA B C 1
ATOM 4717 O O . ALA B 1 310 ? -17.328 -27.047 -19 1 83.25 310 ALA B O 1
ATOM 4718 N N . PRO B 1 311 ? -17.688 -26.109 -21.078 1 77 311 PRO B N 1
ATOM 4719 C CA . PRO B 1 311 ? -18.594 -27.188 -21.469 1 77 311 PRO B CA 1
ATOM 4720 C C . PRO B 1 311 ? -17.938 -28.562 -21.438 1 77 311 PRO B C 1
ATOM 4722 O O . PRO B 1 311 ? -16.734 -28.688 -21.734 1 77 311 PRO B O 1
ATOM 4725 N N . ALA B 1 312 ? -18.656 -29.547 -20.906 1 71 312 ALA B N 1
ATOM 4726 C CA . ALA B 1 312 ? -18.188 -30.922 -20.828 1 71 312 ALA B CA 1
ATOM 4727 C C . ALA B 1 312 ? -18.297 -31.609 -22.188 1 71 312 ALA B C 1
ATOM 4729 O O . ALA B 1 312 ? -17.562 -32.562 -22.469 1 71 312 ALA B O 1
ATOM 4730 N N . THR B 1 313 ? -19.422 -31.156 -22.953 1 61.41 313 THR B N 1
ATOM 4731 C CA . THR B 1 313 ? -19.828 -32 -24.078 1 61.41 313 THR B CA 1
ATOM 4732 C C . THR B 1 313 ? -19 -31.688 -25.312 1 61.41 313 THR B C 1
ATOM 4734 O O . THR B 1 313 ? -18.766 -30.531 -25.641 1 61.41 313 THR B O 1
ATOM 4737 N N . GLY B 1 314 ? -17.906 -32.031 -25.672 1 51.53 314 GLY B N 1
ATOM 4738 C CA . GLY B 1 314 ? -17.469 -32.219 -27.047 1 51.53 314 GLY B CA 1
ATOM 4739 C C . GLY B 1 314 ? -17.156 -33.656 -27.391 1 51.53 314 GLY B C 1
ATOM 4740 O O . GLY B 1 314 ? -17.156 -34.531 -26.531 1 51.53 314 GLY B O 1
ATOM 4741 N N . LYS B 1 315 ? -17.141 -33.906 -28.781 1 50 315 LYS B N 1
ATOM 4742 C CA . LYS B 1 315 ? -16.938 -35.188 -29.469 1 50 315 LYS B CA 1
ATOM 4743 C C . LYS B 1 315 ? -15.836 -36 -28.797 1 50 315 LYS B C 1
ATOM 4745 O O . LYS B 1 315 ? -15.273 -35.594 -27.781 1 50 315 LYS B O 1
ATOM 4750 N N . THR B 1 316 ? -15.07 -36.844 -29.547 1 53.5 316 THR B N 1
ATOM 4751 C CA . THR B 1 316 ? -13.891 -37.719 -29.484 1 53.5 316 THR B CA 1
ATOM 4752 C C . THR B 1 316 ? -12.656 -36.906 -29.078 1 53.5 316 THR B C 1
ATOM 4754 O O . THR B 1 316 ? -12.281 -35.938 -29.75 1 53.5 316 THR B O 1
ATOM 4757 N N . GLY B 1 317 ? -12.242 -37 -27.625 1 67.25 317 GLY B N 1
ATOM 4758 C CA . GLY B 1 317 ? -11.031 -36.406 -27.078 1 67.25 317 GLY B CA 1
ATOM 4759 C C . GLY B 1 317 ? -11.297 -35.375 -26.016 1 67.25 317 GLY B C 1
ATOM 4760 O O . GLY B 1 317 ? -12.289 -35.469 -25.281 1 67.25 317 GLY B O 1
ATOM 4761 N N . CYS B 1 318 ? -10.43 -34.438 -25.828 1 78.19 318 CYS B N 1
ATOM 4762 C CA . CYS B 1 318 ? -10.609 -33.344 -24.859 1 78.19 318 CYS B CA 1
ATOM 4763 C C . CYS B 1 318 ? -11.516 -32.281 -25.422 1 78.19 318 CYS B C 1
ATOM 4765 O O . CYS B 1 318 ? -11.242 -31.719 -26.484 1 78.19 318 CYS B O 1
ATOM 4767 N N . ALA B 1 319 ? -12.641 -32.031 -24.859 1 78.94 319 ALA B N 1
ATOM 4768 C CA . ALA B 1 319 ? -13.617 -31.062 -25.328 1 78.94 319 ALA B CA 1
ATOM 4769 C C . ALA B 1 319 ? -13.039 -29.656 -25.297 1 78.94 319 ALA B C 1
ATOM 4771 O O . ALA B 1 319 ? -13.445 -28.797 -26.078 1 78.94 319 ALA B O 1
ATOM 4772 N N . ASN B 1 320 ? -12.078 -29.531 -24.453 1 85.88 320 ASN B N 1
ATOM 4773 C CA . ASN B 1 320 ? -11.539 -28.188 -24.297 1 85.88 320 ASN B CA 1
ATOM 4774 C C . ASN B 1 320 ? -10.07 -28.125 -24.688 1 85.88 320 ASN B C 1
ATOM 4776 O O . ASN B 1 320 ? -9.383 -29.141 -24.719 1 85.88 320 ASN B O 1
ATOM 4780 N N . ARG B 1 321 ? -9.578 -26.859 -25.016 1 88.44 321 ARG B N 1
ATOM 4781 C CA . ARG B 1 321 ? -8.188 -26.625 -25.375 1 88.44 321 ARG B CA 1
ATOM 4782 C C . ARG B 1 321 ? -7.246 -27.078 -24.266 1 88.44 321 ARG B C 1
ATOM 4784 O O . ARG B 1 321 ? -7.488 -26.797 -23.094 1 88.44 321 ARG B O 1
ATOM 4791 N N . THR B 1 322 ? -6.191 -27.828 -24.688 1 91.94 322 THR B N 1
ATOM 4792 C CA . THR B 1 322 ? -5.27 -28.344 -23.688 1 91.94 322 THR B CA 1
ATOM 4793 C C . THR B 1 322 ? -3.889 -27.703 -23.844 1 91.94 322 THR B C 1
ATOM 4795 O O . THR B 1 322 ? -3.02 -27.875 -22.984 1 91.94 322 THR B O 1
ATOM 4798 N N . SER B 1 323 ? -3.615 -27.016 -24.859 1 94.56 323 SER B N 1
ATOM 4799 C CA . SER B 1 323 ? -2.318 -26.391 -25.094 1 94.56 323 SER B CA 1
ATOM 4800 C C . SER B 1 323 ? -2.445 -24.875 -25.172 1 94.56 323 SER B C 1
ATOM 4802 O O . SER B 1 323 ? -3.26 -24.344 -25.938 1 94.56 323 SER B O 1
ATOM 4804 N N . TRP B 1 324 ? -1.585 -24.172 -24.359 1 96 324 TRP B N 1
ATOM 4805 C CA . TRP B 1 324 ? -1.646 -22.719 -24.266 1 96 324 TRP B CA 1
ATOM 4806 C C . TRP B 1 324 ? -0.257 -22.109 -24.406 1 96 324 TRP B C 1
ATOM 4808 O O . TRP B 1 324 ? 0.713 -22.609 -23.844 1 96 324 TRP B O 1
ATOM 4818 N N . SER B 1 325 ? -0.154 -21.094 -25.203 1 95.62 325 SER B N 1
ATOM 4819 C CA . SER B 1 325 ? 1.085 -20.328 -25.297 1 95.62 325 SER B CA 1
ATOM 4820 C C . SER B 1 325 ? 1.151 -19.25 -24.219 1 95.62 325 SER B C 1
ATOM 4822 O O . SER B 1 325 ? 0.287 -18.375 -24.156 1 95.62 325 SER B O 1
ATOM 4824 N N . VAL B 1 326 ? 2.135 -19.328 -23.312 1 96.12 326 VAL B N 1
ATOM 4825 C CA . VAL B 1 326 ? 2.352 -18.359 -22.234 1 96.12 326 VAL B CA 1
ATOM 4826 C C . VAL B 1 326 ? 3.744 -17.75 -22.359 1 96.12 326 VAL B C 1
ATOM 4828 O O . VAL B 1 326 ? 4.723 -18.297 -21.859 1 96.12 326 VAL B O 1
ATOM 4831 N N . LEU B 1 327 ? 4.051 -16.609 -22.766 1 92 327 LEU B N 1
ATOM 4832 C CA . LEU B 1 327 ? 5.301 -15.898 -23 1 92 327 LEU B CA 1
ATOM 4833 C C . LEU B 1 327 ? 6.359 -16.828 -23.578 1 92 327 LEU B C 1
ATOM 4835 O O . LEU B 1 327 ? 7.426 -17 -22.984 1 92 327 LEU B O 1
ATOM 4839 N N . GLY B 1 328 ? 6.383 -17.344 -24.562 1 86.38 328 GLY B N 1
ATOM 4840 C CA . GLY B 1 328 ? 7.344 -18.156 -25.297 1 86.38 328 GLY B CA 1
ATOM 4841 C C . GLY B 1 328 ? 7.324 -19.625 -24.891 1 86.38 328 GLY B C 1
ATOM 4842 O O . GLY B 1 328 ? 8.039 -20.438 -25.469 1 86.38 328 GLY B O 1
ATOM 4843 N N . SER B 1 329 ? 6.52 -19.953 -23.875 1 93.12 329 SER B N 1
ATOM 4844 C CA . SER B 1 329 ? 6.41 -21.344 -23.422 1 93.12 329 SER B CA 1
ATOM 4845 C C . SER B 1 329 ? 5.035 -21.906 -23.75 1 93.12 329 SER B C 1
ATOM 4847 O O . SER B 1 329 ? 4.062 -21.172 -23.875 1 93.12 329 SER B O 1
ATOM 4849 N N . THR B 1 330 ? 5.035 -23.172 -23.969 1 96.12 330 THR B N 1
ATOM 4850 C CA . THR B 1 330 ? 3.777 -23.891 -24.156 1 96.12 330 THR B CA 1
ATOM 4851 C C . THR B 1 330 ? 3.393 -24.625 -22.875 1 96.12 330 THR B C 1
ATOM 4853 O O . THR B 1 330 ? 4.207 -25.359 -22.312 1 96.12 330 THR B O 1
ATOM 4856 N N . VAL B 1 331 ? 2.189 -24.359 -22.406 1 96.06 331 VAL B N 1
ATOM 4857 C CA . VAL B 1 331 ? 1.673 -25.047 -21.234 1 96.06 331 VAL B CA 1
ATOM 4858 C C . VAL B 1 331 ? 0.59 -26.047 -21.656 1 96.06 331 VAL B C 1
ATOM 4860 O O . VAL B 1 331 ? -0.417 -25.656 -22.25 1 96.06 331 VAL B O 1
ATOM 4863 N N . VAL B 1 332 ? 0.815 -27.312 -21.359 1 95.19 332 VAL B N 1
ATOM 4864 C CA . VAL B 1 332 ? -0.148 -28.375 -21.656 1 95.19 332 VAL B CA 1
ATOM 4865 C C . VAL B 1 332 ? -0.881 -28.766 -20.375 1 95.19 332 VAL B C 1
ATOM 4867 O O . VAL B 1 332 ? -0.252 -29.141 -19.375 1 95.19 332 VAL B O 1
ATOM 4870 N N . VAL B 1 333 ? -2.193 -28.656 -20.453 1 93.38 333 VAL B N 1
ATOM 4871 C CA . VAL B 1 333 ? -3.012 -28.922 -19.281 1 93.38 333 VAL B CA 1
ATOM 4872 C C . VAL B 1 333 ? -3.803 -30.219 -19.484 1 93.38 333 VAL B C 1
ATOM 4874 O O . VAL B 1 333 ? -3.959 -30.672 -20.625 1 93.38 333 VAL B O 1
ATOM 4877 N N . PRO B 1 334 ? -4.266 -30.828 -18.406 1 89.75 334 PRO B N 1
ATOM 4878 C CA . PRO B 1 334 ? -5.078 -32.031 -18.547 1 89.75 334 PRO B CA 1
ATOM 4879 C C . PRO B 1 334 ? -6.438 -31.766 -19.188 1 89.75 334 PRO B C 1
ATOM 4881 O O . PRO B 1 334 ? -6.895 -30.609 -19.203 1 89.75 334 PRO B O 1
ATOM 4884 N N . CYS B 1 335 ? -7 -32.906 -19.656 1 88.25 335 CYS B N 1
ATOM 4885 C CA . CYS B 1 335 ? -8.359 -32.812 -20.172 1 88.25 335 CYS B CA 1
ATOM 4886 C C . CYS B 1 335 ? -9.359 -32.594 -19.047 1 88.25 335 CYS B C 1
ATOM 4888 O O . CYS B 1 335 ? -9.562 -33.469 -18.203 1 88.25 335 CYS B O 1
ATOM 4890 N N . ASP B 1 336 ? -9.844 -31.359 -18.969 1 86.94 336 ASP B N 1
ATOM 4891 C CA . ASP B 1 336 ? -10.828 -31.047 -17.938 1 86.94 336 ASP B CA 1
ATOM 4892 C C . ASP B 1 336 ? -11.859 -30.047 -18.438 1 86.94 336 ASP B C 1
ATOM 4894 O O . ASP B 1 336 ? -11.953 -29.781 -19.641 1 86.94 336 ASP B O 1
ATOM 4898 N N . THR B 1 337 ? -12.766 -29.625 -17.594 1 86.81 337 THR B N 1
ATOM 4899 C CA . THR B 1 337 ? -13.859 -28.734 -17.969 1 86.81 337 THR B CA 1
ATOM 4900 C C . THR B 1 337 ? -13.688 -27.375 -17.328 1 86.81 337 THR B C 1
ATOM 4902 O O . THR B 1 337 ? -14.672 -26.75 -16.906 1 86.81 337 THR B O 1
ATOM 4905 N N . ARG B 1 338 ? -12.453 -27.031 -17.203 1 87.75 338 ARG B N 1
ATOM 4906 C CA . ARG B 1 338 ? -12.18 -25.719 -16.641 1 87.75 338 ARG B CA 1
ATOM 4907 C C . ARG B 1 338 ? -11.922 -24.688 -17.734 1 87.75 338 ARG B C 1
ATOM 4909 O O . ARG B 1 338 ? -11.172 -24.953 -18.688 1 87.75 338 ARG B O 1
ATOM 4916 N N . LEU B 1 339 ? -12.555 -23.609 -17.578 1 89.19 339 LEU B N 1
ATOM 4917 C CA . LEU B 1 339 ? -12.25 -22.5 -18.484 1 89.19 339 LEU B CA 1
ATOM 4918 C C . LEU B 1 339 ? -10.859 -21.938 -18.203 1 89.19 339 LEU B C 1
ATOM 4920 O O . LEU B 1 339 ? -10.461 -21.797 -17.047 1 89.19 339 LEU B O 1
ATOM 4924 N N . ARG B 1 340 ? -10.156 -21.719 -19.297 1 93.19 340 ARG B N 1
ATOM 4925 C CA . ARG B 1 340 ? -8.828 -21.141 -19.125 1 93.19 340 ARG B CA 1
ATOM 4926 C C . ARG B 1 340 ? -8.633 -19.922 -20.031 1 93.19 340 ARG B C 1
ATOM 4928 O O . ARG B 1 340 ? -9.281 -19.812 -21.062 1 93.19 340 ARG B O 1
ATOM 4935 N N . HIS B 1 341 ? -7.805 -19 -19.547 1 93.88 341 HIS B N 1
ATOM 4936 C CA . HIS B 1 341 ? -7.453 -17.781 -20.281 1 93.88 341 HIS B CA 1
ATOM 4937 C C . HIS B 1 341 ? -6.039 -17.328 -19.938 1 93.88 341 HIS B C 1
ATOM 4939 O O . HIS B 1 341 ? -5.637 -17.344 -18.781 1 93.88 341 HIS B O 1
ATOM 4945 N N . VAL B 1 342 ? -5.312 -16.984 -21.031 1 96.19 342 VAL B N 1
ATOM 4946 C CA . VAL B 1 342 ? -3.984 -16.422 -20.812 1 96.19 342 VAL B CA 1
ATOM 4947 C C . VAL B 1 342 ? -4.098 -14.914 -20.562 1 96.19 342 VAL B C 1
ATOM 4949 O O . VAL B 1 342 ? -4.59 -14.172 -21.422 1 96.19 342 VAL B O 1
ATOM 4952 N N . TYR B 1 343 ? -3.68 -14.508 -19.391 1 95.81 343 TYR B N 1
ATOM 4953 C CA . TYR B 1 343 ? -3.627 -13.086 -19.062 1 95.81 343 TYR B CA 1
ATOM 4954 C C . TYR B 1 343 ? -2.217 -12.539 -19.234 1 95.81 343 TYR B C 1
ATOM 4956 O O . TYR B 1 343 ? -1.253 -13.117 -18.719 1 95.81 343 TYR B O 1
ATOM 4964 N N . THR B 1 344 ? -2.1 -11.367 -19.969 1 95.75 344 THR B N 1
ATOM 4965 C CA . THR B 1 344 ? -0.797 -10.742 -20.188 1 95.75 344 THR B CA 1
ATOM 4966 C C . THR B 1 344 ? -0.823 -9.273 -19.766 1 95.75 344 THR B C 1
ATOM 4968 O O . THR B 1 344 ? -1.838 -8.594 -19.938 1 95.75 344 THR B O 1
ATOM 4971 N N . MET B 1 345 ? 0.289 -8.852 -19.156 1 93.88 345 MET B N 1
ATOM 4972 C CA . MET B 1 345 ? 0.435 -7.445 -18.797 1 93.88 345 MET B CA 1
ATOM 4973 C C . MET B 1 345 ? 1.885 -6.996 -18.938 1 93.88 345 MET B C 1
ATOM 4975 O O . MET B 1 345 ? 2.801 -7.82 -18.922 1 93.88 345 MET B O 1
ATOM 4979 N N . THR B 1 346 ? 2.057 -5.719 -19.203 1 93.56 346 THR B N 1
ATOM 4980 C CA . THR B 1 346 ? 3.363 -5.07 -19.188 1 93.56 346 THR B CA 1
ATOM 4981 C C . THR B 1 346 ? 3.412 -3.98 -18.109 1 93.56 346 THR B C 1
ATOM 4983 O O . THR B 1 346 ? 2.455 -3.221 -17.953 1 93.56 346 THR B O 1
ATOM 4986 N N . VAL B 1 347 ? 4.473 -4.035 -17.344 1 91.62 347 VAL B N 1
ATOM 4987 C CA . VAL B 1 347 ? 4.633 -3.078 -16.25 1 91.62 347 VAL B CA 1
ATOM 4988 C C . VAL B 1 347 ? 5.988 -2.383 -16.375 1 91.62 347 VAL B C 1
ATOM 4990 O O . VAL B 1 347 ? 7.004 -3.029 -16.641 1 91.62 347 VAL B O 1
ATOM 4993 N N . SER B 1 348 ? 6 -1.084 -16.219 1 87.25 348 SER B N 1
ATOM 4994 C CA . SER B 1 348 ? 7.25 -0.329 -16.188 1 87.25 348 SER B CA 1
ATOM 4995 C C . SER B 1 348 ? 7.777 -0.176 -14.766 1 87.25 348 SER B C 1
ATOM 4997 O O . SER B 1 348 ? 6.996 -0.071 -13.82 1 87.25 348 SER B O 1
ATOM 4999 N N . LEU B 1 349 ? 9.109 -0.192 -14.672 1 85.5 349 LEU B N 1
ATOM 5000 C CA . LEU B 1 349 ? 9.758 0.061 -13.391 1 85.5 349 LEU B CA 1
ATOM 5001 C C . LEU B 1 349 ? 10.227 1.51 -13.297 1 85.5 349 LEU B C 1
ATOM 5003 O O . LEU B 1 349 ? 11.164 1.914 -13.984 1 85.5 349 LEU B O 1
ATOM 5007 N N . ARG B 1 350 ? 9.664 2.277 -12.406 1 69.31 350 ARG B N 1
ATOM 5008 C CA . ARG B 1 350 ? 9.875 3.721 -12.328 1 69.31 350 ARG B CA 1
ATOM 5009 C C . ARG B 1 350 ? 11.258 4.043 -11.773 1 69.31 350 ARG B C 1
ATOM 5011 O O . ARG B 1 350 ? 11.859 5.051 -12.148 1 69.31 350 ARG B O 1
ATOM 5018 N N . ASN B 1 351 ? 11.703 3.232 -10.805 1 63 351 ASN B N 1
ATOM 5019 C CA . ASN B 1 351 ? 12.938 3.551 -10.102 1 63 351 ASN B CA 1
ATOM 5020 C C . ASN B 1 351 ? 14.125 2.779 -10.672 1 63 351 ASN B C 1
ATOM 5022 O O . ASN B 1 351 ? 15.164 2.662 -10.016 1 63 351 ASN B O 1
ATOM 5026 N N . ALA B 1 352 ? 13.914 2.273 -11.977 1 55.72 352 ALA B N 1
ATOM 5027 C CA . ALA B 1 352 ? 14.992 1.516 -12.609 1 55.72 352 ALA B CA 1
ATOM 5028 C C . ALA B 1 352 ? 16.047 2.449 -13.195 1 55.72 352 ALA B C 1
ATOM 5030 O O . ALA B 1 352 ? 15.703 3.463 -13.812 1 55.72 352 ALA B O 1
ATOM 5031 N N . GLY B 1 353 ? 17.344 2.162 -13.031 1 54.03 353 GLY B N 1
ATOM 5032 C CA . GLY B 1 353 ? 18.453 2.836 -13.688 1 54.03 353 GLY B CA 1
ATOM 5033 C C . GLY B 1 353 ? 18.938 4.066 -12.945 1 54.03 353 GLY B C 1
ATOM 5034 O O . GLY B 1 353 ? 19.656 4.895 -13.5 1 54.03 353 GLY B O 1
ATOM 5035 N N . LEU B 1 354 ? 18.25 4.246 -11.773 1 47.12 354 LEU B N 1
ATOM 5036 C CA . LEU B 1 354 ? 18.812 5.422 -11.117 1 47.12 354 LEU B CA 1
ATOM 5037 C C . LEU B 1 354 ? 20.125 5.082 -10.414 1 47.12 354 LEU B C 1
ATOM 5039 O O . LEU B 1 354 ? 20.328 3.941 -9.984 1 47.12 354 LEU B O 1
#

Sequence (708 aa):
MKTWRAQSGFSLVELMVAITIGLLLLTALVGIMVGGRKDYSTNTGQGMLQNAGATLSSVISQTARSAGFFGCSGATTSNALVAATGLLGNFNTPVVGYDAVLASSTLTLTALNGSNDSTLTDWSPTLDGSLQGLVAKGSDVLVFSGQTNGSVPVWVNAYASAGATALQTLSASNVAANNLLSVSNCGHASILQVSSVGSASGGSVINLRQALDTDFPVGSVAAPLSQTAYFVSQATGAQSALYQAVYDGTASSWQLTPVVPGVDALQVWYGVGGSPGVTTQYLPASQVSNWAQVNSLRIAALLEGPLGSAPATGKTGCANRTSWSVLGSTVVVPCDTRLRHVYTMTVSLRNAGLMKTWRAQSGFSLVELMVAITIGLLLLTALVGIMVGGRKDYSTNTGQGMLQNAGATLSSVISQTARSAGFFGCSGATTSNALVAATGLLGNFNTPVVGYDAVLASSTLTLTALNGSNDSTLTDWSPTLDGSLQGLVAKGSDVLVFSGQTNGSVPVWVNAYASAGATALQTLSASNVAANNLLSVSNCGHASILQVSSVGSASGGSVINLRQALDTDFPVGSVAAPLSQTAYFVSQATGAQSALYQAVYDGTASSWQLTPVVPGVDALQVWYGVGGSPGVTTQYLPASQVSNWAQVNSLRIAALLEGPLGSAPATGKTGCANRTSWSVLGSTVVVPCDTRLRHVYTMTVSLRNAGL